Protein AF-A0A1F4CES2-F1 (afdb_monomer)

Secondary structure (DSSP, 8-state):
-----S----HHHHHHHHHHHHHTT-SSSS------HHHHHHHHHHTTS-TT-EEEE-TTSPEEEHHHHHHHHHHHT--GGGHHHHHHHHHHHTSTTS-GGGGTT-SS--EEEEEEESTHHHHTT---SSSTTSS--HHHHHHHHHHHHHHHHTT---SSS-S-SS--GGGT--EEE--GGG-SS--GGGGGT--TT--EEEEEEE---EEEE--S---HHHHHHHHHHHHTSGGGS-HHHHHHHHTT---EEEEEE-HHHHHHHHHTT--HHHHHHHHHHH-EEEHHHHHHTT----GGGTT--TT-EEESSSSGGGEEEEE---SSSEEEEEEEEEEEEEEPPPPP---SS-------S-----SHHHHHHHHHHHHHTTSSSSS--PPP-HHHHHHHHHHTTS-TT-EEEE-TTSSSEEEHHHHHHHHHHHT--GGGHHHHHHHHHHHTSGGGHHHHHHHTSTT--EEEEEEESHHHHHTT---STTTTSS--HHHHHHHHHHHHHHHHTS---BTTTB--SS--GGGG--EEE--TTT-TT--SGGGGT--TTS-EEEEEEEEEEEEEE-SS--SHHHHHHHHHHHHHSGGGG--S---S-TT-TT-TTHHHHHHHHHT-EEEEEE-HHHHHHHHHTT--HHHHHHHHHHH-EEEHHHHIIIIITT-TTS-TTS-TT-EEESSS-GGGEEEEE-S-SSSEEEEEEEEEEEEEE----

Nearest PDB structures (foldseek):
  8c8v-assembly1_A  TM=2.910E-01  e=9.509E+00  Priestia megaterium NBRC 15308 = ATCC 14581

Radius of gyration: 24.6 Å; Cα contacts (8 Å, |Δi|>4): 1690; chains: 1; bounding box: 72×61×72 Å

Mean predicted aligned error: 6.61 Å

Sequence (721 aa):
MNTRSSELMSPGEYVALIEGYHEQGMSDGMPVMPVSGARLAAMIAAGGQTGGTHLGAFPGRAPVRVEDVAECALLAGCVPACMPLVLTAFEILLDPAFPARLLYESAGSFFPFVLVNGPIRAELEINCRPNVFGPGVRANATIGRALRLGLIRLAGAPNAGDRSTLGSAYKFTCVVGEDEENSPWPPLHTGFGFAETDSTVMVLAAWQPRQVTHQLSAKPEHLLSTYAEELSTATQFNPLDVKLAEASIAPKALLVIAADHRGFMRDAGWNRKRIQAYLHQMTGRRAGEVRAAGYRSDKRLQGAADDKWIPVYRGTEDFLVVSAGSGGGRSMIGGAVYADIRKIPAAPRVAVRAPALAIGEEADPQTLDDYVALVDGFMAQGASEGWPILLPDADSVGAKIAASGRSGGDVVGHSPWRSGPITVADVAINAHMAGCSQLHMPLVVAICELLFSPETANGLTAGASTAGYHPWIVVHGPIARALGINCGASLFGPGARANSTIGRSVRLVLINIGGYKPNVVDRACLGSAYKYGCVIAEDESASPWGPLHPEFGFKPQNSAISLFWAAHARLTLNDEAGEVEPLLRGIAEDLTTMQNFDSPGARGPEDDKTAAGAETWGQFITNADALVVLGGRHREILRRAGWSRRQIQEFLFAHNFRSAGELRSKGYATSPYLSPEQDDAVRIPVFHGPEKFHVMTAGGQGGATMVVRALCKAHRRLNGD

Solvent-accessible surface area (backbone atoms only — not comparable to full-atom values): 36485 Å² total; per-residue (Å²): 131,86,84,79,66,87,53,71,44,56,76,68,52,53,51,52,51,46,50,51,36,47,77,70,48,71,32,55,36,45,52,49,38,84,86,50,73,69,58,45,51,49,25,24,56,34,43,76,52,59,44,83,44,74,66,38,39,40,93,96,43,65,77,40,29,44,41,64,52,32,50,22,28,38,27,29,54,42,54,39,55,50,30,32,56,52,51,52,51,48,42,49,54,28,32,88,87,40,74,47,61,46,56,47,67,29,46,55,41,32,21,64,34,36,42,34,42,38,61,55,30,69,67,54,57,35,43,20,53,52,24,28,46,29,60,54,42,43,44,27,38,7,55,26,25,14,54,35,42,37,37,30,65,56,61,62,19,50,45,53,61,27,55,9,6,42,33,32,36,41,43,41,28,35,33,35,18,53,29,50,96,80,36,88,49,77,55,66,58,44,81,76,76,46,57,80,83,44,27,33,44,31,46,23,51,19,44,79,50,32,72,40,46,58,65,66,54,67,51,51,67,33,55,47,53,48,53,15,49,64,62,27,39,65,52,66,67,40,72,65,56,54,58,34,45,77,69,73,44,62,55,29,42,36,37,36,38,5,43,43,53,43,47,28,24,45,80,71,70,54,47,68,69,57,53,22,50,51,38,53,74,58,20,35,39,36,36,42,58,40,44,56,37,31,46,72,84,52,71,82,50,65,93,46,55,48,80,41,79,42,60,70,61,92,48,46,86,27,47,46,73,40,37,26,24,27,56,60,29,38,32,39,42,31,43,22,54,43,74,52,73,45,74,40,68,90,62,69,94,51,72,71,65,77,79,75,62,78,93,67,76,94,74,76,42,60,28,66,66,46,44,49,48,50,47,51,29,41,35,75,72,57,67,31,58,18,52,46,51,42,83,76,48,72,66,66,32,49,51,23,22,58,49,40,77,51,57,43,83,42,74,44,32,53,38,97,66,42,89,67,75,41,30,39,42,59,49,23,41,26,25,40,26,26,56,40,60,47,85,47,28,46,58,54,51,54,49,48,32,50,60,36,27,82,78,26,46,68,36,57,59,42,28,48,28,37,69,24,30,35,68,38,36,40,34,35,42,61,58,21,64,76,59,58,33,43,22,37,31,14,37,47,27,53,19,41,36,44,24,46,6,54,16,22,15,56,37,36,34,33,35,71,69,31,43,51,29,66,79,71,42,30,44,11,11,38,40,30,35,48,57,55,35,36,35,35,20,59,26,46,88,78,27,88,74,51,63,58,61,44,82,77,75,46,59,81,82,45,27,32,40,40,39,28,28,29,44,60,57,44,73,36,45,50,83,54,39,77,50,55,66,21,42,48,47,40,50,19,47,73,65,43,45,71,40,64,77,61,77,64,68,69,84,55,65,96,85,54,75,74,56,88,51,36,70,55,44,50,56,44,53,50,66,30,35,32,46,35,35,31,6,38,38,50,45,46,38,33,49,76,70,66,58,48,69,65,55,52,20,45,52,37,45,77,52,21,49,46,34,44,40,62,43,37,73,45,40,41,58,81,36,94,92,44,62,90,85,58,59,44,84,44,73,46,63,58,50,86,47,34,89,33,48,47,69,43,33,29,23,18,69,34,33,31,32,43,38,33,53,17,60,40,63,45,74,46,75,55,87,77,136

Structure (mmCIF, N/CA/C/O backbone):
data_AF-A0A1F4CES2-F1
#
_entry.id   AF-A0A1F4CES2-F1
#
loop_
_atom_site.group_PDB
_atom_site.id
_atom_site.type_symbol
_atom_site.label_atom_id
_atom_site.label_alt_id
_atom_site.label_comp_id
_atom_site.label_asym_id
_atom_site.label_entity_id
_atom_site.label_seq_id
_atom_site.pdbx_PDB_ins_code
_atom_site.Cartn_x
_atom_site.Cartn_y
_atom_site.Cartn_z
_atom_site.occupancy
_atom_site.B_iso_or_equiv
_atom_site.auth_seq_id
_atom_site.auth_comp_id
_atom_site.auth_asym_id
_atom_site.auth_atom_id
_atom_site.pdbx_PDB_model_num
ATOM 1 N N . MET A 1 1 ? -31.701 8.597 8.396 1.00 39.91 1 MET A N 1
ATOM 2 C CA . MET A 1 1 ? -31.169 7.985 9.632 1.00 39.91 1 MET A CA 1
ATOM 3 C C . MET A 1 1 ? -31.814 8.673 10.817 1.00 39.91 1 MET A C 1
ATOM 5 O O . MET A 1 1 ? -31.991 9.882 10.765 1.00 39.91 1 MET A O 1
ATOM 9 N N . ASN A 1 2 ? -32.253 7.909 11.816 1.00 33.25 2 ASN A N 1
ATOM 10 C CA . ASN A 1 2 ? -32.961 8.448 12.974 1.00 33.25 2 ASN A CA 1
ATOM 11 C C . ASN A 1 2 ? -32.004 9.312 13.813 1.00 33.25 2 ASN A C 1
ATOM 13 O O . ASN A 1 2 ? -30.896 8.886 14.132 1.00 33.25 2 ASN A O 1
ATOM 17 N N . THR A 1 3 ? -32.441 10.520 14.144 1.00 35.94 3 THR A N 1
ATOM 18 C CA . THR A 1 3 ? -31.785 11.503 15.010 1.00 35.94 3 THR A CA 1
ATOM 19 C C . THR A 1 3 ? -31.666 10.987 16.450 1.00 35.94 3 THR A C 1
ATOM 21 O O . THR A 1 3 ? -32.507 11.313 17.279 1.00 35.94 3 THR A O 1
ATOM 24 N N . ARG A 1 4 ? -30.644 10.187 16.768 1.00 46.66 4 ARG A N 1
ATOM 25 C CA . ARG A 1 4 ? -30.164 10.037 18.158 1.00 46.66 4 ARG A CA 1
ATOM 26 C C . ARG A 1 4 ? -28.985 10.997 18.342 1.00 46.66 4 ARG A C 1
ATOM 28 O O . ARG A 1 4 ? -27.850 10.634 18.066 1.00 46.66 4 ARG A O 1
ATOM 35 N N . SER A 1 5 ? -29.213 12.312 18.326 1.00 44.06 5 SER A N 1
ATOM 36 C CA . SER A 1 5 ? -29.462 13.169 19.501 1.00 44.06 5 SER A CA 1
ATOM 37 C C . SER A 1 5 ? -28.573 12.804 20.688 1.00 44.06 5 SER A C 1
ATOM 39 O O . SER A 1 5 ? -28.880 11.838 21.364 1.00 44.06 5 SER A O 1
ATOM 41 N N . SER A 1 6 ? -27.478 13.554 20.873 1.00 49.34 6 SER A N 1
ATOM 42 C CA . SER A 1 6 ? -26.972 14.148 22.133 1.00 49.34 6 SER A CA 1
ATOM 43 C C . SER A 1 6 ? -27.050 13.391 23.475 1.00 49.34 6 SER A C 1
ATOM 45 O O . SER A 1 6 ? -26.832 14.015 24.509 1.00 49.34 6 SER A O 1
ATOM 47 N N . GLU A 1 7 ? -27.386 12.109 23.505 1.00 57.09 7 GLU A N 1
ATOM 48 C CA . GLU A 1 7 ? -27.536 11.325 24.724 1.00 57.09 7 GLU A CA 1
ATOM 49 C C . GLU A 1 7 ? -26.175 10.814 25.193 1.00 57.09 7 GLU A C 1
ATOM 51 O O . GLU A 1 7 ? -25.297 10.488 24.389 1.00 57.09 7 GLU A O 1
ATOM 56 N N . LEU A 1 8 ? -26.022 10.777 26.516 1.00 58.28 8 LEU A N 1
ATOM 57 C CA . LEU A 1 8 ? -24.903 10.150 27.200 1.00 58.28 8 LEU A CA 1
ATOM 58 C C . LEU A 1 8 ? -24.810 8.690 26.776 1.00 58.28 8 LEU A C 1
ATOM 60 O O . LEU A 1 8 ? -25.767 7.938 26.941 1.00 58.28 8 LEU A O 1
ATOM 64 N N . MET A 1 9 ? -23.657 8.305 26.243 1.00 69.69 9 MET A N 1
ATOM 65 C CA . MET A 1 9 ? -23.337 6.921 25.929 1.00 69.69 9 MET A CA 1
ATOM 66 C C . MET A 1 9 ? -22.116 6.529 26.752 1.00 69.69 9 MET A C 1
ATOM 68 O O . MET A 1 9 ? -21.120 7.248 26.788 1.00 69.69 9 MET A O 1
ATOM 72 N N . SER A 1 10 ? -22.189 5.386 27.416 1.00 73.56 10 SER A N 1
ATOM 73 C CA . SER A 1 10 ? -21.028 4.741 28.022 1.00 73.56 10 SER A CA 1
ATOM 74 C C . SER A 1 10 ? -19.987 4.365 26.949 1.00 73.56 10 SER A C 1
ATOM 76 O O . SER A 1 10 ? -20.343 4.164 25.781 1.00 73.56 10 SER A O 1
ATOM 78 N N . PRO A 1 11 ? -18.698 4.193 27.308 1.00 72.25 11 PRO A N 1
ATOM 79 C CA . PRO A 1 11 ? -17.673 3.676 26.393 1.00 72.25 11 PRO A CA 1
ATOM 80 C C . PRO A 1 11 ? -18.104 2.406 25.637 1.00 72.25 11 PRO A C 1
ATOM 82 O O . PRO A 1 11 ? -17.924 2.312 24.421 1.00 72.25 11 PRO A O 1
ATOM 85 N N . GLY A 1 12 ? -18.765 1.469 26.327 1.00 77.25 12 GLY A N 1
ATOM 86 C CA . GLY A 1 12 ? -19.297 0.244 25.724 1.00 77.25 12 GLY A CA 1
ATOM 87 C C . GLY A 1 12 ? -20.396 0.489 24.682 1.00 77.25 12 GLY A C 1
ATOM 88 O O . GLY A 1 12 ? -20.444 -0.199 23.662 1.00 77.25 12 GLY A O 1
ATOM 89 N N . GLU A 1 13 ? -21.244 1.500 24.875 1.00 82.94 13 GLU A N 1
ATOM 90 C CA . GLU A 1 13 ? -22.267 1.884 23.894 1.00 82.94 13 GLU A CA 1
ATOM 91 C C . GLU A 1 13 ? -21.657 2.523 22.640 1.00 82.94 13 GLU A C 1
ATOM 93 O O . GLU A 1 13 ? -22.163 2.295 21.538 1.00 82.94 13 GLU A O 1
ATOM 98 N N . TYR A 1 14 ? -20.545 3.261 22.754 1.00 84.25 14 TYR A N 1
ATOM 99 C CA . TYR A 1 14 ? -19.813 3.747 21.575 1.00 84.25 14 TYR A CA 1
ATOM 100 C C . TYR A 1 14 ? -19.188 2.608 20.778 1.00 84.25 14 TYR A C 1
ATOM 102 O O . TYR A 1 14 ? -19.259 2.613 19.547 1.00 84.25 14 TYR A O 1
ATOM 110 N N . VAL A 1 15 ? -18.609 1.617 21.463 1.00 84.88 15 VAL A N 1
ATOM 111 C CA . VAL A 1 15 ? -18.120 0.402 20.804 1.00 84.88 15 VAL A CA 1
ATOM 112 C C . VAL A 1 15 ? -19.274 -0.264 20.058 1.00 84.88 15 VAL A C 1
ATOM 114 O O . VAL A 1 15 ? -19.157 -0.477 18.855 1.00 84.88 15 VAL A O 1
ATOM 117 N N . ALA A 1 16 ? -20.418 -0.487 20.712 1.00 87.50 16 ALA A N 1
ATOM 118 C CA . ALA A 1 16 ? -21.598 -1.080 20.078 1.00 87.50 16 ALA A CA 1
ATOM 119 C C . ALA A 1 16 ? -22.114 -0.268 18.871 1.00 87.50 16 ALA A C 1
ATOM 121 O O . ALA A 1 16 ? -22.510 -0.846 17.859 1.00 87.50 16 ALA A O 1
ATOM 122 N N . LEU A 1 17 ? -22.071 1.067 18.930 1.00 89.69 17 LEU A N 1
ATOM 123 C CA . LEU A 1 17 ? -22.415 1.929 17.796 1.00 89.69 17 LEU A CA 1
ATOM 124 C C . LEU A 1 17 ? -21.459 1.731 16.611 1.00 89.69 17 LEU A C 1
ATOM 126 O O . LEU A 1 17 ? -21.903 1.622 15.467 1.00 89.69 17 LEU A O 1
ATOM 130 N N . ILE A 1 18 ? -20.152 1.677 16.874 1.00 90.06 18 ILE A N 1
ATOM 131 C CA . ILE A 1 18 ? -19.131 1.464 15.840 1.00 90.06 18 ILE A CA 1
ATOM 132 C C . ILE A 1 18 ? -19.239 0.051 15.247 1.00 90.06 18 ILE A C 1
ATOM 134 O O . ILE A 1 18 ? -19.097 -0.109 14.033 1.00 90.06 18 ILE A O 1
ATOM 138 N N . GLU A 1 19 ? -19.566 -0.953 16.063 1.00 88.12 19 GLU A N 1
ATOM 139 C CA . GLU A 1 19 ? -19.915 -2.299 15.593 1.00 88.12 19 GLU A CA 1
ATOM 140 C C . GLU A 1 19 ? -21.146 -2.273 14.676 1.00 88.12 19 GLU A C 1
ATOM 142 O O . GLU A 1 19 ? -21.114 -2.841 13.585 1.00 88.12 19 GLU A O 1
ATOM 147 N N . GLY A 1 20 ? -22.188 -1.518 15.033 1.00 89.62 20 GLY A N 1
ATOM 148 C CA . GLY A 1 20 ? -23.365 -1.333 14.182 1.00 89.62 20 GLY A CA 1
ATOM 149 C C . GLY A 1 20 ? -23.032 -0.729 12.811 1.00 89.62 20 GLY A C 1
ATOM 150 O O . GLY A 1 20 ? -23.574 -1.165 11.794 1.00 89.62 20 GLY A O 1
ATOM 151 N N . TYR A 1 21 ? -22.095 0.226 12.735 1.00 90.38 21 TYR A N 1
ATOM 152 C CA . TYR A 1 21 ? -21.606 0.734 11.445 1.00 90.38 21 TYR A CA 1
ATOM 153 C C . TYR A 1 21 ? -20.866 -0.331 10.636 1.00 90.38 21 TYR A C 1
ATOM 155 O O . TYR A 1 21 ? -20.974 -0.357 9.408 1.00 90.38 21 TYR A O 1
ATOM 163 N N . HIS A 1 22 ? -20.119 -1.211 11.299 1.00 86.00 22 HIS A N 1
ATOM 164 C CA . HIS A 1 22 ? -19.463 -2.326 10.630 1.00 86.00 22 HIS A CA 1
ATOM 165 C C . HIS A 1 22 ? -20.484 -3.294 10.019 1.00 86.00 22 HIS A C 1
ATOM 167 O O . HIS A 1 22 ? -20.391 -3.599 8.828 1.00 86.00 22 HIS A O 1
ATOM 173 N N . GLU A 1 23 ? -21.498 -3.695 10.789 1.00 86.88 23 GLU A N 1
ATOM 174 C CA . GLU A 1 23 ? -22.585 -4.579 10.343 1.00 86.88 23 GLU A CA 1
ATOM 175 C C . GLU A 1 23 ? -23.394 -3.985 9.179 1.00 86.88 23 GLU A C 1
ATOM 177 O O . GLU A 1 23 ? -23.828 -4.706 8.281 1.00 86.88 23 GLU A O 1
ATOM 182 N N . GLN A 1 24 ? -23.542 -2.659 9.143 1.00 87.00 24 GLN A N 1
ATOM 183 C CA . GLN A 1 24 ? -24.223 -1.926 8.069 1.00 87.00 24 GLN A CA 1
ATOM 184 C C . GLN A 1 24 ? -23.337 -1.663 6.837 1.00 87.00 24 GLN A C 1
ATOM 186 O O . GLN A 1 24 ? -23.773 -1.001 5.894 1.00 87.00 24 GLN A O 1
ATOM 191 N N . GLY A 1 25 ? -22.087 -2.141 6.822 1.00 84.25 25 GLY A N 1
ATOM 192 C CA . GLY A 1 25 ? -21.164 -1.933 5.702 1.00 84.25 25 GLY A CA 1
ATOM 193 C C . GLY A 1 25 ? -20.658 -0.491 5.564 1.00 84.25 25 GLY A C 1
ATOM 194 O O . GLY A 1 25 ? -20.277 -0.072 4.474 1.00 84.25 25 GLY A O 1
ATOM 195 N N . MET A 1 26 ? -20.644 0.279 6.655 1.00 89.38 26 MET A N 1
ATOM 196 C CA . MET A 1 26 ? -20.173 1.674 6.698 1.00 89.38 26 MET A CA 1
ATOM 197 C C . MET A 1 26 ? -18.702 1.811 7.134 1.00 89.38 26 MET A C 1
ATOM 199 O O . MET A 1 26 ? -18.204 2.918 7.321 1.00 89.38 26 MET A O 1
ATOM 203 N N . SER A 1 27 ? -18.001 0.690 7.288 1.00 90.69 27 SER A N 1
ATOM 204 C CA . SER A 1 27 ? -16.586 0.587 7.658 1.00 90.69 27 SER A CA 1
ATOM 205 C C . SER A 1 27 ? -15.852 -0.259 6.618 1.00 90.69 27 SER A C 1
ATOM 207 O O . SER A 1 27 ? -16.470 -1.051 5.922 1.00 90.69 27 SER A O 1
ATOM 209 N N . ASP A 1 28 ? -14.535 -0.124 6.542 1.00 91.06 28 ASP A N 1
ATOM 210 C CA . ASP A 1 28 ? -13.606 -0.927 5.739 1.00 91.06 28 ASP A CA 1
ATOM 211 C C . ASP A 1 28 ? -12.937 -2.060 6.550 1.00 91.06 28 ASP A C 1
ATOM 213 O O . ASP A 1 28 ? -11.853 -2.536 6.207 1.00 91.06 28 ASP A O 1
ATOM 217 N N . GLY A 1 29 ? -13.560 -2.472 7.658 1.00 88.75 29 GLY A N 1
ATOM 218 C CA . GLY A 1 29 ? -13.026 -3.460 8.600 1.00 88.75 29 GLY A CA 1
ATOM 219 C C . GLY A 1 29 ? -12.228 -2.855 9.758 1.00 88.75 29 GLY A C 1
ATOM 220 O O . GLY A 1 29 ? -11.822 -3.593 10.653 1.00 88.75 29 GLY A O 1
ATOM 221 N N . MET A 1 30 ? -12.026 -1.534 9.774 1.00 91.81 30 MET A N 1
ATOM 222 C CA . MET A 1 30 ? -11.399 -0.797 10.877 1.00 91.81 30 MET A CA 1
ATOM 223 C C . MET A 1 30 ? -12.394 0.156 11.570 1.00 91.81 30 MET A C 1
ATOM 225 O O . MET A 1 30 ? -13.400 0.536 10.957 1.00 91.81 30 MET A O 1
ATOM 229 N N . PRO A 1 31 ? -12.113 0.594 12.816 1.00 94.94 31 PRO A N 1
ATOM 230 C CA . PRO A 1 31 ? -12.882 1.630 13.507 1.00 94.94 31 PRO A CA 1
ATOM 231 C C . PRO A 1 31 ? -13.116 2.884 12.653 1.00 94.94 31 PRO A C 1
ATOM 233 O O . PRO A 1 31 ? -12.215 3.346 11.945 1.00 94.94 31 PRO A O 1
ATOM 236 N N . VAL A 1 32 ? -14.327 3.432 12.722 1.00 95.38 32 VAL A N 1
ATOM 237 C CA . VAL A 1 32 ? -14.761 4.670 12.049 1.00 95.38 32 VAL A CA 1
ATOM 238 C C . VAL A 1 32 ? -15.220 5.684 13.092 1.00 95.38 32 VAL A C 1
ATOM 240 O O . VAL A 1 32 ? -15.559 5.305 14.212 1.00 95.38 32 VAL A O 1
ATOM 243 N N . MET A 1 33 ? -15.243 6.971 12.742 1.00 94.06 33 MET A N 1
ATOM 244 C CA . MET A 1 33 ? -15.845 7.976 13.622 1.00 94.06 33 MET A CA 1
ATOM 245 C C . MET A 1 33 ? -17.366 7.905 13.535 1.00 94.06 33 MET A C 1
ATOM 247 O O . MET A 1 33 ? -17.900 7.817 12.430 1.00 94.06 33 MET A O 1
ATOM 251 N N . PRO A 1 34 ? -18.089 8.051 14.650 1.00 91.62 34 PRO A N 1
ATOM 252 C CA . PRO A 1 34 ? -19.527 8.226 14.577 1.00 91.62 34 PRO A CA 1
ATOM 253 C C . PRO A 1 34 ? -19.906 9.581 13.965 1.00 91.62 34 PRO A C 1
ATOM 255 O O . PRO A 1 34 ? -19.100 10.513 13.951 1.00 91.62 34 PRO A O 1
ATOM 258 N N . VAL A 1 35 ? -21.137 9.698 13.460 1.00 90.56 35 VAL A N 1
ATOM 259 C CA . VAL A 1 35 ? -21.639 10.889 12.754 1.00 90.56 35 VAL A CA 1
ATOM 260 C C . VAL A 1 35 ? -22.787 11.528 13.548 1.00 90.56 35 VAL A C 1
ATOM 262 O O . VAL A 1 35 ? -23.797 10.875 13.793 1.00 90.56 35 VAL A O 1
ATOM 265 N N . SER A 1 36 ? -22.653 12.808 13.927 1.00 88.56 36 SER A N 1
ATOM 266 C CA . SER A 1 36 ? -23.757 13.635 14.450 1.00 88.56 36 SER A CA 1
ATOM 267 C C . SER A 1 36 ? -24.322 14.549 13.363 1.00 88.56 36 SER A C 1
ATOM 269 O O . SER A 1 36 ? -23.608 14.959 12.446 1.00 88.56 36 SER A O 1
ATOM 271 N N . GLY A 1 37 ? -25.594 14.940 13.500 1.00 90.00 37 GLY A N 1
ATOM 272 C CA . GLY A 1 37 ? -26.226 15.902 12.588 1.00 90.00 37 GLY A CA 1
ATOM 273 C C . GLY A 1 37 ? -25.518 17.263 12.565 1.00 90.00 37 GLY A C 1
ATOM 274 O O . GLY A 1 37 ? -25.353 17.850 11.500 1.00 90.00 37 GLY A O 1
ATOM 275 N N . ALA A 1 38 ? -25.021 17.731 13.716 1.00 90.75 38 ALA A N 1
ATOM 276 C CA . ALA A 1 38 ? -24.253 18.974 13.806 1.00 90.75 38 ALA A CA 1
ATOM 277 C C . ALA A 1 38 ? -22.931 18.894 13.023 1.00 90.75 38 ALA A C 1
ATOM 279 O O . ALA A 1 38 ? -22.612 19.797 12.247 1.00 90.75 38 ALA A O 1
ATOM 280 N N . ARG A 1 39 ? -22.184 17.789 13.160 1.00 91.50 39 ARG A N 1
ATOM 281 C CA . ARG A 1 39 ? -20.933 17.577 12.415 1.00 91.50 39 ARG A CA 1
ATOM 282 C C . ARG A 1 39 ? -21.171 17.382 10.922 1.00 91.50 39 ARG A C 1
ATOM 284 O O . ARG A 1 39 ? -20.388 17.890 10.124 1.00 91.50 39 ARG A O 1
ATOM 291 N N . LEU A 1 40 ? -22.255 16.707 10.540 1.00 95.19 40 LEU A N 1
ATOM 292 C CA . LEU A 1 40 ? -22.667 16.577 9.143 1.00 95.19 40 LEU A CA 1
ATOM 293 C C . LEU A 1 40 ? -22.969 17.943 8.521 1.00 95.19 40 LEU A C 1
ATOM 295 O O . LEU A 1 40 ? -22.421 18.269 7.470 1.00 95.19 40 LEU A O 1
ATOM 299 N N . ALA A 1 41 ? -23.749 18.781 9.207 1.00 94.44 41 ALA A N 1
ATOM 300 C CA . ALA A 1 41 ? -24.034 20.141 8.760 1.00 94.44 41 ALA A CA 1
ATOM 301 C C . ALA A 1 41 ? -22.755 20.989 8.629 1.00 94.44 41 ALA A C 1
ATOM 303 O O . ALA A 1 41 ? -22.583 21.684 7.628 1.00 94.44 41 ALA A O 1
ATOM 304 N N . ALA A 1 42 ? -21.830 20.892 9.592 1.00 92.88 42 ALA A N 1
ATOM 305 C CA . ALA A 1 42 ? -20.546 21.593 9.540 1.00 92.88 42 ALA A CA 1
ATOM 306 C C . ALA A 1 42 ? -19.662 21.125 8.370 1.00 92.88 42 ALA A C 1
ATOM 308 O O . ALA A 1 42 ? -19.041 21.949 7.699 1.00 92.88 42 ALA A O 1
ATOM 309 N N . MET A 1 43 ? -19.627 19.817 8.098 1.00 95.19 43 MET A N 1
ATOM 310 C CA . MET A 1 43 ? -18.894 19.241 6.968 1.00 95.19 43 MET A CA 1
ATOM 311 C C . MET A 1 43 ? -19.474 19.723 5.630 1.00 95.19 43 MET A C 1
ATOM 313 O O . MET A 1 43 ? -18.729 20.200 4.780 1.00 95.19 43 MET A O 1
ATOM 317 N N . ILE A 1 44 ? -20.802 19.684 5.463 1.00 95.69 44 ILE A N 1
ATOM 318 C CA . ILE A 1 44 ? -21.488 20.190 4.260 1.00 95.69 44 ILE A CA 1
ATOM 319 C C . ILE A 1 44 ? -21.198 21.683 4.058 1.00 95.69 44 ILE A C 1
ATOM 321 O O . ILE A 1 44 ? -20.813 22.090 2.962 1.00 95.69 44 ILE A O 1
ATOM 325 N N . ALA A 1 45 ? -21.319 22.491 5.117 1.00 93.50 45 ALA A N 1
ATOM 326 C CA . ALA A 1 45 ? -21.051 23.926 5.060 1.00 93.50 45 ALA A CA 1
ATOM 327 C C . ALA A 1 45 ? -19.604 24.234 4.635 1.00 93.50 45 ALA A C 1
ATOM 329 O O . ALA A 1 45 ? -19.380 25.136 3.828 1.00 93.50 45 ALA A O 1
ATOM 330 N N . ALA A 1 46 ? -18.627 23.460 5.119 1.00 93.38 46 ALA A N 1
ATOM 331 C CA . ALA A 1 46 ? -17.225 23.612 4.731 1.00 93.38 46 ALA A CA 1
ATOM 332 C C . ALA A 1 46 ? -16.965 23.286 3.249 1.00 93.38 46 ALA A C 1
ATOM 334 O O . ALA A 1 46 ? -16.044 23.842 2.655 1.00 93.38 46 ALA A O 1
ATOM 335 N N . GLY A 1 47 ? -17.793 22.434 2.636 1.00 91.88 47 GLY A N 1
ATOM 336 C CA . GLY A 1 47 ? -17.749 22.147 1.200 1.00 91.88 47 GLY A CA 1
ATOM 337 C C . GLY A 1 47 ? -18.252 23.289 0.308 1.00 91.88 47 GLY A C 1
ATOM 338 O O . GLY A 1 47 ? -18.049 23.237 -0.902 1.00 91.88 47 GLY A O 1
ATOM 339 N N . GLY A 1 48 ? -18.909 24.311 0.873 1.00 89.62 48 GLY A N 1
ATOM 340 C CA . GLY A 1 48 ? -19.423 25.463 0.122 1.00 89.62 48 GLY A CA 1
ATOM 341 C C . GLY A 1 48 ? -20.612 25.153 -0.798 1.00 89.62 48 GLY A C 1
ATOM 342 O O . GLY A 1 48 ? -20.967 25.979 -1.636 1.00 89.62 48 GLY A O 1
ATOM 343 N N . GLN A 1 49 ? -21.231 23.977 -0.654 1.00 87.50 49 GLN A N 1
ATOM 344 C CA . GLN A 1 49 ? -22.376 23.517 -1.446 1.00 87.50 49 GLN A CA 1
ATOM 345 C C . GLN A 1 49 ? -23.534 23.082 -0.534 1.00 87.50 49 GLN A C 1
ATOM 347 O O . GLN A 1 49 ? -23.355 22.864 0.664 1.00 87.50 49 GLN A O 1
ATOM 352 N N . THR A 1 50 ? -24.741 22.933 -1.090 1.00 92.75 50 THR A N 1
ATOM 353 C CA . THR A 1 50 ? -25.884 22.386 -0.339 1.00 92.75 50 THR A CA 1
ATOM 354 C C . THR A 1 50 ? -25.805 20.862 -0.253 1.00 92.75 50 THR A C 1
ATOM 356 O O . THR A 1 50 ? -25.389 20.215 -1.210 1.00 92.75 50 THR A O 1
ATOM 359 N N . GLY A 1 51 ? -26.251 20.268 0.859 1.00 93.06 51 GLY A N 1
ATOM 360 C CA . GLY A 1 51 ? -26.174 18.812 1.066 1.00 93.06 51 GLY A CA 1
ATOM 361 C C . GLY A 1 51 ? -26.887 17.985 -0.012 1.00 93.06 51 GLY A C 1
ATOM 362 O O . GLY A 1 51 ? -26.397 16.930 -0.406 1.00 93.06 51 GLY A O 1
ATOM 363 N N . GLY A 1 52 ? -27.998 18.501 -0.548 1.00 95.75 52 GLY A N 1
ATOM 364 C CA . GLY A 1 52 ? -28.774 17.855 -1.608 1.00 95.75 52 GLY A CA 1
ATOM 365 C C . GLY A 1 52 ? -28.195 17.996 -3.020 1.00 95.75 52 GLY A C 1
ATOM 366 O O . GLY A 1 52 ? -28.764 17.428 -3.949 1.00 95.75 52 GLY A O 1
ATOM 367 N N . THR A 1 53 ? -27.099 18.737 -3.214 1.00 96.94 53 THR A N 1
ATOM 368 C CA . THR A 1 53 ? -26.487 18.904 -4.539 1.00 96.94 53 THR A CA 1
ATOM 369 C C . THR A 1 53 ? -25.978 17.559 -5.064 1.00 96.94 53 THR A C 1
ATOM 371 O O . THR A 1 53 ? -25.231 16.866 -4.375 1.00 96.94 53 THR A O 1
ATOM 374 N N . HIS A 1 54 ? -26.370 17.195 -6.288 1.00 96.69 54 HIS A N 1
ATOM 375 C CA . HIS A 1 54 ? -25.915 15.982 -6.971 1.00 96.69 54 HIS A CA 1
ATOM 376 C C . HIS A 1 54 ? -24.557 16.216 -7.646 1.00 96.69 54 HIS A C 1
ATOM 378 O O . HIS A 1 54 ? -24.416 17.162 -8.417 1.00 96.69 54 HIS A O 1
ATOM 384 N N . LEU A 1 55 ? -23.592 15.329 -7.397 1.00 96.00 55 LEU A N 1
ATOM 385 C CA . LEU A 1 55 ? -22.244 15.384 -7.985 1.00 96.00 55 LEU A CA 1
ATOM 386 C C . LEU A 1 55 ? -22.109 14.510 -9.240 1.00 96.00 55 LEU A C 1
ATOM 388 O O . LEU A 1 55 ? -21.289 14.778 -10.109 1.00 96.00 55 LEU A O 1
ATOM 392 N N . GLY A 1 56 ? -22.905 13.444 -9.328 1.00 95.62 56 GLY A N 1
ATOM 393 C CA . GLY A 1 56 ? -22.831 12.440 -10.388 1.00 95.62 56 GLY A CA 1
ATOM 394 C C . GLY A 1 56 ? -23.334 11.090 -9.890 1.00 95.62 56 GLY A C 1
ATOM 395 O O . GLY A 1 56 ? -24.025 11.022 -8.874 1.00 95.62 56 GLY A O 1
ATOM 396 N N . ALA A 1 57 ? -23.002 10.005 -10.585 1.00 95.56 57 ALA A N 1
ATOM 397 C CA . ALA A 1 57 ? -23.358 8.654 -10.158 1.00 95.56 57 ALA A CA 1
ATOM 398 C C . ALA A 1 57 ? -22.300 7.646 -10.607 1.00 95.56 57 ALA A C 1
ATOM 400 O O . ALA A 1 57 ? -21.792 7.724 -11.725 1.00 95.56 57 ALA A O 1
ATOM 401 N N . PHE A 1 58 ? -22.026 6.643 -9.772 1.00 94.50 58 PHE A N 1
ATOM 402 C CA . PHE A 1 58 ? -21.284 5.478 -10.241 1.00 94.50 58 PHE A CA 1
ATOM 403 C C . PHE A 1 58 ? -22.142 4.683 -11.243 1.00 94.50 58 PHE A C 1
ATOM 405 O O . PHE A 1 58 ? -23.364 4.604 -11.079 1.00 94.50 58 PHE A O 1
ATOM 412 N N . PRO A 1 59 ? -21.541 4.055 -12.269 1.00 87.81 59 PRO A N 1
ATOM 413 C CA . PRO A 1 59 ? -22.291 3.308 -13.273 1.00 87.81 59 PRO A CA 1
ATOM 414 C C . PRO A 1 59 ? -23.238 2.252 -12.678 1.00 87.81 59 PRO A C 1
ATOM 416 O O . PRO A 1 59 ? -22.795 1.275 -12.079 1.00 87.81 59 PRO A O 1
ATOM 419 N N . GLY A 1 60 ? -24.547 2.416 -12.893 1.00 88.75 60 GLY A N 1
ATOM 420 C CA . GLY A 1 60 ? -25.575 1.503 -12.372 1.00 88.75 60 GLY A CA 1
ATOM 421 C C . GLY A 1 60 ? -25.915 1.692 -10.887 1.00 88.75 60 GLY A C 1
ATOM 422 O O . GLY A 1 60 ? -26.530 0.808 -10.292 1.00 88.75 60 GLY A O 1
ATOM 423 N N . ARG A 1 61 ? -25.514 2.814 -10.276 1.00 93.94 61 ARG A N 1
ATOM 424 C CA . ARG A 1 61 ? -25.796 3.167 -8.876 1.00 93.94 61 ARG A CA 1
ATOM 425 C C . ARG A 1 61 ? -26.666 4.419 -8.775 1.00 93.94 61 ARG A C 1
ATOM 427 O O . ARG A 1 61 ? -26.916 5.102 -9.767 1.00 93.94 61 ARG A O 1
ATOM 434 N N . ALA A 1 62 ? -27.149 4.691 -7.564 1.00 94.19 62 ALA A N 1
ATOM 435 C CA . ALA A 1 62 ? -27.910 5.899 -7.274 1.00 94.19 62 ALA A CA 1
ATOM 436 C C . ALA A 1 62 ? -27.035 7.164 -7.429 1.00 94.19 62 ALA A C 1
ATOM 438 O O . ALA A 1 62 ? -25.813 7.078 -7.262 1.00 94.19 62 ALA A O 1
ATOM 439 N N . PRO A 1 63 ? -27.642 8.330 -7.725 1.00 96.69 63 PRO A N 1
ATOM 440 C CA . PRO A 1 63 ? -26.941 9.608 -7.685 1.00 96.69 63 PRO A CA 1
ATOM 441 C C . PRO A 1 63 ? -26.285 9.856 -6.325 1.00 96.69 63 PRO A C 1
ATOM 443 O O . PRO A 1 63 ? -26.891 9.607 -5.285 1.00 96.69 63 PRO A O 1
ATOM 446 N N . VAL A 1 64 ? -25.057 10.365 -6.356 1.00 98.19 64 VAL A N 1
ATOM 447 C CA . VAL A 1 64 ? -24.269 10.739 -5.181 1.00 98.19 64 VAL A CA 1
ATOM 448 C C . VAL A 1 64 ? -24.456 12.221 -4.895 1.00 98.19 64 VAL A C 1
ATOM 450 O O . VAL A 1 64 ? -24.328 13.059 -5.794 1.00 98.19 64 VAL A O 1
ATOM 453 N N . ARG A 1 65 ? -24.729 12.542 -3.632 1.00 98.25 65 ARG A N 1
ATOM 454 C CA . ARG A 1 65 ? -24.936 13.904 -3.139 1.00 98.25 65 ARG A CA 1
ATOM 455 C C . ARG A 1 65 ? -23.773 14.368 -2.273 1.00 98.25 65 ARG A C 1
ATOM 457 O O . ARG A 1 65 ? -23.014 13.556 -1.741 1.00 98.25 65 ARG A O 1
ATOM 464 N N . VAL A 1 66 ? -23.674 15.680 -2.074 1.00 98.19 66 VAL A N 1
ATOM 465 C CA . VAL A 1 66 ? -22.695 16.294 -1.159 1.00 98.19 66 VAL A CA 1
ATOM 466 C C . VAL A 1 66 ? -22.813 15.723 0.258 1.00 98.19 66 VAL A C 1
ATOM 468 O O . VAL A 1 66 ? -21.793 15.441 0.882 1.00 98.19 66 VAL A O 1
ATOM 471 N N . GLU A 1 67 ? -24.032 15.501 0.754 1.00 98.12 67 GLU A N 1
ATOM 472 C CA . GLU A 1 67 ? -24.273 14.883 2.066 1.00 98.12 67 GLU A CA 1
ATOM 473 C C . GLU A 1 67 ? -23.708 13.455 2.159 1.00 98.12 67 GLU A C 1
ATOM 475 O O . GLU A 1 67 ? -23.051 13.119 3.143 1.00 98.12 67 GLU A O 1
ATOM 480 N N . ASP A 1 68 ? -23.856 12.642 1.107 1.00 98.12 68 ASP A N 1
ATOM 481 C CA . ASP A 1 68 ? -23.360 11.259 1.094 1.00 98.12 68 ASP A CA 1
ATOM 482 C C . ASP A 1 68 ? -21.815 11.218 1.151 1.00 98.12 68 ASP A C 1
ATOM 484 O O . ASP A 1 68 ? -21.215 10.365 1.818 1.00 98.12 68 ASP A O 1
ATOM 488 N N . VAL A 1 69 ? -21.157 12.179 0.488 1.00 98.56 69 VAL A N 1
ATOM 489 C CA . VAL A 1 69 ? -19.699 12.378 0.553 1.00 98.56 69 VAL A CA 1
ATOM 490 C C . VAL A 1 69 ? -19.268 12.902 1.926 1.00 98.56 69 VAL A C 1
ATOM 492 O O . VAL A 1 69 ? -18.276 12.419 2.477 1.00 98.56 69 VAL A O 1
ATOM 495 N N . ALA A 1 70 ? -20.021 13.840 2.506 1.00 98.31 70 ALA A N 1
ATOM 496 C CA . ALA A 1 70 ? -19.747 14.410 3.825 1.00 98.31 70 ALA A CA 1
ATOM 497 C C . ALA A 1 70 ? -19.778 13.335 4.921 1.00 98.31 70 ALA A C 1
ATOM 499 O O . ALA A 1 70 ? -18.900 13.299 5.784 1.00 98.31 70 ALA A O 1
ATOM 500 N N . GLU A 1 71 ? -20.740 12.413 4.855 1.00 97.88 71 GLU A N 1
ATOM 501 C CA . GLU A 1 71 ? -20.796 11.260 5.752 1.00 97.88 71 GLU A CA 1
ATOM 502 C C . GLU A 1 71 ? -19.565 10.354 5.605 1.00 97.88 71 GLU A C 1
ATOM 504 O O . GLU A 1 71 ? -18.979 9.954 6.610 1.00 97.88 71 GLU A O 1
ATOM 509 N N . CYS A 1 72 ? -19.127 10.053 4.374 1.00 98.06 72 CYS A N 1
ATOM 510 C CA . CYS A 1 72 ? -17.920 9.247 4.145 1.00 98.06 72 CYS A CA 1
ATOM 511 C C . CYS A 1 72 ? -16.661 9.932 4.698 1.00 98.06 72 CYS A C 1
ATOM 513 O O . CYS A 1 72 ? -15.819 9.270 5.309 1.00 98.06 72 CYS A O 1
ATOM 515 N N . ALA A 1 73 ? -16.548 11.253 4.529 1.00 98.25 73 ALA A N 1
ATOM 516 C CA . ALA A 1 73 ? -15.460 12.050 5.086 1.00 98.25 73 ALA A CA 1
ATOM 517 C C . ALA A 1 73 ? -15.458 12.011 6.624 1.00 98.25 73 ALA A C 1
ATOM 519 O O . ALA A 1 73 ? -14.414 11.788 7.240 1.00 98.25 73 ALA A O 1
ATOM 520 N N . LEU A 1 74 ? -16.626 12.160 7.256 1.00 97.06 74 LEU A N 1
ATOM 521 C CA . LEU A 1 74 ? -16.754 12.096 8.712 1.00 97.06 74 LEU A CA 1
ATOM 522 C C . LEU A 1 74 ? -16.404 10.713 9.259 1.00 97.06 74 LEU A C 1
ATOM 524 O O . LEU A 1 74 ? -15.575 10.645 10.163 1.00 97.06 74 LEU A O 1
ATOM 528 N N . LEU A 1 75 ? -16.958 9.635 8.689 1.00 97.25 75 LEU A N 1
ATOM 529 C CA . LEU A 1 75 ? -16.657 8.250 9.082 1.00 97.25 75 LEU A CA 1
ATOM 530 C C . LEU A 1 75 ? -15.153 7.953 9.008 1.00 97.25 75 LEU A C 1
ATOM 532 O O . LEU A 1 75 ? -14.596 7.314 9.902 1.00 97.25 75 LEU A O 1
ATOM 536 N N . ALA A 1 76 ? -14.483 8.453 7.966 1.00 97.38 76 ALA A N 1
ATOM 537 C CA . ALA A 1 76 ? -13.043 8.294 7.789 1.00 97.38 76 ALA A CA 1
ATOM 538 C C . ALA A 1 76 ? -12.209 9.073 8.820 1.00 97.38 76 ALA A C 1
ATOM 540 O O . ALA A 1 76 ? -11.050 8.723 9.040 1.00 97.38 76 ALA A O 1
ATOM 541 N N . GLY A 1 77 ? -12.783 10.102 9.453 1.00 96.12 77 GLY A N 1
ATOM 542 C CA . GLY A 1 77 ? -12.107 10.979 10.409 1.00 96.12 77 GLY A CA 1
ATOM 543 C C . GLY A 1 77 ? -11.559 12.275 9.809 1.00 96.12 77 GLY A C 1
ATOM 544 O O . GLY A 1 77 ? -10.698 12.902 10.431 1.00 96.12 77 GLY A O 1
ATOM 545 N N . CYS A 1 78 ? -12.026 12.694 8.628 1.00 95.81 78 CYS A N 1
ATOM 546 C CA . CYS A 1 78 ? -11.664 13.989 8.054 1.00 95.81 78 CYS A CA 1
ATOM 547 C C . CYS A 1 78 ? -12.148 15.148 8.934 1.00 95.81 78 CYS A C 1
ATOM 549 O O . CYS A 1 78 ? -13.232 15.104 9.521 1.00 95.81 78 CYS A O 1
ATOM 551 N N . VAL A 1 79 ? -11.357 16.220 8.965 1.00 92.38 79 VAL A N 1
ATOM 552 C CA . VAL A 1 79 ? -11.801 17.522 9.478 1.00 92.38 79 VAL A CA 1
ATOM 553 C C . VAL A 1 79 ? -12.568 18.278 8.385 1.00 92.38 79 VAL A C 1
ATOM 555 O O . VAL A 1 79 ? -12.307 18.041 7.202 1.00 92.38 79 VAL A O 1
ATOM 558 N N . PRO A 1 80 ? -13.473 19.216 8.731 1.00 94.00 80 PRO A N 1
ATOM 559 C CA . PRO A 1 80 ? -14.254 19.961 7.739 1.00 94.00 80 PRO A CA 1
ATOM 560 C C . PRO A 1 80 ? -13.410 20.678 6.677 1.00 94.00 80 PRO A C 1
ATOM 562 O O . PRO A 1 80 ? -13.809 20.736 5.518 1.00 94.00 80 PRO A O 1
ATOM 565 N N . ALA A 1 81 ? -12.211 21.149 7.037 1.00 93.19 81 ALA A N 1
ATOM 566 C CA . ALA A 1 81 ? -11.291 21.798 6.102 1.00 93.19 81 ALA A CA 1
ATOM 567 C C . ALA A 1 81 ? -10.910 20.908 4.897 1.00 93.19 81 ALA A C 1
ATOM 569 O O . ALA A 1 81 ? -10.631 21.424 3.819 1.00 93.19 81 ALA A O 1
ATOM 570 N N . CYS A 1 82 ? -10.949 19.575 5.032 1.00 95.50 82 CYS A N 1
ATOM 571 C CA . CYS A 1 82 ? -10.659 18.655 3.929 1.00 95.50 82 CYS A CA 1
ATOM 572 C C . CYS A 1 82 ? -11.789 18.567 2.887 1.00 95.50 82 CYS A C 1
ATOM 574 O O . CYS A 1 82 ? -11.558 18.046 1.794 1.00 95.50 82 CYS A O 1
ATOM 576 N N . MET A 1 83 ? -13.003 19.029 3.207 1.00 96.31 83 MET A N 1
ATOM 577 C CA . MET A 1 83 ? -14.199 18.751 2.408 1.00 96.31 83 MET A CA 1
ATOM 578 C C . MET A 1 83 ? -14.111 19.223 0.948 1.00 96.31 83 MET A C 1
ATOM 580 O O . MET A 1 83 ? -14.467 18.438 0.070 1.00 96.31 83 MET A O 1
ATOM 584 N N . PRO A 1 84 ? -13.603 20.428 0.627 1.00 96.81 84 PRO A N 1
ATOM 585 C CA . PRO A 1 84 ? -13.506 20.882 -0.764 1.00 96.81 84 PRO A CA 1
ATOM 586 C C . PRO A 1 84 ? -12.621 19.983 -1.629 1.00 96.81 84 PRO A C 1
ATOM 588 O O . PRO A 1 84 ? -12.966 19.678 -2.771 1.00 96.81 84 PRO A O 1
ATOM 591 N N . LEU A 1 85 ? -11.510 19.493 -1.072 1.00 97.88 85 LEU A N 1
ATOM 592 C CA . LEU A 1 85 ? -10.632 18.541 -1.751 1.00 97.88 85 LEU A CA 1
ATOM 593 C C . LEU A 1 85 ? -11.342 17.199 -1.955 1.00 97.88 85 LEU A C 1
ATOM 595 O O . LEU A 1 85 ? -11.322 16.663 -3.061 1.00 97.88 85 LEU A O 1
ATOM 599 N N . VAL A 1 86 ? -12.001 16.676 -0.914 1.00 98.44 86 VAL A N 1
ATOM 600 C CA . VAL A 1 86 ? -12.738 15.403 -0.985 1.00 98.44 86 VAL A CA 1
ATOM 601 C C . VAL A 1 86 ? -13.849 15.476 -2.036 1.00 98.44 86 VAL A C 1
ATOM 603 O O . VAL A 1 86 ? -13.935 14.581 -2.873 1.00 98.44 86 VAL A O 1
ATOM 606 N N . LEU A 1 87 ? -14.646 16.549 -2.057 1.00 98.38 87 LEU A N 1
ATOM 607 C CA . LEU A 1 87 ? -15.676 16.773 -3.077 1.00 98.38 87 LEU A CA 1
ATOM 608 C C . LEU A 1 87 ? -15.082 16.784 -4.484 1.00 98.38 87 LEU A C 1
ATOM 610 O O . LEU A 1 87 ? -15.533 16.019 -5.332 1.00 98.38 87 LEU A O 1
ATOM 614 N N . THR A 1 88 ? -14.023 17.565 -4.703 1.00 98.50 88 THR A N 1
ATOM 615 C CA . THR A 1 88 ? -13.362 17.659 -6.015 1.00 98.50 88 THR A CA 1
ATOM 616 C C . THR A 1 88 ? -12.823 16.292 -6.471 1.00 98.50 88 THR A C 1
ATOM 618 O O . THR A 1 88 ? -12.920 15.933 -7.643 1.00 98.50 88 THR A O 1
ATOM 621 N N . ALA A 1 89 ? -12.301 15.476 -5.548 1.00 98.69 89 ALA A N 1
ATOM 622 C CA . ALA A 1 89 ? -11.865 14.114 -5.852 1.00 98.69 89 ALA A CA 1
ATOM 623 C C . ALA A 1 89 ? -13.040 13.177 -6.201 1.00 98.69 89 ALA A C 1
ATOM 625 O O . ALA A 1 89 ? -12.918 12.369 -7.122 1.00 98.69 89 ALA A O 1
ATOM 626 N N . PHE A 1 90 ? -14.186 13.287 -5.519 1.00 98.56 90 PHE A N 1
ATOM 627 C CA . PHE A 1 90 ? -15.395 12.534 -5.879 1.00 98.56 90 PHE A CA 1
AT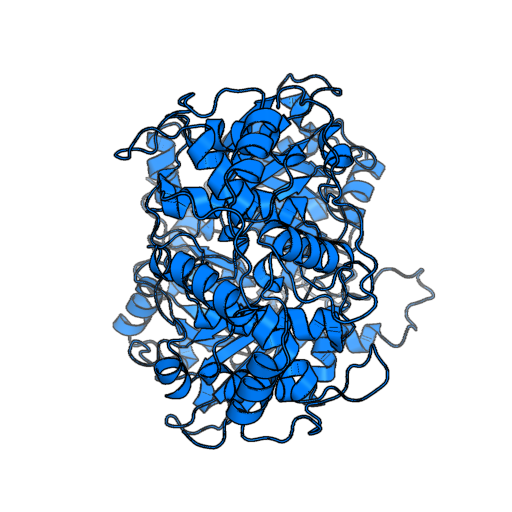OM 628 C C . PHE A 1 90 ? -15.975 12.968 -7.223 1.00 98.56 90 PHE A C 1
ATOM 630 O O . PHE A 1 90 ? -16.405 12.111 -7.985 1.00 98.56 90 PHE A O 1
ATOM 637 N N . GLU A 1 91 ? -15.950 14.259 -7.549 1.00 98.12 91 GLU A N 1
ATOM 638 C CA . GLU A 1 91 ? -16.364 14.756 -8.864 1.00 98.12 91 GLU A CA 1
ATOM 639 C C . GLU A 1 91 ? -15.535 14.130 -9.995 1.00 98.12 91 GLU A C 1
ATOM 641 O O . GLU A 1 91 ? -16.091 13.818 -11.045 1.00 98.12 91 GLU A O 1
ATOM 646 N N . ILE A 1 92 ? -14.235 13.888 -9.774 1.00 98.25 92 ILE A N 1
ATOM 647 C CA . ILE A 1 92 ? -13.395 13.127 -10.713 1.00 98.25 92 ILE A CA 1
ATOM 648 C C . ILE A 1 92 ? -13.830 11.657 -10.770 1.00 98.25 92 ILE A C 1
ATOM 650 O O . ILE A 1 92 ? -14.016 11.113 -11.853 1.00 98.25 92 ILE A O 1
ATOM 654 N N . LEU A 1 93 ? -14.012 10.995 -9.620 1.00 97.62 93 LEU A N 1
ATOM 655 C CA . LEU A 1 93 ? -14.408 9.578 -9.575 1.00 97.62 93 LEU A CA 1
ATOM 656 C C . LEU A 1 93 ? -15.789 9.304 -10.191 1.00 97.62 93 LEU A C 1
ATOM 658 O O . LEU A 1 93 ? -16.042 8.187 -10.642 1.00 97.62 93 LEU A O 1
ATOM 662 N N . LEU A 1 94 ? -16.686 10.288 -10.152 1.00 97.50 94 LEU A N 1
ATOM 663 C CA . LEU A 1 94 ? -18.045 10.213 -10.686 1.00 97.50 94 LEU A CA 1
ATOM 664 C C . LEU A 1 94 ? -18.135 10.678 -12.143 1.00 97.50 94 LEU A C 1
ATOM 666 O O . LEU A 1 94 ? -19.198 10.538 -12.752 1.00 97.50 94 LEU A O 1
ATOM 670 N N . ASP A 1 95 ? -17.049 11.216 -12.701 1.00 95.38 95 ASP A N 1
ATOM 671 C CA . ASP A 1 95 ? -17.004 11.604 -14.101 1.00 95.38 95 ASP A CA 1
ATOM 672 C C . ASP A 1 95 ? -17.145 10.363 -14.999 1.00 95.38 95 ASP A C 1
ATOM 674 O O . ASP A 1 95 ? -16.395 9.396 -14.825 1.00 95.38 95 ASP A O 1
ATOM 678 N N . PRO A 1 96 ? -18.062 10.357 -15.983 1.00 91.69 96 PRO A N 1
ATOM 679 C CA . PRO A 1 96 ? -18.221 9.233 -16.903 1.00 91.69 96 PRO A CA 1
ATOM 680 C C . PRO A 1 96 ? -16.952 8.854 -17.682 1.00 91.69 96 PRO A C 1
ATOM 682 O O . PRO A 1 96 ? -16.840 7.708 -18.121 1.00 91.69 96 PRO A O 1
ATOM 685 N N . ALA A 1 97 ? -16.011 9.786 -17.872 1.00 90.12 97 ALA A N 1
ATOM 686 C CA . ALA A 1 97 ? -14.723 9.522 -18.509 1.00 90.12 97 ALA A CA 1
ATOM 687 C C . ALA A 1 97 ? -13.738 8.794 -17.578 1.00 90.12 97 ALA A C 1
ATOM 689 O O . ALA A 1 97 ? -12.829 8.111 -18.056 1.00 90.12 97 ALA A O 1
ATOM 690 N N . PHE A 1 98 ? -13.911 8.900 -16.257 1.00 91.62 98 PHE A N 1
ATOM 691 C CA . PHE A 1 98 ? -13.064 8.208 -15.299 1.00 91.62 98 PHE A CA 1
ATOM 692 C C . PHE A 1 98 ? -13.485 6.728 -15.189 1.00 91.62 98 PHE A C 1
ATOM 694 O O . PHE A 1 98 ? -14.640 6.425 -14.878 1.00 91.62 98 PHE A O 1
ATOM 701 N N . PRO A 1 99 ? -12.574 5.753 -15.381 1.00 90.31 99 PRO A N 1
ATOM 702 C CA . PRO A 1 99 ? -12.908 4.327 -15.380 1.00 90.31 99 PRO A CA 1
ATOM 703 C C . PRO A 1 99 ? -13.091 3.764 -13.955 1.00 90.31 99 PRO A C 1
ATOM 705 O O . PRO A 1 99 ? -12.443 2.794 -13.557 1.00 90.31 99 PRO A O 1
ATOM 708 N N . ALA A 1 100 ? -14.006 4.344 -13.172 1.00 91.25 100 ALA A N 1
ATOM 709 C CA . ALA A 1 100 ? -14.191 4.058 -11.748 1.00 91.25 100 ALA A CA 1
ATOM 710 C C . ALA A 1 100 ? -14.495 2.583 -11.446 1.00 91.25 100 ALA A C 1
ATOM 712 O O . ALA A 1 100 ? -14.114 2.093 -10.386 1.00 91.25 100 ALA A O 1
ATOM 713 N N . ARG A 1 101 ? -15.126 1.848 -12.378 1.00 90.06 101 ARG A N 1
ATOM 714 C CA . ARG A 1 101 ? -15.390 0.398 -12.246 1.00 90.06 101 ARG A CA 1
ATOM 715 C C . ARG A 1 101 ? -14.133 -0.415 -11.949 1.00 90.06 101 ARG A C 1
ATOM 717 O O . ARG A 1 101 ? -14.213 -1.413 -11.235 1.00 90.06 101 ARG A O 1
ATOM 724 N N . LEU A 1 102 ? -12.964 0.023 -12.425 1.00 88.44 102 LEU A N 1
ATOM 725 C CA . LEU A 1 102 ? -11.700 -0.647 -12.115 1.00 88.44 102 LEU A CA 1
ATOM 726 C C . LEU A 1 102 ? -11.404 -0.668 -10.610 1.00 88.44 102 LEU A C 1
ATOM 728 O O . LEU A 1 102 ? -10.797 -1.619 -10.130 1.00 88.44 102 LEU A O 1
ATOM 732 N N . LEU A 1 103 ? -11.871 0.336 -9.863 1.00 90.56 103 LEU A N 1
ATOM 733 C CA . LEU A 1 103 ? -11.601 0.489 -8.434 1.00 90.56 103 LEU A CA 1
ATOM 734 C C . LEU A 1 103 ? -12.435 -0.446 -7.542 1.00 90.56 103 LEU A C 1
ATOM 736 O O . LEU A 1 103 ? -12.055 -0.657 -6.390 1.00 90.56 103 LEU A O 1
ATOM 740 N N . TYR A 1 104 ? -13.555 -0.993 -8.038 1.00 87.69 104 TYR A N 1
ATOM 741 C CA . TYR A 1 104 ? -14.489 -1.785 -7.220 1.00 87.69 104 TYR A CA 1
ATOM 742 C C . TYR A 1 104 ? -15.019 -3.084 -7.854 1.00 87.69 104 TYR A C 1
ATOM 744 O O . TYR A 1 104 ? -15.565 -3.919 -7.135 1.00 87.69 104 TYR A O 1
ATOM 752 N N . GLU A 1 105 ? -14.848 -3.305 -9.163 1.00 85.69 105 GLU A N 1
ATOM 753 C CA . GLU A 1 105 ? -15.284 -4.541 -9.842 1.00 85.69 105 GLU A CA 1
ATOM 754 C C . GLU A 1 105 ? -14.133 -5.390 -10.391 1.00 85.69 105 GLU A C 1
ATOM 756 O O . GLU A 1 105 ? -14.353 -6.548 -10.756 1.00 85.69 105 GLU A O 1
ATOM 761 N N . SER A 1 106 ? -12.925 -4.829 -10.482 1.00 84.50 106 SER A N 1
ATOM 762 C CA . SER A 1 106 ? -11.787 -5.484 -11.126 1.00 84.50 106 SER A CA 1
ATOM 763 C C . SER A 1 106 ? -11.159 -6.571 -10.258 1.00 84.50 106 SER A C 1
ATOM 765 O O . SER A 1 106 ? -11.067 -6.447 -9.040 1.00 84.50 106 SER A O 1
ATOM 767 N N . ALA A 1 107 ? -10.638 -7.610 -10.916 1.00 81.31 107 ALA A N 1
ATOM 768 C CA . ALA A 1 107 ? -9.722 -8.564 -10.294 1.00 81.31 107 ALA A CA 1
ATOM 769 C C . ALA A 1 107 ? -8.292 -8.004 -10.132 1.00 81.31 107 ALA A C 1
ATOM 771 O O . ALA A 1 107 ? -7.474 -8.593 -9.414 1.00 81.31 107 ALA A O 1
ATOM 772 N N . GLY A 1 108 ? -8.002 -6.870 -10.781 1.00 77.38 108 GLY A N 1
ATOM 773 C CA . GLY A 1 108 ? -6.782 -6.095 -10.608 1.00 77.38 108 GLY A CA 1
ATOM 774 C C . GLY A 1 108 ? -6.861 -5.221 -9.360 1.00 77.38 108 GLY A C 1
ATOM 775 O O . GLY A 1 108 ? -7.891 -4.616 -9.070 1.00 77.38 108 GLY A O 1
ATOM 776 N N . SER A 1 109 ? -5.765 -5.153 -8.610 1.00 86.06 109 SER A N 1
ATOM 777 C CA . SER A 1 109 ? -5.658 -4.440 -7.332 1.00 86.06 109 SER A CA 1
ATOM 778 C C . SER A 1 109 ? -5.631 -2.907 -7.477 1.00 86.06 109 SER A C 1
ATOM 780 O O . SER A 1 109 ? -4.759 -2.257 -6.903 1.00 86.06 109 SER A O 1
ATOM 782 N N . PHE A 1 110 ? -6.555 -2.322 -8.245 1.00 91.62 110 PHE A N 1
ATOM 783 C CA . PHE A 1 110 ? -6.609 -0.880 -8.486 1.00 91.62 110 PHE A CA 1
ATOM 784 C C . PHE A 1 110 ? -7.112 -0.104 -7.264 1.00 91.62 110 PHE A C 1
ATOM 786 O O . PHE A 1 110 ? -7.929 -0.606 -6.483 1.00 91.62 110 PHE A O 1
ATOM 793 N N . PHE A 1 111 ? -6.634 1.129 -7.118 1.00 94.12 111 PHE A N 1
ATOM 794 C CA . PHE A 1 111 ? -7.022 2.069 -6.067 1.00 94.12 111 PHE A CA 1
ATOM 795 C C . PHE A 1 111 ? -6.912 3.522 -6.568 1.00 94.12 111 PHE A C 1
ATOM 797 O O . PHE A 1 111 ? -6.167 3.788 -7.516 1.00 94.12 111 PHE A O 1
ATOM 804 N N . PRO A 1 112 ? -7.642 4.472 -5.957 1.00 96.81 112 PRO A N 1
ATOM 805 C CA . PRO A 1 112 ? -7.460 5.887 -6.249 1.00 96.81 112 PRO A CA 1
ATOM 806 C C . PRO A 1 112 ? -6.120 6.376 -5.678 1.00 96.81 112 PRO A C 1
ATOM 808 O O . PRO A 1 112 ? -5.922 6.378 -4.464 1.00 96.81 112 PRO A O 1
ATOM 811 N N . PHE A 1 113 ? -5.202 6.797 -6.547 1.00 98.06 113 PHE A N 1
ATOM 812 C CA . PHE A 1 113 ? -4.049 7.609 -6.150 1.00 98.06 113 PHE A CA 1
ATOM 813 C C . PHE A 1 113 ? -4.458 9.076 -6.216 1.00 98.06 113 PHE A C 1
ATOM 815 O O . PHE A 1 113 ? -4.938 9.521 -7.254 1.00 98.06 113 PHE A O 1
ATOM 822 N N . VAL A 1 114 ? -4.240 9.829 -5.143 1.00 98.62 114 VAL A N 1
ATOM 823 C CA . VAL A 1 114 ? -4.573 11.252 -5.055 1.00 98.62 114 VAL A CA 1
ATOM 824 C C . VAL A 1 114 ? -3.287 12.059 -4.933 1.00 98.62 114 VAL A C 1
ATOM 826 O O . VAL A 1 114 ? -2.575 11.948 -3.935 1.00 98.62 114 VAL A O 1
ATOM 829 N N . LEU A 1 115 ? -2.993 12.877 -5.939 1.00 98.56 115 LEU A N 1
ATOM 830 C CA . LEU A 1 115 ? -1.910 13.854 -5.902 1.00 98.56 115 LEU A CA 1
ATOM 831 C C . LEU A 1 115 ? -2.491 15.244 -5.655 1.00 98.56 115 LEU A C 1
ATOM 833 O O . LEU A 1 115 ? -3.433 15.653 -6.333 1.00 98.56 115 LEU A O 1
ATOM 837 N N . VAL A 1 116 ? -1.924 15.965 -4.695 1.00 98.75 116 VAL A N 1
ATOM 838 C CA . VAL A 1 116 ? -2.372 17.305 -4.312 1.00 98.75 116 VAL A CA 1
ATOM 839 C C . VAL A 1 116 ? -1.258 18.301 -4.589 1.00 98.75 116 VAL A C 1
ATOM 841 O O . VAL A 1 116 ? -0.110 18.054 -4.217 1.00 98.75 116 VAL A O 1
ATOM 844 N N . ASN A 1 117 ? -1.605 19.422 -5.217 1.00 98.56 117 ASN A N 1
ATOM 845 C CA . ASN A 1 117 ? -0.695 20.520 -5.538 1.00 98.56 117 ASN A CA 1
ATOM 846 C C . ASN A 1 117 ? -1.235 21.853 -5.007 1.00 98.56 117 ASN A C 1
ATOM 848 O O . ASN A 1 117 ? -2.428 21.990 -4.722 1.00 98.56 117 ASN A O 1
ATOM 852 N N . GLY A 1 118 ? -0.347 22.838 -4.911 1.00 97.31 118 GLY A N 1
ATOM 853 C CA . GLY A 1 118 ? -0.639 24.204 -4.504 1.00 97.31 118 GLY A CA 1
ATOM 854 C C . GLY A 1 118 ? -0.744 24.413 -2.988 1.00 97.31 118 GLY A C 1
ATOM 855 O O . GLY A 1 118 ? -0.479 23.492 -2.203 1.00 97.31 118 GLY A O 1
ATOM 856 N N . PRO A 1 119 ? -1.129 25.632 -2.561 1.00 95.88 119 PRO A N 1
ATOM 857 C CA . PRO A 1 119 ? -1.122 26.056 -1.156 1.00 95.88 119 PRO A CA 1
ATOM 858 C C . PRO A 1 119 ? -1.933 25.173 -0.199 1.00 95.88 119 PRO A C 1
ATOM 860 O O . PRO A 1 119 ? -1.556 25.037 0.967 1.00 95.88 119 PRO A O 1
ATOM 863 N N . ILE A 1 120 ? -2.993 24.510 -0.684 1.00 95.81 120 ILE A N 1
ATOM 864 C CA . ILE A 1 120 ? -3.849 23.648 0.144 1.00 95.81 120 ILE A CA 1
ATOM 865 C C . ILE A 1 120 ? -3.074 22.513 0.830 1.00 95.81 120 ILE A C 1
ATOM 867 O O . ILE A 1 120 ? -3.497 22.021 1.875 1.00 95.81 120 ILE A O 1
ATOM 871 N N . ARG A 1 121 ? -1.920 22.103 0.275 1.00 96.56 121 ARG A N 1
ATOM 872 C CA . ARG A 1 121 ? -1.035 21.113 0.902 1.00 96.56 121 ARG A CA 1
ATOM 873 C C . ARG A 1 121 ? -0.605 21.567 2.296 1.00 96.56 121 ARG A C 1
ATOM 875 O O . ARG A 1 121 ? -0.719 20.804 3.249 1.00 96.56 121 ARG A O 1
ATOM 882 N N . ALA A 1 122 ? -0.146 22.813 2.412 1.00 94.38 122 ALA A N 1
ATOM 883 C CA . ALA A 1 122 ? 0.274 23.394 3.682 1.00 94.38 122 ALA A CA 1
ATOM 884 C C . ALA A 1 122 ? -0.930 23.694 4.582 1.00 94.38 122 ALA A C 1
ATOM 886 O O . ALA A 1 122 ? -0.871 23.436 5.780 1.00 94.38 122 ALA A O 1
ATOM 887 N N . GLU A 1 123 ? -2.029 24.187 4.002 1.00 92.50 123 GLU A N 1
ATOM 888 C CA . GLU A 1 123 ? -3.252 24.498 4.751 1.00 92.50 123 GLU A CA 1
ATOM 889 C C . GLU A 1 123 ? -3.833 23.259 5.434 1.00 92.50 123 GLU A C 1
ATOM 891 O O . GLU A 1 123 ? -4.198 23.329 6.598 1.00 92.50 123 GLU A O 1
ATOM 896 N N . LEU A 1 124 ? -3.881 22.116 4.748 1.00 93.31 124 LEU A N 1
ATOM 897 C CA . LEU A 1 124 ? -4.422 20.866 5.290 1.00 93.31 124 LEU A CA 1
ATOM 898 C C . LEU A 1 124 ? -3.373 19.978 5.962 1.00 93.31 124 LEU A C 1
ATOM 900 O O . LEU A 1 124 ? -3.700 18.862 6.360 1.00 93.31 124 LEU A O 1
ATOM 904 N N . GLU A 1 125 ? -2.126 20.441 6.066 1.00 94.06 125 GLU A N 1
ATOM 905 C CA . GLU A 1 125 ? -0.999 19.647 6.568 1.00 94.06 125 GLU A CA 1
ATOM 906 C C . GLU A 1 125 ? -0.844 18.306 5.819 1.00 94.06 125 GLU A C 1
ATOM 908 O O . GLU A 1 125 ? -0.515 17.275 6.407 1.00 94.06 125 GLU A O 1
ATOM 913 N N . ILE A 1 126 ? -1.101 18.301 4.506 1.00 96.88 126 ILE A N 1
ATOM 914 C CA . ILE A 1 126 ? -0.900 17.127 3.655 1.00 96.88 126 ILE A CA 1
ATOM 915 C C . ILE A 1 126 ? 0.595 16.854 3.557 1.00 96.88 126 ILE A C 1
ATOM 917 O O . ILE A 1 126 ? 1.395 17.713 3.190 1.00 96.88 126 ILE A O 1
ATOM 921 N N . ASN A 1 127 ? 0.967 15.618 3.863 1.00 95.50 127 ASN A N 1
ATOM 922 C CA . ASN A 1 127 ? 2.342 15.180 3.830 1.00 95.50 127 ASN A CA 1
ATOM 923 C C . ASN A 1 127 ? 2.886 15.157 2.399 1.00 95.50 127 ASN A C 1
ATOM 925 O O . ASN A 1 127 ? 2.307 14.509 1.520 1.00 95.50 127 ASN A O 1
ATOM 929 N N . CYS A 1 128 ? 4.057 15.765 2.222 1.00 96.06 128 CYS A N 1
ATOM 930 C CA . CYS A 1 128 ? 4.861 15.669 1.007 1.00 96.06 128 CYS A CA 1
ATOM 931 C C . CYS A 1 128 ? 6.213 14.967 1.261 1.00 96.06 128 CYS A C 1
ATOM 933 O O . CYS A 1 128 ? 6.909 14.616 0.308 1.00 96.06 128 CYS A O 1
ATOM 935 N N . ARG A 1 129 ? 6.627 14.780 2.532 1.00 90.44 129 ARG A N 1
ATOM 936 C CA . ARG A 1 129 ? 7.971 14.330 2.967 1.00 90.44 129 ARG A CA 1
ATOM 937 C C . ARG A 1 129 ? 8.007 13.935 4.459 1.00 90.44 129 ARG A C 1
ATOM 939 O O . ARG A 1 129 ? 7.374 14.612 5.256 1.00 90.44 129 ARG A O 1
ATOM 946 N N . PRO A 1 130 ? 9.013 13.159 4.911 1.00 92.19 130 PRO A N 1
ATOM 947 C CA . PRO A 1 130 ? 9.284 11.739 4.640 1.00 92.19 130 PRO A CA 1
ATOM 948 C C . PRO A 1 130 ? 8.044 10.840 4.761 1.00 92.19 130 PRO A C 1
ATOM 950 O O . PRO A 1 130 ? 6.962 11.298 5.118 1.00 92.19 130 PRO A O 1
ATOM 953 N N . ASN A 1 131 ? 8.210 9.542 4.493 1.00 92.00 131 ASN A N 1
ATOM 954 C CA . ASN A 1 131 ? 7.181 8.513 4.684 1.00 92.00 131 ASN A CA 1
ATOM 955 C C . ASN A 1 131 ? 5.848 8.867 3.990 1.00 92.00 131 ASN A C 1
ATOM 957 O O . ASN A 1 131 ? 4.776 8.587 4.515 1.00 92.00 131 ASN A O 1
ATOM 961 N N . VAL A 1 132 ? 5.925 9.514 2.822 1.00 93.75 132 VAL A N 1
ATOM 962 C CA . VAL A 1 132 ? 4.790 10.120 2.105 1.00 93.75 132 VAL A CA 1
ATOM 963 C C . VAL A 1 132 ? 3.680 9.131 1.716 1.00 93.75 132 VAL A C 1
ATOM 965 O 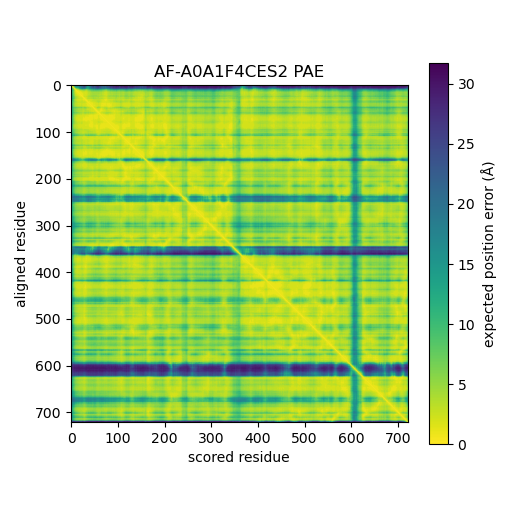O . VAL A 1 132 ? 2.518 9.509 1.648 1.00 93.75 132 VAL A O 1
ATOM 968 N N . PHE A 1 133 ? 4.024 7.858 1.523 1.00 94.31 133 PHE A N 1
ATOM 969 C CA . PHE A 1 133 ? 3.103 6.743 1.272 1.00 94.31 133 PHE A CA 1
ATOM 970 C C . PHE A 1 133 ? 2.746 5.948 2.527 1.00 94.31 133 PHE A C 1
ATOM 972 O O . PHE A 1 133 ? 1.966 4.999 2.462 1.00 94.31 133 PHE A O 1
ATOM 979 N N . GLY A 1 134 ? 3.391 6.259 3.646 1.00 91.75 134 GLY A N 1
ATOM 980 C CA . GLY A 1 134 ? 3.174 5.604 4.917 1.00 91.75 134 GLY A CA 1
ATOM 981 C C . GLY A 1 134 ? 2.213 6.377 5.821 1.00 91.75 134 GLY A C 1
ATOM 982 O O . GLY A 1 134 ? 1.715 7.448 5.477 1.00 91.75 134 GLY A O 1
ATOM 983 N N . PRO A 1 135 ? 1.954 5.825 7.009 1.00 92.19 135 PRO A N 1
ATOM 984 C CA . PRO A 1 135 ? 1.038 6.417 7.966 1.00 92.19 135 PRO A CA 1
ATOM 985 C C . PRO A 1 135 ? 1.644 7.583 8.761 1.00 92.19 135 PRO A C 1
ATOM 987 O O . PRO A 1 135 ? 2.859 7.794 8.761 1.00 92.19 135 PRO A O 1
ATOM 990 N N . GLY A 1 136 ? 0.798 8.250 9.554 1.00 88.75 136 GLY A N 1
ATOM 991 C CA . GLY A 1 136 ? 1.205 9.225 10.575 1.00 88.75 136 GLY A CA 1
ATOM 992 C C . GLY A 1 136 ? 0.701 10.648 10.343 1.00 88.75 136 GLY A C 1
ATOM 993 O O . GLY A 1 136 ? 0.854 11.483 11.226 1.00 88.75 136 GLY A O 1
ATOM 994 N N . VAL A 1 137 ? 0.079 10.925 9.193 1.00 92.75 137 VAL A N 1
ATOM 995 C CA . VAL A 1 137 ? -0.514 12.234 8.883 1.00 92.75 137 VAL A CA 1
ATOM 996 C C . VAL A 1 137 ? -2.003 12.069 8.601 1.00 92.75 137 VAL A C 1
ATOM 998 O O . VAL A 1 137 ? -2.396 11.380 7.658 1.00 92.75 137 VAL A O 1
ATOM 1001 N N . ARG A 1 138 ? -2.836 12.704 9.437 1.00 93.81 138 ARG A N 1
ATOM 1002 C CA . ARG A 1 138 ? -4.302 12.568 9.425 1.00 93.81 138 ARG A CA 1
ATOM 1003 C C . ARG A 1 138 ? -4.911 12.932 8.074 1.00 93.81 138 ARG A C 1
ATOM 1005 O O . ARG A 1 138 ? -5.767 12.197 7.594 1.00 93.81 138 ARG A O 1
ATOM 1012 N N . ALA A 1 139 ? -4.484 14.026 7.444 1.00 95.38 139 ALA A N 1
ATOM 1013 C CA . ALA A 1 139 ? -5.045 14.451 6.162 1.00 95.38 139 ALA A CA 1
ATOM 1014 C C . ALA A 1 139 ? -4.864 13.371 5.082 1.00 95.38 139 ALA A C 1
ATOM 1016 O O . ALA A 1 139 ? -5.851 12.901 4.518 1.00 95.38 139 ALA A O 1
ATOM 1017 N N . ASN A 1 140 ? -3.633 12.888 4.871 1.00 96.75 140 ASN A N 1
ATOM 1018 C CA . ASN A 1 140 ? -3.353 11.818 3.907 1.00 96.75 140 ASN A CA 1
ATOM 1019 C C . ASN A 1 140 ? -4.138 10.543 4.241 1.00 96.75 140 ASN A C 1
ATOM 1021 O O . ASN A 1 140 ? -4.734 9.919 3.364 1.00 96.75 140 ASN A O 1
ATOM 1025 N N . ALA A 1 141 ? -4.163 10.167 5.520 1.00 96.38 141 ALA A N 1
ATOM 1026 C CA . ALA A 1 141 ? -4.817 8.953 5.985 1.00 96.38 141 ALA A CA 1
ATOM 1027 C C . ALA A 1 141 ? -6.341 8.994 5.772 1.00 96.38 141 ALA A C 1
ATOM 1029 O O . ALA A 1 141 ? -6.923 8.035 5.265 1.00 96.38 141 ALA A O 1
ATOM 1030 N N . THR A 1 142 ? -6.989 10.099 6.144 1.00 97.69 142 THR A N 1
ATOM 1031 C CA . THR A 1 142 ? -8.454 10.211 6.194 1.00 97.69 142 THR A CA 1
ATOM 1032 C C . THR A 1 142 ? -9.067 10.593 4.849 1.00 97.69 142 THR A C 1
ATOM 1034 O O . THR A 1 142 ? -10.107 10.042 4.509 1.00 97.69 142 THR A O 1
ATOM 1037 N N . ILE A 1 143 ? -8.412 11.432 4.032 1.00 98.56 143 ILE A N 1
ATOM 1038 C CA . ILE A 1 143 ? -8.900 11.781 2.683 1.00 98.56 143 ILE A CA 1
ATOM 1039 C C . ILE A 1 143 ? -8.979 10.528 1.801 1.00 98.56 143 ILE A C 1
ATOM 1041 O O . ILE A 1 143 ? -10.017 10.255 1.201 1.00 98.56 143 ILE A O 1
ATOM 1045 N N . GLY A 1 144 ? -7.911 9.725 1.749 1.00 97.88 144 GLY A N 1
ATOM 1046 C CA . GLY A 1 144 ? -7.914 8.498 0.947 1.00 97.88 144 GLY A CA 1
ATOM 1047 C C . GLY A 1 144 ? -8.912 7.468 1.477 1.00 97.88 144 GLY A C 1
ATOM 1048 O O . GLY A 1 144 ? -9.636 6.848 0.695 1.00 97.88 144 GLY A O 1
ATOM 1049 N N . ARG A 1 145 ? -9.035 7.361 2.806 1.00 97.38 145 ARG A N 1
ATOM 1050 C CA . ARG A 1 145 ? -10.026 6.485 3.437 1.00 97.38 145 ARG A CA 1
ATOM 1051 C C . ARG A 1 145 ? -11.463 6.942 3.174 1.00 97.38 145 ARG A C 1
ATOM 1053 O O . ARG A 1 145 ? -12.324 6.094 2.971 1.00 97.38 145 ARG A O 1
ATOM 1060 N N . ALA A 1 146 ? -11.729 8.246 3.079 1.00 98.44 146 ALA A N 1
ATOM 1061 C CA . ALA A 1 146 ? -13.039 8.773 2.691 1.00 98.44 146 ALA A CA 1
ATOM 1062 C C . ALA A 1 146 ? -13.432 8.323 1.276 1.00 98.44 146 ALA A C 1
ATOM 1064 O O . ALA A 1 146 ? -14.562 7.876 1.069 1.00 98.44 146 ALA A O 1
ATOM 1065 N N . LEU A 1 147 ? -12.489 8.348 0.321 1.00 98.19 147 LEU A N 1
ATOM 1066 C CA . LEU A 1 147 ? -12.714 7.793 -1.019 1.00 98.19 147 LEU A CA 1
ATOM 1067 C C . LEU A 1 147 ? -13.004 6.290 -0.954 1.00 98.19 147 LEU A C 1
ATOM 1069 O O . LEU A 1 147 ? -13.933 5.817 -1.608 1.00 98.19 147 LEU A O 1
ATOM 1073 N N . ARG A 1 148 ? -12.265 5.530 -0.132 1.00 95.56 148 ARG A N 1
ATOM 1074 C CA . ARG A 1 148 ? -12.519 4.092 0.043 1.00 95.56 148 ARG A CA 1
ATOM 1075 C C . ARG A 1 148 ? -13.909 3.815 0.614 1.00 95.56 148 ARG A C 1
ATOM 1077 O O . ARG A 1 148 ? -14.615 2.967 0.071 1.00 95.56 148 ARG A O 1
ATOM 1084 N N . LEU A 1 149 ? -14.318 4.522 1.666 1.00 96.38 149 LEU A N 1
ATOM 1085 C CA . LEU A 1 149 ? -15.657 4.377 2.241 1.00 96.38 149 LEU A CA 1
ATOM 1086 C C . LEU A 1 149 ? -16.744 4.763 1.231 1.00 96.38 149 LEU A C 1
ATOM 1088 O O . LEU A 1 149 ? -17.765 4.084 1.159 1.00 96.38 149 LEU A O 1
ATOM 1092 N N . GLY A 1 150 ? -16.503 5.769 0.385 1.00 96.19 150 GLY A N 1
ATOM 1093 C CA . GLY A 1 150 ? -17.387 6.090 -0.736 1.00 96.19 150 GLY A CA 1
ATOM 1094 C C . GLY A 1 150 ? -17.483 4.971 -1.772 1.00 96.19 150 GLY A C 1
ATOM 1095 O O . GLY A 1 150 ? -18.579 4.644 -2.215 1.00 96.19 150 GLY A O 1
ATOM 1096 N N . LEU A 1 151 ? -16.372 4.318 -2.125 1.00 94.75 151 LEU A N 1
ATOM 1097 C CA . LEU A 1 151 ? -16.407 3.154 -3.019 1.00 94.75 151 LEU A CA 1
ATOM 1098 C C . LEU A 1 151 ? -17.221 1.998 -2.413 1.00 94.75 151 LEU A C 1
ATOM 1100 O O . LEU A 1 151 ? -17.982 1.354 -3.130 1.00 94.75 151 LEU A O 1
ATOM 1104 N N . ILE A 1 152 ? -17.119 1.756 -1.104 1.00 92.50 152 ILE A N 1
ATOM 1105 C CA . ILE A 1 152 ? -17.930 0.736 -0.419 1.00 92.50 152 ILE A CA 1
ATOM 1106 C C . ILE A 1 152 ? -19.412 1.134 -0.432 1.00 92.50 152 ILE A C 1
ATOM 1108 O O . ILE A 1 152 ? -20.247 0.405 -0.965 1.00 92.50 152 ILE A O 1
ATOM 1112 N N . ARG A 1 153 ? -19.740 2.311 0.109 1.00 92.88 153 ARG A N 1
ATOM 1113 C CA . ARG A 1 153 ? -21.125 2.730 0.373 1.00 92.88 153 ARG A CA 1
ATOM 1114 C C . ARG A 1 153 ? -21.888 3.156 -0.879 1.00 92.88 153 ARG A C 1
ATOM 1116 O O . ARG A 1 153 ? -23.075 2.874 -0.994 1.00 92.88 153 ARG A O 1
ATOM 1123 N N . LEU A 1 154 ? -21.222 3.853 -1.797 1.00 94.56 154 LEU A N 1
ATOM 1124 C CA . LEU A 1 154 ? -21.857 4.550 -2.921 1.00 94.56 154 LEU A CA 1
ATOM 1125 C C . LEU A 1 154 ? -21.642 3.814 -4.249 1.00 94.56 154 LEU A C 1
ATOM 1127 O O . LEU A 1 154 ? -22.558 3.741 -5.068 1.00 94.56 154 LEU A O 1
ATOM 1131 N N . ALA A 1 155 ? -20.458 3.226 -4.462 1.00 91.81 155 ALA A N 1
ATOM 1132 C CA . ALA A 1 155 ? -20.185 2.411 -5.654 1.00 91.81 155 ALA A CA 1
ATOM 1133 C C . ALA A 1 155 ? -20.577 0.930 -5.475 1.00 91.81 155 ALA A C 1
ATOM 1135 O O . ALA A 1 155 ? -20.689 0.188 -6.456 1.00 91.81 155 ALA A O 1
ATOM 1136 N N . GLY A 1 156 ? -20.822 0.498 -4.232 1.00 86.62 156 GLY A N 1
ATOM 1137 C CA . GLY A 1 156 ? -21.162 -0.878 -3.877 1.00 86.62 156 GLY A CA 1
ATOM 1138 C C . GLY A 1 156 ? -19.986 -1.844 -4.012 1.00 86.62 156 GLY A C 1
ATOM 1139 O O . GLY A 1 156 ? -20.189 -2.999 -4.397 1.00 86.62 156 GLY A O 1
ATOM 1140 N N . ALA A 1 157 ? -18.764 -1.373 -3.743 1.00 83.56 157 ALA A N 1
ATOM 1141 C CA . ALA A 1 157 ? -17.613 -2.248 -3.566 1.00 83.56 157 ALA A CA 1
ATOM 1142 C C . ALA A 1 157 ? -17.879 -3.185 -2.375 1.00 83.56 157 ALA A C 1
ATOM 1144 O O . ALA A 1 157 ? -18.273 -2.700 -1.311 1.00 83.56 157 ALA A O 1
ATOM 1145 N N . PRO A 1 158 ? -17.648 -4.503 -2.501 1.00 75.50 158 PRO A N 1
ATOM 1146 C CA . PRO A 1 158 ? -17.729 -5.395 -1.354 1.00 75.50 158 PRO A CA 1
ATOM 1147 C C . PRO A 1 158 ? -16.804 -4.901 -0.240 1.00 75.50 158 PRO A C 1
ATOM 1149 O O . PRO A 1 158 ? -15.666 -4.504 -0.513 1.00 75.50 158 PRO A O 1
ATOM 1152 N N . ASN A 1 159 ? -17.303 -4.916 1.001 1.00 67.38 159 ASN A N 1
ATOM 1153 C CA . ASN A 1 159 ? -16.502 -4.551 2.162 1.00 67.38 159 ASN A CA 1
ATOM 1154 C C . ASN A 1 159 ? -15.342 -5.547 2.299 1.00 67.38 159 ASN A C 1
ATOM 1156 O O . ASN A 1 159 ? -14.218 -5.200 1.956 1.00 67.38 159 ASN A O 1
ATOM 1160 N N . ALA A 1 160 ? -15.641 -6.804 2.653 1.00 61.25 160 ALA A N 1
ATOM 1161 C CA . ALA A 1 160 ? -14.730 -7.946 2.551 1.00 61.25 160 ALA A CA 1
ATOM 1162 C C . ALA A 1 160 ? -14.933 -8.698 1.223 1.00 61.25 160 ALA A C 1
ATOM 1164 O O . ALA A 1 160 ? -16.056 -8.794 0.727 1.00 61.25 160 ALA A O 1
ATOM 1165 N N . GLY A 1 161 ? -13.859 -9.260 0.659 1.00 55.84 161 GLY A N 1
ATOM 1166 C CA . GLY A 1 161 ? -13.951 -10.060 -0.568 1.00 55.84 161 GLY A CA 1
ATOM 1167 C C . GLY A 1 161 ? -14.198 -9.240 -1.840 1.00 55.84 161 GLY A C 1
ATOM 1168 O O . GLY A 1 161 ? -14.880 -9.715 -2.749 1.00 55.84 161 GLY A O 1
ATOM 1169 N N . ASP A 1 162 ? -13.646 -8.019 -1.915 1.00 71.25 162 ASP A N 1
ATOM 1170 C CA . ASP A 1 162 ? -13.443 -7.302 -3.187 1.00 71.25 162 ASP A CA 1
ATOM 1171 C C . ASP A 1 162 ? -12.886 -8.282 -4.238 1.00 71.25 162 ASP A C 1
ATOM 1173 O O . ASP A 1 162 ? -12.071 -9.153 -3.927 1.00 71.25 162 ASP A O 1
ATOM 1177 N N . ARG A 1 163 ? -13.355 -8.154 -5.485 1.00 80.38 163 ARG A N 1
ATOM 1178 C CA . ARG A 1 163 ? -13.048 -9.063 -6.603 1.00 80.38 163 ARG A CA 1
ATOM 1179 C C . ARG A 1 163 ? -11.560 -9.166 -6.941 1.00 80.38 163 ARG A C 1
ATOM 1181 O O . ARG A 1 163 ? -11.176 -10.082 -7.669 1.00 80.38 163 ARG A O 1
ATOM 1188 N N . SER A 1 164 ? -10.735 -8.264 -6.418 1.00 87.62 164 SER A N 1
ATOM 1189 C CA . SER A 1 164 ? -9.284 -8.276 -6.549 1.00 87.62 164 SER A CA 1
ATOM 1190 C C . SER A 1 164 ? -8.709 -9.637 -6.170 1.00 87.62 164 SER A C 1
ATOM 1192 O O . SER A 1 164 ? -9.066 -10.211 -5.148 1.00 87.62 164 SER A O 1
ATOM 1194 N N . THR A 1 165 ? -7.763 -10.150 -6.951 1.00 90.62 165 THR A N 1
ATOM 1195 C CA . THR A 1 165 ? -7.126 -11.440 -6.638 1.00 90.62 165 THR A CA 1
ATOM 1196 C C . THR A 1 165 ? -6.371 -11.347 -5.317 1.00 90.62 165 THR A C 1
ATOM 1198 O O . THR A 1 165 ? -6.683 -12.053 -4.365 1.00 90.62 165 THR A O 1
ATOM 1201 N N . LEU A 1 166 ? -5.411 -10.427 -5.244 1.00 92.56 166 LEU A N 1
ATOM 1202 C CA . LEU A 1 166 ? -4.588 -10.223 -4.055 1.00 92.56 166 LEU A CA 1
ATOM 1203 C C . LEU A 1 166 ? -4.911 -8.910 -3.345 1.00 92.56 166 LEU A C 1
ATOM 1205 O O . LEU A 1 166 ? -4.653 -8.800 -2.161 1.00 92.56 166 LEU A O 1
ATOM 1209 N N . GLY A 1 167 ? -5.500 -7.919 -4.015 1.00 91.31 167 GLY A N 1
ATOM 1210 C CA . GLY A 1 167 ? -5.701 -6.596 -3.417 1.00 91.31 167 GLY A CA 1
ATOM 1211 C C . GLY A 1 167 ? -4.382 -5.839 -3.210 1.00 91.31 167 GLY A C 1
ATOM 1212 O O . GLY A 1 167 ? -3.338 -6.217 -3.747 1.00 91.31 167 GLY A O 1
ATOM 1213 N N . SER A 1 168 ? -4.453 -4.717 -2.497 1.00 92.88 168 SER A N 1
ATOM 1214 C CA . SER A 1 168 ? -3.308 -3.882 -2.118 1.00 92.88 168 SER A CA 1
ATOM 1215 C C . SER A 1 168 ? -3.691 -3.018 -0.920 1.00 92.88 168 SER A C 1
ATOM 1217 O O . SER A 1 168 ? -4.811 -2.500 -0.883 1.00 92.88 168 SER A O 1
ATOM 1219 N N . ALA A 1 169 ? -2.758 -2.793 0.008 1.00 93.75 169 ALA A N 1
ATOM 1220 C CA . ALA A 1 169 ? -2.988 -1.916 1.156 1.00 93.75 169 ALA A CA 1
ATOM 1221 C C . ALA A 1 169 ? -3.234 -0.452 0.740 1.00 93.75 169 ALA A C 1
ATOM 1223 O O . ALA A 1 169 ? -3.906 0.291 1.450 1.00 93.75 169 ALA A O 1
ATOM 1224 N N . TYR A 1 170 ? -2.781 -0.038 -0.449 1.00 95.25 170 TYR A N 1
ATOM 1225 C CA . TYR A 1 170 ? -3.058 1.300 -0.991 1.00 95.25 170 TYR A CA 1
ATOM 1226 C C . TYR A 1 170 ? -4.548 1.548 -1.291 1.00 95.25 170 TYR A C 1
ATOM 1228 O O . TYR A 1 170 ? -4.949 2.690 -1.500 1.00 95.25 170 TYR A O 1
ATOM 1236 N N . LYS A 1 171 ? -5.396 0.508 -1.250 1.00 94.06 171 LYS A N 1
ATOM 1237 C CA . LYS A 1 171 ? -6.859 0.655 -1.292 1.00 94.06 171 LYS A CA 1
ATOM 1238 C C . LYS A 1 171 ? -7.441 1.310 -0.037 1.00 94.06 171 LYS A C 1
ATOM 1240 O O . LYS A 1 171 ? -8.555 1.817 -0.118 1.00 94.06 171 LYS A O 1
ATOM 1245 N N . PHE A 1 172 ? -6.737 1.292 1.099 1.00 93.56 172 PHE A N 1
ATOM 1246 C CA . PHE A 1 172 ? -7.155 2.055 2.278 1.00 93.56 172 PHE A CA 1
ATOM 1247 C C . PHE A 1 172 ? -6.937 3.554 2.066 1.00 93.56 172 PHE A C 1
ATOM 1249 O O . PHE A 1 172 ? -7.820 4.357 2.347 1.00 93.56 172 PHE A O 1
ATOM 1256 N N . THR A 1 173 ? -5.751 3.929 1.585 1.00 96.50 173 THR A N 1
ATOM 1257 C CA . THR A 1 173 ? -5.387 5.313 1.277 1.00 96.50 173 THR A CA 1
ATOM 1258 C C . THR A 1 173 ? -4.135 5.370 0.397 1.00 96.50 173 THR A C 1
ATOM 1260 O O . THR A 1 173 ? -3.212 4.565 0.551 1.00 96.50 173 THR A O 1
ATOM 1263 N N . CYS A 1 174 ? -4.095 6.347 -0.511 1.00 97.19 174 CYS A N 1
ATOM 1264 C CA . CYS A 1 174 ? -2.912 6.721 -1.279 1.00 97.19 174 CYS A CA 1
ATOM 1265 C C . CYS A 1 174 ? -3.004 8.207 -1.662 1.00 97.19 174 CYS A C 1
ATOM 1267 O O . CYS A 1 174 ? -3.369 8.552 -2.783 1.00 97.19 174 CYS A O 1
ATOM 1269 N N . VAL A 1 175 ? -2.741 9.088 -0.694 1.00 98.19 175 VAL A N 1
ATOM 1270 C CA . VAL A 1 175 ? -2.779 10.549 -0.868 1.00 98.19 175 VAL A CA 1
ATOM 1271 C C . VAL A 1 175 ? -1.380 11.113 -0.667 1.00 98.19 175 VAL A C 1
ATOM 1273 O O . VAL A 1 175 ? -0.758 10.857 0.363 1.00 98.19 175 VAL A O 1
ATOM 1276 N N . VAL A 1 176 ? -0.899 11.894 -1.629 1.00 97.75 176 VAL A N 1
ATOM 1277 C CA . VAL A 1 176 ? 0.447 12.476 -1.652 1.00 97.75 176 VAL A CA 1
ATOM 1278 C C . VAL A 1 176 ? 0.346 13.956 -2.000 1.00 97.75 176 VAL A C 1
ATOM 1280 O O . VAL A 1 176 ? -0.311 14.317 -2.972 1.00 97.75 176 VAL A O 1
ATOM 1283 N N . GLY A 1 177 ? 1.014 14.817 -1.235 1.00 98.12 177 GLY A N 1
ATOM 1284 C CA . GLY A 1 177 ? 1.288 16.182 -1.676 1.00 98.12 177 GLY A CA 1
ATOM 1285 C C . GLY A 1 177 ? 2.579 16.234 -2.496 1.00 98.12 177 GLY A C 1
ATOM 1286 O O . GLY A 1 177 ? 3.553 15.557 -2.157 1.00 98.12 177 GLY A O 1
ATOM 1287 N N . GLU A 1 178 ? 2.615 17.038 -3.560 1.00 98.25 178 GLU A N 1
ATOM 1288 C CA . GLU A 1 178 ? 3.893 17.386 -4.197 1.00 98.25 178 GLU A CA 1
ATOM 1289 C C . GLU A 1 178 ? 4.734 18.241 -3.234 1.00 98.25 178 GLU A C 1
ATOM 1291 O O . GLU A 1 178 ? 4.199 18.998 -2.441 1.00 98.25 178 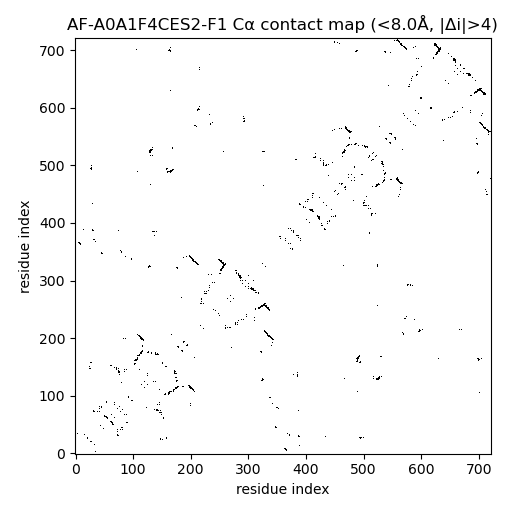GLU A O 1
ATOM 1296 N N . ASP A 1 179 ? 6.053 18.114 -3.249 1.00 97.69 179 ASP A N 1
ATOM 1297 C CA . ASP A 1 179 ? 7.022 18.898 -2.482 1.00 97.69 179 ASP A CA 1
ATOM 1298 C C . ASP A 1 179 ? 7.533 20.071 -3.331 1.00 97.69 179 ASP A C 1
ATOM 1300 O O . ASP A 1 179 ? 8.687 20.090 -3.762 1.00 97.69 179 ASP A O 1
ATOM 1304 N N . GLU A 1 180 ? 6.644 21.017 -3.637 1.00 97.19 180 GLU A N 1
ATOM 1305 C CA . GLU A 1 180 ? 6.904 22.119 -4.576 1.00 97.19 180 GLU A CA 1
ATOM 1306 C C . GLU A 1 180 ? 8.042 23.030 -4.105 1.00 97.19 180 GLU A C 1
ATOM 1308 O O . GLU A 1 180 ? 8.890 23.426 -4.899 1.00 97.19 180 GLU A O 1
ATOM 1313 N N . GLU A 1 181 ? 8.125 23.286 -2.800 1.00 95.12 181 GLU A N 1
ATOM 1314 C CA . GLU A 1 181 ? 9.090 24.208 -2.196 1.00 95.12 181 GLU A CA 1
ATOM 1315 C C . GLU A 1 181 ? 10.532 23.679 -2.256 1.00 95.12 181 GLU A C 1
ATOM 1317 O O . GLU A 1 181 ? 11.482 24.453 -2.150 1.00 95.12 181 GLU A O 1
ATOM 1322 N N . ASN A 1 182 ? 10.714 22.365 -2.430 1.00 94.38 182 ASN A N 1
ATOM 1323 C CA . ASN A 1 182 ? 12.029 21.725 -2.570 1.00 94.38 182 ASN A CA 1
ATOM 1324 C C . ASN A 1 182 ? 12.156 20.963 -3.901 1.00 94.38 182 ASN A C 1
ATOM 1326 O O . ASN A 1 182 ? 13.020 20.088 -4.053 1.00 94.38 182 ASN A O 1
ATOM 1330 N N . SER A 1 183 ? 11.284 21.276 -4.860 1.00 95.38 183 SER A N 1
ATOM 1331 C CA . SER A 1 183 ? 11.299 20.710 -6.202 1.00 95.38 183 SER A CA 1
ATOM 1332 C C . SER A 1 183 ? 12.255 21.507 -7.098 1.00 95.38 183 SER A C 1
ATOM 1334 O O . SER A 1 183 ? 12.214 22.735 -7.101 1.00 95.38 183 SER A O 1
ATOM 1336 N N . PRO A 1 184 ? 13.092 20.850 -7.922 1.00 94.88 184 PRO A N 1
ATOM 1337 C CA . PRO A 1 184 ? 13.880 21.541 -8.945 1.00 94.88 184 PRO A CA 1
ATOM 1338 C C . PRO A 1 184 ? 13.056 21.912 -10.190 1.00 94.88 184 PRO A C 1
ATOM 1340 O O . PRO A 1 184 ? 13.592 22.444 -11.161 1.00 94.88 184 PRO A O 1
ATOM 1343 N N . TRP A 1 185 ? 11.764 21.590 -10.192 1.00 95.88 185 TRP A N 1
ATOM 1344 C CA . TRP A 1 185 ? 10.837 21.845 -11.285 1.00 95.88 185 TRP A CA 1
ATOM 1345 C C . TRP A 1 185 ? 9.627 22.641 -10.769 1.00 95.88 185 TRP A C 1
ATOM 1347 O O . TRP A 1 185 ? 9.255 22.432 -9.611 1.00 95.88 185 TRP A O 1
ATOM 1357 N N . PRO A 1 186 ? 8.972 23.473 -11.610 1.00 96.25 186 PRO A N 1
ATOM 1358 C CA . PRO A 1 186 ? 7.725 24.175 -11.252 1.00 96.25 186 PRO A CA 1
ATOM 1359 C C . PRO A 1 186 ? 6.667 23.215 -10.693 1.00 96.25 186 PRO A C 1
ATOM 1361 O O . PRO A 1 186 ? 6.777 22.039 -10.977 1.00 96.25 186 PRO A O 1
ATOM 1364 N N . PRO A 1 187 ? 5.615 23.600 -9.974 1.00 97.38 187 PRO A N 1
ATOM 1365 C CA . PRO A 1 187 ? 4.575 22.642 -9.568 1.00 97.38 187 PRO A CA 1
ATOM 1366 C C . PRO A 1 187 ? 3.978 21.846 -10.747 1.00 97.38 187 PRO A C 1
ATOM 1368 O O . PRO A 1 187 ? 3.821 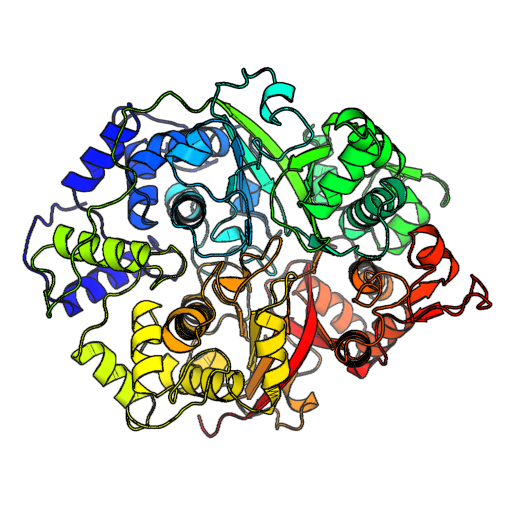22.391 -11.843 1.00 97.38 187 PRO A O 1
ATOM 1371 N N . LEU A 1 188 ? 3.670 20.555 -10.577 1.00 97.38 188 LEU A N 1
ATOM 1372 C CA . LEU A 1 188 ? 3.211 19.682 -11.668 1.00 97.38 188 LEU A CA 1
ATOM 1373 C C . LEU A 1 188 ? 1.954 20.235 -12.349 1.00 97.38 188 LEU A C 1
ATOM 1375 O O . LEU A 1 188 ? 1.866 20.193 -13.577 1.00 97.38 188 LEU A O 1
ATOM 1379 N N . HIS A 1 189 ? 1.007 20.776 -11.577 1.00 98.00 189 HIS A N 1
ATOM 1380 C CA . HIS A 1 189 ? -0.264 21.294 -12.094 1.00 98.00 189 HIS A CA 1
ATOM 1381 C C . HIS A 1 189 ? -0.084 22.461 -13.070 1.00 98.00 189 HIS A C 1
ATOM 1383 O O . HIS A 1 189 ? -0.894 22.619 -13.980 1.00 98.00 189 HIS A O 1
ATOM 1389 N N . THR A 1 190 ? 1.013 23.217 -12.980 1.00 97.62 190 THR A N 1
ATOM 1390 C CA . THR A 1 190 ? 1.322 24.266 -13.970 1.00 97.62 190 THR A CA 1
ATOM 1391 C C . THR A 1 190 ? 1.519 23.700 -15.379 1.00 97.62 190 THR A C 1
ATOM 1393 O O . THR A 1 190 ? 1.151 24.336 -16.365 1.00 97.62 190 THR A O 1
ATOM 1396 N N . GLY A 1 191 ? 2.008 22.457 -15.496 1.00 95.81 191 GLY A N 1
ATOM 1397 C CA . GLY A 1 191 ? 2.109 21.736 -16.768 1.00 95.81 191 GLY A CA 1
ATOM 1398 C C . GLY A 1 191 ? 0.754 21.370 -17.385 1.00 95.81 191 GLY A C 1
ATOM 1399 O O . GLY A 1 191 ? 0.697 21.066 -18.573 1.00 95.81 191 GLY A O 1
ATOM 1400 N N . PHE A 1 192 ? -0.322 21.441 -16.599 1.00 96.50 192 PHE A N 1
ATOM 1401 C CA . PHE A 1 192 ? -1.709 21.226 -17.018 1.00 96.50 192 PHE A CA 1
ATOM 1402 C C . PHE A 1 192 ? -2.477 22.543 -17.228 1.00 96.50 192 PHE A C 1
ATOM 1404 O O . PHE A 1 192 ? -3.685 22.520 -17.442 1.00 96.50 192 PHE A O 1
ATOM 1411 N N . GLY A 1 193 ? -1.790 23.692 -17.198 1.00 97.31 193 GLY A N 1
ATOM 1412 C CA . GLY A 1 193 ? -2.380 25.004 -17.491 1.00 97.31 193 GLY A CA 1
ATOM 1413 C C . GLY A 1 193 ? -2.983 25.738 -16.290 1.00 97.31 193 GLY A C 1
ATOM 1414 O O . GLY A 1 193 ? -3.617 26.773 -16.478 1.00 97.31 193 GLY A O 1
ATOM 1415 N N . PHE A 1 194 ? -2.783 25.239 -15.069 1.00 98.38 194 PHE A N 1
ATOM 1416 C CA . PHE A 1 194 ? -3.195 25.923 -13.840 1.00 98.38 194 PHE A CA 1
ATOM 1417 C C . PHE A 1 194 ? -2.144 26.945 -13.375 1.00 98.38 194 PHE A C 1
ATOM 1419 O O . PHE A 1 194 ? -0.962 26.833 -13.708 1.00 98.38 194 PHE A O 1
ATOM 1426 N N . ALA A 1 195 ? -2.557 27.939 -12.586 1.00 97.75 195 ALA A N 1
ATOM 1427 C CA . ALA A 1 195 ? -1.628 28.909 -12.004 1.00 97.75 195 ALA A CA 1
ATOM 1428 C C . ALA A 1 195 ? -0.857 28.306 -10.815 1.00 97.75 195 ALA A C 1
ATOM 1430 O O . ALA A 1 195 ? -1.380 27.453 -10.105 1.00 97.75 195 ALA A O 1
ATOM 1431 N N . GLU A 1 196 ? 0.350 28.799 -10.520 1.00 95.19 196 GLU A N 1
ATOM 1432 C CA . GLU A 1 196 ? 1.126 28.362 -9.340 1.00 95.19 196 GLU A CA 1
ATOM 1433 C C . GLU A 1 196 ? 0.366 28.561 -8.019 1.00 95.19 196 GLU A C 1
ATOM 1435 O O . GLU A 1 196 ? 0.516 27.778 -7.087 1.00 95.19 196 GLU A O 1
ATOM 1440 N N . THR A 1 197 ? -0.497 29.578 -7.951 1.00 95.62 197 THR A N 1
ATOM 1441 C CA . THR A 1 197 ? -1.341 29.855 -6.780 1.00 95.62 197 THR A CA 1
ATOM 1442 C C . THR A 1 197 ? -2.593 28.984 -6.708 1.00 95.62 197 THR A C 1
ATOM 1444 O O . THR A 1 197 ? -3.301 29.022 -5.702 1.00 95.62 197 THR A O 1
ATOM 1447 N N . ASP A 1 198 ? -2.909 28.232 -7.765 1.00 97.56 198 ASP A N 1
ATOM 1448 C CA . ASP A 1 198 ? -4.043 27.318 -7.755 1.00 97.56 198 ASP A CA 1
ATOM 1449 C C . ASP A 1 198 ? -3.721 26.089 -6.911 1.00 97.56 198 ASP A C 1
ATOM 1451 O O . ASP A 1 198 ? -2.637 25.519 -6.995 1.00 97.56 198 ASP A O 1
ATOM 1455 N N . SER A 1 199 ? -4.702 25.657 -6.124 1.00 98.19 199 SER A N 1
ATOM 1456 C CA . SER A 1 199 ? -4.685 24.336 -5.508 1.00 98.19 199 SER A CA 1
ATOM 1457 C C . SER A 1 199 ? -5.423 23.355 -6.404 1.00 98.19 199 SER A C 1
ATOM 1459 O O . SER A 1 199 ? -6.520 23.655 -6.882 1.00 98.19 199 SER A O 1
ATOM 1461 N N . THR A 1 200 ? -4.842 22.183 -6.638 1.00 98.75 200 THR A N 1
ATOM 1462 C CA . THR A 1 200 ? -5.430 21.165 -7.517 1.00 98.75 200 THR A CA 1
ATOM 1463 C C . THR A 1 200 ? -5.373 19.789 -6.879 1.00 98.75 200 THR A C 1
ATOM 1465 O O . THR A 1 200 ? -4.475 19.491 -6.091 1.00 98.75 200 THR A O 1
ATOM 1468 N N . VAL A 1 201 ? -6.307 18.929 -7.276 1.00 98.75 201 VAL A N 1
ATOM 1469 C CA . VAL A 1 201 ? -6.264 17.497 -6.994 1.00 98.75 201 VAL A CA 1
ATOM 1470 C C . VAL A 1 201 ? -6.263 16.732 -8.309 1.00 98.75 201 VAL A C 1
ATOM 1472 O O . VAL A 1 201 ? -7.087 16.985 -9.186 1.00 98.75 201 VAL A O 1
ATOM 1475 N N . MET A 1 202 ? -5.327 15.800 -8.441 1.00 98.62 202 MET A N 1
ATOM 1476 C CA . MET A 1 202 ? -5.309 14.805 -9.503 1.00 98.62 202 MET A CA 1
ATOM 1477 C C . MET A 1 202 ? -5.652 13.444 -8.909 1.00 98.62 202 MET A C 1
ATOM 1479 O O . MET A 1 202 ? -5.035 13.022 -7.930 1.00 98.62 202 MET A O 1
ATOM 1483 N N . VAL A 1 203 ? -6.615 12.747 -9.508 1.00 98.56 203 VAL A N 1
ATOM 1484 C CA . VAL A 1 203 ? -6.981 11.381 -9.123 1.00 98.56 203 VAL A CA 1
ATOM 1485 C C . VAL A 1 203 ? -6.614 10.437 -10.257 1.00 98.56 203 VAL A C 1
ATOM 1487 O O . VAL A 1 203 ? -6.972 10.670 -11.411 1.00 98.56 203 VAL A O 1
ATOM 1490 N N . LEU A 1 204 ? -5.901 9.362 -9.924 1.00 96.62 204 LEU A N 1
ATOM 1491 C CA . LEU A 1 204 ? -5.513 8.318 -10.863 1.00 96.62 204 LEU A CA 1
ATOM 1492 C C . LEU A 1 204 ? -6.126 6.973 -10.476 1.00 96.62 204 LEU A C 1
ATOM 1494 O O . LEU A 1 204 ? -6.148 6.606 -9.301 1.00 96.62 204 LEU A O 1
ATOM 1498 N N . ALA A 1 205 ? -6.547 6.195 -11.474 1.00 93.75 205 ALA A N 1
ATOM 1499 C CA . ALA A 1 205 ? -6.855 4.776 -11.301 1.00 93.75 205 ALA A CA 1
ATOM 1500 C C . ALA A 1 205 ? -5.543 3.976 -11.339 1.00 93.75 205 ALA A C 1
ATOM 1502 O O . ALA A 1 205 ? -5.137 3.469 -12.387 1.00 93.75 205 ALA A O 1
ATOM 1503 N N . ALA A 1 206 ? -4.847 3.941 -10.204 1.00 92.69 206 ALA A N 1
ATOM 1504 C CA . ALA A 1 206 ? -3.502 3.394 -10.079 1.00 92.69 206 ALA A CA 1
ATOM 1505 C C . ALA A 1 206 ? -3.507 1.914 -9.686 1.00 92.69 206 ALA A C 1
ATOM 1507 O O . ALA A 1 206 ? -4.471 1.409 -9.110 1.00 92.69 206 ALA A O 1
ATOM 1508 N N . TRP A 1 207 ? -2.402 1.227 -9.966 1.00 88.62 207 TRP A N 1
ATOM 1509 C CA . TRP A 1 207 ? -2.095 -0.095 -9.417 1.00 88.62 207 TRP A CA 1
ATOM 1510 C C . TRP A 1 207 ? -0.895 -0.037 -8.467 1.00 88.62 207 TRP A C 1
ATOM 1512 O O . TRP A 1 207 ? -0.301 1.020 -8.257 1.00 88.62 207 TRP A O 1
ATOM 1522 N N . GLN A 1 208 ? -0.522 -1.187 -7.895 1.00 89.69 208 GLN A N 1
ATOM 1523 C CA . GLN A 1 208 ? 0.565 -1.324 -6.921 1.00 89.69 208 GLN A CA 1
ATOM 1524 C C . GLN A 1 208 ? 1.846 -0.593 -7.384 1.00 89.69 208 GLN A C 1
ATOM 1526 O O . GLN A 1 208 ? 2.452 -1.004 -8.378 1.00 89.69 208 GLN A O 1
ATOM 1531 N N . PRO A 1 209 ? 2.292 0.457 -6.669 1.00 89.88 209 PRO A N 1
ATOM 1532 C CA . PRO A 1 209 ? 3.518 1.149 -6.992 1.00 89.88 209 PRO A CA 1
ATOM 1533 C C . PRO A 1 209 ? 4.707 0.360 -6.443 1.00 89.88 209 PRO A C 1
ATOM 1535 O O . PRO A 1 209 ? 4.598 -0.421 -5.488 1.00 89.88 209 PRO A O 1
ATOM 1538 N N . ARG A 1 210 ? 5.859 0.593 -7.052 1.00 87.56 210 ARG A N 1
ATOM 1539 C CA . ARG A 1 210 ? 7.122 -0.076 -6.780 1.00 87.56 210 ARG A CA 1
ATOM 1540 C C . ARG A 1 210 ? 8.115 0.984 -6.344 1.00 87.56 210 ARG A C 1
ATOM 1542 O O . ARG A 1 210 ? 8.365 1.943 -7.069 1.00 87.56 210 ARG A O 1
ATOM 1549 N N . GLN A 1 211 ? 8.690 0.842 -5.155 1.00 87.56 211 GLN A N 1
ATOM 1550 C CA . GLN A 1 211 ? 9.870 1.644 -4.840 1.00 87.56 211 GLN A CA 1
ATOM 1551 C C . GLN A 1 211 ? 10.996 1.242 -5.798 1.00 87.56 211 GLN A C 1
ATOM 1553 O O . GLN A 1 211 ? 10.971 0.130 -6.305 1.00 87.56 211 GLN A O 1
ATOM 1558 N N . VAL A 1 212 ? 11.942 2.137 -6.050 1.00 86.31 212 VAL A N 1
ATOM 1559 C CA . VAL A 1 212 ? 13.249 1.904 -6.664 1.00 86.31 212 VAL A CA 1
ATOM 1560 C C . VAL A 1 212 ? 14.290 2.422 -5.691 1.00 86.31 212 VAL A C 1
ATOM 1562 O O . VAL A 1 212 ? 14.182 3.555 -5.225 1.00 86.31 212 VAL A O 1
ATOM 1565 N N . THR A 1 213 ? 15.296 1.607 -5.391 1.00 81.75 213 THR A N 1
ATOM 1566 C CA . THR A 1 213 ? 16.461 2.011 -4.596 1.00 81.75 213 THR A CA 1
ATOM 1567 C C . THR A 1 213 ? 17.659 2.114 -5.528 1.00 81.75 213 THR A C 1
ATOM 1569 O O . THR A 1 213 ? 17.934 1.168 -6.263 1.00 81.75 213 THR A O 1
ATOM 1572 N N . HIS A 1 214 ? 18.317 3.272 -5.531 1.00 80.50 214 HIS A N 1
ATOM 1573 C CA . HIS A 1 214 ? 19.551 3.472 -6.281 1.00 80.50 214 HIS A CA 1
ATOM 1574 C C . HIS A 1 214 ? 20.427 4.521 -5.591 1.00 80.50 214 HIS A C 1
ATOM 1576 O O . HIS A 1 214 ? 20.175 5.723 -5.687 1.00 80.50 214 HIS A O 1
ATOM 1582 N N . GLN A 1 215 ? 21.492 4.082 -4.927 1.00 76.75 215 GLN A N 1
ATOM 1583 C CA . GLN A 1 215 ? 22.344 4.943 -4.095 1.00 76.75 215 GLN A CA 1
ATOM 1584 C C . GLN A 1 215 ? 23.767 5.116 -4.648 1.00 76.75 215 GLN A C 1
ATOM 1586 O O . GLN A 1 215 ? 24.450 6.093 -4.333 1.00 76.75 215 GLN A O 1
ATOM 1591 N N . LEU A 1 216 ? 24.192 4.221 -5.544 1.00 75.62 216 LEU A N 1
ATOM 1592 C CA . LEU A 1 216 ? 25.577 4.150 -6.026 1.00 75.62 216 LEU A CA 1
ATOM 1593 C C . LEU A 1 216 ? 25.926 5.143 -7.142 1.00 75.62 216 LEU A C 1
ATOM 1595 O O . LEU A 1 216 ? 27.093 5.294 -7.491 1.00 75.62 216 LEU A O 1
ATOM 1599 N N . SER A 1 217 ? 24.945 5.866 -7.694 1.00 79.62 217 SER A N 1
ATOM 1600 C CA . SER A 1 217 ? 25.198 6.844 -8.752 1.00 79.62 217 SER A CA 1
ATOM 1601 C C . SER A 1 217 ? 24.462 8.159 -8.543 1.00 79.62 217 SER A C 1
ATOM 1603 O O . SER A 1 217 ? 23.360 8.197 -8.005 1.00 79.62 217 SER A O 1
ATOM 1605 N N . ALA A 1 218 ? 25.110 9.242 -8.969 1.00 86.81 218 ALA A N 1
ATOM 1606 C CA . ALA A 1 218 ? 24.532 10.577 -9.082 1.00 86.81 218 ALA A CA 1
ATOM 1607 C C . ALA A 1 218 ? 24.270 10.968 -10.548 1.00 86.81 218 ALA A C 1
ATOM 1609 O O . ALA A 1 218 ? 23.879 12.098 -10.811 1.00 86.81 218 ALA A O 1
ATOM 1610 N N . LYS A 1 219 ? 24.504 10.067 -11.516 1.00 91.88 219 LYS A N 1
ATOM 1611 C CA . LYS A 1 219 ? 24.219 10.344 -12.929 1.00 91.88 219 LYS A CA 1
ATOM 1612 C C . LYS A 1 219 ? 22.731 10.107 -13.212 1.00 91.88 219 LYS A C 1
ATOM 1614 O O . LYS A 1 219 ? 22.272 8.977 -13.020 1.00 91.88 219 LYS A O 1
ATOM 1619 N N . PRO A 1 220 ? 21.982 11.115 -13.689 1.00 94.50 220 PRO A N 1
ATOM 1620 C CA . PRO A 1 220 ? 20.582 10.971 -14.082 1.00 94.50 220 PRO A CA 1
ATOM 1621 C C . PRO A 1 220 ? 20.290 9.771 -14.973 1.00 94.50 220 PRO A C 1
ATOM 1623 O O . PRO A 1 220 ? 19.321 9.061 -14.739 1.00 94.50 220 PRO A O 1
ATOM 1626 N N . GLU A 1 221 ? 21.142 9.498 -15.956 1.00 94.38 221 GLU A N 1
ATOM 1627 C CA . GLU A 1 221 ? 20.957 8.423 -16.929 1.00 94.38 221 GLU A CA 1
ATOM 1628 C C . GLU A 1 221 ? 20.954 7.038 -16.261 1.00 94.38 221 GLU A C 1
ATOM 1630 O O . GLU A 1 221 ? 20.164 6.170 -16.626 1.00 94.38 221 GLU A O 1
ATOM 1635 N N . HIS A 1 222 ? 21.776 6.825 -15.231 1.00 91.44 222 HIS A N 1
ATOM 1636 C CA . HIS A 1 222 ? 21.784 5.571 -14.469 1.00 91.44 222 HIS A CA 1
ATOM 1637 C C . HIS A 1 222 ? 20.489 5.389 -13.654 1.00 91.44 222 HIS A C 1
ATOM 1639 O O . HIS A 1 222 ? 19.898 4.308 -13.621 1.00 91.44 222 HIS A O 1
ATOM 1645 N N . LEU A 1 223 ? 19.990 6.473 -13.051 1.00 91.50 223 LEU A N 1
ATOM 1646 C CA . LEU A 1 223 ? 18.741 6.462 -12.285 1.00 91.50 223 LEU A CA 1
ATOM 1647 C C . LEU A 1 223 ? 17.534 6.248 -13.206 1.00 91.50 223 LEU A C 1
ATOM 1649 O O . LEU A 1 223 ? 16.720 5.355 -12.981 1.00 91.50 223 LEU A O 1
ATOM 1653 N N . LEU A 1 224 ? 17.443 7.030 -14.282 1.00 94.56 224 LEU A N 1
ATOM 1654 C CA . LEU A 1 224 ? 16.332 6.982 -15.226 1.00 94.56 224 LEU A CA 1
ATOM 1655 C C . LEU A 1 224 ? 16.310 5.684 -16.026 1.00 94.56 224 LEU A C 1
ATOM 1657 O O . LEU A 1 224 ? 15.227 5.184 -16.300 1.00 94.56 224 LEU A O 1
ATOM 1661 N N . SER A 1 225 ? 17.461 5.098 -16.368 1.00 92.12 225 SER A N 1
ATOM 1662 C CA . SER A 1 225 ? 17.494 3.767 -16.992 1.00 92.12 225 SER A CA 1
ATOM 1663 C C . SER A 1 225 ? 17.027 2.669 -16.035 1.00 92.12 225 SER A C 1
ATOM 1665 O O . SER A 1 225 ? 16.476 1.662 -16.479 1.00 92.12 225 SER A O 1
ATOM 1667 N N . THR A 1 226 ? 17.208 2.843 -14.723 1.00 90.44 226 THR A N 1
ATOM 1668 C CA . THR A 1 226 ? 16.626 1.954 -13.708 1.00 90.44 226 THR A CA 1
ATOM 1669 C C . THR A 1 226 ? 15.110 2.132 -13.643 1.00 90.44 226 THR A C 1
ATOM 1671 O O . THR A 1 226 ? 14.389 1.143 -13.671 1.00 90.44 226 THR A O 1
ATOM 1674 N N . TYR A 1 227 ? 14.601 3.369 -13.667 1.00 93.31 227 TYR A N 1
ATOM 1675 C CA . TYR A 1 227 ? 13.150 3.616 -13.718 1.00 93.31 227 TYR A CA 1
ATOM 1676 C C . TYR A 1 227 ? 12.526 3.084 -15.008 1.00 93.31 227 TYR A C 1
ATOM 1678 O O . TYR A 1 227 ? 11.450 2.496 -14.976 1.00 93.31 227 TYR A O 1
ATOM 1686 N N . ALA A 1 228 ? 13.214 3.262 -16.137 1.00 92.81 228 ALA A N 1
ATOM 1687 C CA . ALA A 1 228 ? 12.771 2.761 -17.425 1.00 92.81 228 ALA A CA 1
ATOM 1688 C C . ALA A 1 228 ? 12.673 1.232 -17.427 1.00 92.81 228 ALA A C 1
ATOM 1690 O O . ALA A 1 228 ? 11.713 0.697 -17.968 1.00 92.81 228 ALA A O 1
ATOM 1691 N N . GLU A 1 229 ? 13.606 0.522 -16.785 1.00 90.12 229 GLU A N 1
ATOM 1692 C CA . GLU A 1 229 ? 13.526 -0.935 -16.642 1.00 90.12 229 GLU A CA 1
ATOM 1693 C C . GLU A 1 229 ? 12.301 -1.372 -15.834 1.00 90.12 229 GLU A C 1
ATOM 1695 O O . GLU A 1 229 ? 11.601 -2.285 -16.263 1.00 90.12 229 GLU A O 1
ATOM 1700 N N . GLU A 1 230 ? 11.992 -0.702 -14.719 1.00 89.31 230 GLU A N 1
ATOM 1701 C CA . GLU A 1 230 ? 10.776 -0.990 -13.940 1.00 89.31 230 GLU A CA 1
ATOM 1702 C C . GLU A 1 230 ? 9.508 -0.832 -14.776 1.00 89.31 230 GLU A C 1
ATOM 1704 O O . GLU A 1 230 ? 8.644 -1.712 -14.797 1.00 89.31 230 GLU A O 1
ATOM 1709 N N . LEU A 1 231 ? 9.429 0.292 -15.488 1.00 91.25 231 LEU A N 1
ATOM 1710 C CA . LEU A 1 231 ? 8.342 0.646 -16.394 1.00 91.25 231 LEU A CA 1
ATOM 1711 C C . LEU A 1 231 ? 8.304 -0.236 -17.652 1.00 91.25 231 LEU A C 1
ATOM 1713 O O . LEU A 1 231 ? 7.330 -0.183 -18.394 1.00 91.25 231 LEU A O 1
ATOM 1717 N N . SER A 1 232 ? 9.342 -1.040 -17.891 1.00 90.75 232 SER A N 1
ATOM 1718 C CA . SER A 1 232 ? 9.439 -1.967 -19.023 1.00 90.75 232 SER A CA 1
ATOM 1719 C C . SER A 1 232 ? 9.227 -3.423 -18.630 1.00 90.75 232 SER A C 1
ATOM 1721 O O . SER A 1 232 ? 9.239 -4.279 -19.507 1.00 90.75 232 SER A O 1
ATOM 1723 N N . THR A 1 233 ? 9.049 -3.737 -17.343 1.00 88.50 233 THR A N 1
ATOM 1724 C CA . THR A 1 233 ? 8.779 -5.119 -16.908 1.00 88.50 233 THR A CA 1
ATOM 1725 C C . THR A 1 233 ? 7.648 -5.742 -17.728 1.00 88.50 233 THR A C 1
ATOM 1727 O O . THR A 1 233 ? 6.660 -5.066 -18.020 1.00 88.50 233 THR A O 1
ATOM 1730 N N . ALA A 1 234 ? 7.750 -7.021 -18.111 1.00 82.31 234 ALA A N 1
ATOM 1731 C CA . ALA A 1 234 ? 6.724 -7.641 -18.958 1.00 82.31 234 ALA A CA 1
ATOM 1732 C C . ALA A 1 234 ? 5.320 -7.578 -18.326 1.00 82.31 234 ALA A C 1
ATOM 1734 O O . ALA A 1 234 ? 4.316 -7.544 -19.029 1.00 82.31 234 ALA A O 1
ATOM 1735 N N . THR A 1 235 ? 5.241 -7.478 -16.997 1.00 79.75 235 THR A N 1
ATOM 1736 C CA . THR A 1 235 ? 4.001 -7.282 -16.230 1.00 79.75 235 THR A CA 1
ATOM 1737 C C . THR A 1 235 ? 3.290 -5.948 -16.490 1.00 79.75 235 THR A C 1
ATOM 1739 O O . THR A 1 235 ? 2.163 -5.772 -16.036 1.00 79.75 235 THR A O 1
ATOM 1742 N N . GLN A 1 236 ? 3.908 -5.025 -17.237 1.00 77.94 236 GLN A N 1
ATOM 1743 C CA . GLN A 1 236 ? 3.292 -3.791 -17.743 1.00 77.94 236 GLN A CA 1
ATOM 1744 C C . GLN A 1 236 ? 2.537 -3.981 -19.070 1.00 77.94 236 GLN A C 1
ATOM 1746 O O . GLN A 1 236 ? 1.873 -3.056 -19.516 1.00 77.94 236 GLN A O 1
ATOM 1751 N N . PHE A 1 237 ? 2.627 -5.144 -19.725 1.00 70.38 237 PHE A N 1
ATOM 1752 C CA . PHE A 1 237 ? 1.943 -5.424 -20.996 1.00 70.38 237 PHE A CA 1
ATOM 1753 C C . PHE A 1 237 ? 0.598 -6.132 -20.755 1.00 70.38 237 PHE A C 1
ATOM 1755 O O . PHE A 1 237 ? 0.340 -7.207 -21.288 1.00 70.38 237 PHE A O 1
ATOM 1762 N N . ASN A 1 238 ? -0.256 -5.558 -19.903 1.00 69.06 238 ASN A N 1
ATOM 1763 C CA . ASN A 1 238 ? -1.473 -6.212 -19.417 1.00 69.06 238 ASN A CA 1
ATOM 1764 C C . ASN A 1 238 ? -2.570 -6.283 -20.513 1.00 69.06 238 ASN A C 1
ATOM 1766 O O . ASN A 1 238 ? -2.796 -5.295 -21.213 1.00 69.06 238 ASN A O 1
ATOM 1770 N N . PRO A 1 239 ? -3.341 -7.386 -20.645 1.00 57.56 239 PRO A N 1
ATOM 1771 C CA . PRO A 1 239 ? -4.499 -7.452 -21.552 1.00 57.56 239 PRO A CA 1
ATOM 1772 C C . PRO A 1 239 ? -5.562 -6.369 -21.307 1.00 57.56 239 PRO A C 1
ATOM 1774 O O . PRO A 1 239 ? -6.293 -5.993 -22.227 1.00 57.56 239 PRO A O 1
ATOM 1777 N N . LEU A 1 240 ? -5.685 -5.866 -20.074 1.00 60.31 240 LEU A N 1
ATOM 1778 C CA . LEU A 1 240 ? -6.534 -4.714 -19.779 1.00 60.31 240 LEU A CA 1
ATOM 1779 C C . LEU A 1 240 ? -6.059 -3.479 -20.544 1.00 60.31 240 LEU A C 1
ATOM 1781 O O . LEU A 1 240 ? -6.906 -2.773 -21.078 1.00 60.31 240 LEU A O 1
ATOM 1785 N N . ASP A 1 241 ? -4.751 -3.260 -20.687 1.00 62.81 241 ASP A N 1
ATOM 1786 C CA . ASP A 1 241 ? -4.208 -2.122 -21.436 1.00 62.81 241 ASP A CA 1
ATOM 1787 C C . ASP A 1 241 ? -4.581 -2.200 -22.918 1.00 62.81 241 ASP A C 1
ATOM 1789 O O . ASP A 1 241 ? -4.878 -1.174 -23.524 1.00 62.81 241 ASP A O 1
ATOM 1793 N N . VAL A 1 242 ? -4.662 -3.405 -23.497 1.00 60.47 242 VAL A N 1
ATOM 1794 C CA . VAL A 1 242 ? -5.144 -3.603 -24.877 1.00 60.47 242 VAL A CA 1
ATOM 1795 C C . VAL A 1 242 ? -6.613 -3.188 -25.004 1.00 60.47 242 VAL A C 1
ATOM 1797 O O . VAL A 1 242 ? -6.955 -2.412 -25.894 1.00 60.47 242 VAL A O 1
ATOM 1800 N N . LYS A 1 243 ? -7.482 -3.640 -24.090 1.00 65.50 243 LYS A N 1
ATOM 1801 C CA . LYS A 1 243 ? -8.912 -3.270 -24.090 1.00 65.50 243 LYS A CA 1
ATOM 1802 C C . LYS A 1 243 ? -9.129 -1.779 -23.830 1.00 65.50 243 LYS A C 1
ATOM 1804 O O . LYS A 1 243 ? -10.006 -1.158 -24.421 1.00 65.50 243 LYS A O 1
ATOM 1809 N N . LEU A 1 244 ? -8.333 -1.197 -22.940 1.00 66.50 244 LEU A N 1
ATOM 1810 C CA . LEU A 1 244 ? -8.371 0.227 -22.616 1.00 66.50 244 LEU A CA 1
ATOM 1811 C C . LEU A 1 244 ? -7.843 1.070 -23.780 1.00 66.50 244 LEU A C 1
ATOM 1813 O O . LEU A 1 244 ? -8.407 2.119 -24.080 1.00 66.50 244 LEU A O 1
ATOM 1817 N N . ALA A 1 245 ? -6.826 0.584 -24.494 1.00 60.97 245 ALA A N 1
ATOM 1818 C CA . ALA A 1 245 ? -6.336 1.214 -25.710 1.00 60.97 245 ALA A CA 1
ATOM 1819 C C . ALA A 1 245 ? -7.396 1.253 -26.815 1.00 60.97 245 ALA A C 1
ATOM 1821 O O . ALA A 1 245 ? -7.516 2.271 -27.493 1.00 60.97 245 ALA A O 1
ATOM 1822 N N . GLU A 1 246 ? -8.200 0.197 -26.961 1.00 62.31 246 GLU A N 1
ATOM 1823 C CA . GLU A 1 246 ? -9.365 0.192 -27.859 1.00 62.31 246 GLU A CA 1
ATOM 1824 C C . GLU A 1 246 ? -10.433 1.219 -27.444 1.00 62.31 246 GLU A C 1
ATOM 1826 O O . GLU A 1 246 ? -11.133 1.755 -28.300 1.00 62.31 246 GLU A O 1
ATOM 1831 N N . ALA A 1 247 ? -10.513 1.551 -26.153 1.00 60.78 247 ALA A N 1
ATOM 1832 C CA . ALA A 1 247 ? -11.369 2.605 -25.608 1.00 60.78 247 ALA A CA 1
ATOM 1833 C C . ALA A 1 247 ? -10.709 4.003 -25.597 1.00 60.78 247 ALA A C 1
ATOM 1835 O O . ALA A 1 247 ? -11.206 4.910 -24.933 1.00 60.78 247 ALA A O 1
ATOM 1836 N N . SER A 1 248 ? -9.588 4.193 -26.307 1.00 62.88 248 SER A N 1
ATOM 1837 C CA . SER A 1 248 ? -8.805 5.443 -26.346 1.00 62.88 248 SER A CA 1
ATOM 1838 C C . SER A 1 248 ? -8.262 5.918 -24.990 1.00 62.88 248 SER A C 1
ATOM 1840 O O . SER A 1 248 ? -7.839 7.064 -24.858 1.00 62.88 248 SER A O 1
ATOM 1842 N N . ILE A 1 249 ? -8.190 5.035 -23.993 1.00 69.94 249 ILE A N 1
ATOM 1843 C CA . ILE A 1 249 ? -7.555 5.308 -22.701 1.00 69.94 249 ILE A CA 1
ATOM 1844 C C . ILE A 1 249 ? -6.045 5.049 -22.838 1.00 69.94 249 ILE A C 1
ATOM 1846 O O . ILE A 1 249 ? -5.622 4.078 -23.480 1.00 69.94 249 ILE A O 1
ATOM 1850 N N . ALA A 1 250 ? -5.221 5.954 -22.302 1.00 71.50 250 ALA A N 1
ATOM 1851 C CA . ALA A 1 250 ? -3.760 5.883 -22.366 1.00 71.50 250 ALA A CA 1
ATOM 1852 C C . ALA A 1 250 ? -3.171 5.696 -20.957 1.00 71.50 250 ALA A C 1
ATOM 1854 O O . ALA A 1 250 ? -3.437 6.536 -20.089 1.00 71.50 250 ALA A O 1
ATOM 1855 N N . PRO A 1 251 ? -2.376 4.634 -20.724 1.00 84.00 251 PRO A N 1
ATOM 1856 C CA . PRO A 1 251 ? -1.765 4.396 -19.425 1.00 84.00 251 PRO A CA 1
ATOM 1857 C C . PRO A 1 251 ? -0.776 5.512 -19.081 1.00 84.00 251 PRO A C 1
ATOM 1859 O O . PRO A 1 251 ? -0.099 6.060 -19.949 1.00 84.00 251 PRO A O 1
ATOM 1862 N N . LYS A 1 252 ? -0.673 5.826 -17.792 1.00 90.81 252 LYS A N 1
ATOM 1863 C CA . LYS A 1 252 ? 0.232 6.830 -17.235 1.00 90.81 252 LYS A CA 1
ATOM 1864 C C . LYS A 1 252 ? 1.317 6.159 -16.406 1.00 90.81 252 LYS A C 1
ATOM 1866 O O . LYS A 1 252 ? 1.020 5.328 -15.550 1.00 90.81 252 LYS A O 1
ATOM 1871 N N . ALA A 1 253 ? 2.567 6.538 -16.640 1.00 94.06 253 ALA A N 1
ATOM 1872 C CA . ALA A 1 253 ? 3.684 6.261 -15.751 1.00 94.06 253 ALA A CA 1
ATOM 1873 C C . ALA A 1 253 ? 3.717 7.335 -14.663 1.00 94.06 253 ALA A C 1
ATOM 1875 O O . ALA A 1 253 ? 3.804 8.526 -14.959 1.00 94.06 253 ALA A O 1
ATOM 1876 N N . LEU A 1 254 ? 3.685 6.926 -13.401 1.00 95.06 254 LEU A N 1
ATOM 1877 C CA . LEU A 1 254 ? 3.828 7.825 -12.264 1.00 95.06 254 LEU A CA 1
ATOM 1878 C C . LEU A 1 254 ? 5.239 7.699 -11.689 1.00 95.06 254 LEU A C 1
ATOM 1880 O O . LEU A 1 254 ? 5.640 6.617 -11.267 1.00 95.06 254 LEU A O 1
ATOM 1884 N N . LEU A 1 255 ? 5.972 8.808 -11.632 1.00 96.62 255 LEU A N 1
ATOM 1885 C CA . LEU A 1 255 ? 7.315 8.880 -11.066 1.00 96.62 255 LEU A CA 1
ATOM 1886 C C . LEU A 1 255 ? 7.329 9.858 -9.899 1.00 96.62 255 LEU A C 1
ATOM 1888 O O . LEU A 1 255 ? 7.412 11.067 -10.100 1.00 96.62 255 LEU A O 1
ATOM 1892 N N . VAL A 1 256 ? 7.287 9.336 -8.677 1.00 97.06 256 VAL A N 1
ATOM 1893 C CA . VAL A 1 256 ? 7.476 10.125 -7.458 1.00 97.06 256 VAL A CA 1
ATOM 1894 C C . VAL A 1 256 ? 8.953 10.100 -7.074 1.00 97.06 256 VAL A C 1
ATOM 1896 O O . VAL A 1 256 ? 9.457 9.101 -6.557 1.00 97.06 256 VAL A O 1
ATOM 1899 N N . ILE A 1 257 ? 9.658 11.194 -7.362 1.00 97.25 257 ILE A N 1
ATOM 1900 C CA . ILE A 1 257 ? 11.113 11.304 -7.238 1.00 97.25 257 ILE A CA 1
ATOM 1901 C C . ILE A 1 257 ? 11.494 11.947 -5.896 1.00 97.25 257 ILE A C 1
ATOM 1903 O O . ILE A 1 257 ? 11.209 13.126 -5.641 1.00 97.25 257 ILE A O 1
ATOM 1907 N N . ALA A 1 258 ? 12.181 11.178 -5.043 1.00 95.25 258 ALA A N 1
ATOM 1908 C CA . ALA A 1 258 ? 12.585 11.643 -3.715 1.00 95.25 258 ALA A CA 1
ATOM 1909 C C . ALA A 1 258 ? 13.885 12.465 -3.718 1.00 95.25 258 ALA A C 1
ATOM 1911 O O . ALA A 1 258 ? 14.503 12.673 -4.764 1.00 95.25 258 ALA A O 1
ATOM 1912 N N . ALA A 1 259 ? 14.266 12.988 -2.544 1.00 95.06 259 ALA A N 1
ATOM 1913 C CA . ALA A 1 259 ? 15.127 14.171 -2.417 1.00 95.06 259 ALA A CA 1
ATOM 1914 C C . ALA A 1 259 ? 16.496 14.019 -3.071 1.00 95.06 259 ALA A C 1
ATOM 1916 O O . ALA A 1 259 ? 16.915 14.888 -3.835 1.00 95.06 259 ALA A O 1
ATOM 1917 N N . ASP A 1 260 ? 17.156 12.893 -2.827 1.00 92.38 260 ASP A N 1
ATOM 1918 C CA . ASP A 1 260 ? 18.498 12.666 -3.357 1.00 92.38 260 ASP A CA 1
ATOM 1919 C C . ASP A 1 260 ? 18.455 12.527 -4.880 1.00 92.38 260 ASP A C 1
ATOM 1921 O O . ASP A 1 260 ? 19.230 13.159 -5.593 1.00 92.38 260 ASP A O 1
ATOM 1925 N N . HIS A 1 261 ? 17.490 11.757 -5.396 1.00 93.69 261 HIS A N 1
ATOM 1926 C CA . HIS A 1 261 ? 17.331 11.540 -6.832 1.00 93.69 261 HIS A CA 1
ATOM 1927 C C . HIS A 1 261 ? 16.992 12.835 -7.568 1.00 93.69 261 HIS A C 1
ATOM 1929 O O . HIS A 1 261 ? 17.615 13.114 -8.589 1.00 93.69 261 HIS A O 1
ATOM 1935 N N . ARG A 1 262 ? 16.083 13.669 -7.043 1.00 94.62 262 ARG A N 1
ATOM 1936 C CA . ARG A 1 262 ? 15.792 14.986 -7.642 1.00 94.62 262 ARG A CA 1
ATOM 1937 C C . ARG A 1 262 ? 16.970 15.955 -7.521 1.00 94.62 262 ARG A C 1
ATOM 1939 O O . ARG A 1 262 ? 17.190 16.733 -8.444 1.00 94.62 262 ARG A O 1
ATOM 1946 N N . GLY A 1 263 ? 17.758 15.872 -6.447 1.00 94.56 263 GLY A N 1
ATOM 1947 C CA . GLY A 1 263 ? 19.007 16.623 -6.294 1.00 94.56 263 GLY A CA 1
ATOM 1948 C C . GLY A 1 263 ? 20.003 16.311 -7.410 1.00 94.56 263 GLY A C 1
ATOM 1949 O O . GLY A 1 263 ? 20.496 17.224 -8.063 1.00 94.56 263 GLY A O 1
ATOM 1950 N N . PHE A 1 264 ? 20.202 15.030 -7.726 1.00 94.44 264 PHE A N 1
ATOM 1951 C CA . PHE A 1 264 ? 21.067 14.618 -8.838 1.00 94.44 264 PHE A CA 1
ATOM 1952 C C . PHE A 1 264 ? 20.558 15.112 -10.200 1.00 94.44 264 PHE A C 1
ATOM 1954 O O . PHE A 1 264 ? 21.346 15.555 -11.033 1.00 94.44 264 PHE A O 1
ATOM 1961 N N . MET A 1 265 ? 19.237 15.096 -10.418 1.00 95.62 265 MET A N 1
ATOM 1962 C CA . MET A 1 265 ? 18.632 15.668 -11.629 1.00 95.62 265 MET A CA 1
ATOM 1963 C C . MET A 1 265 ? 18.882 17.176 -11.723 1.00 95.62 265 MET A C 1
ATOM 1965 O O . MET A 1 265 ? 19.280 17.665 -12.779 1.00 95.62 265 MET A O 1
ATOM 1969 N N . ARG A 1 266 ? 18.677 17.907 -10.621 1.00 95.50 266 ARG A N 1
ATOM 1970 C CA . ARG A 1 266 ? 18.912 19.353 -10.528 1.00 95.50 266 ARG A CA 1
ATOM 1971 C C . ARG A 1 266 ? 20.354 19.703 -10.872 1.00 95.50 266 ARG A C 1
ATOM 1973 O O . ARG A 1 266 ? 20.578 20.546 -11.734 1.00 95.50 266 ARG A O 1
ATOM 1980 N N . ASP A 1 267 ? 21.307 19.045 -10.220 1.00 96.31 267 ASP A N 1
ATOM 1981 C CA . ASP A 1 267 ? 22.734 19.352 -10.350 1.00 96.31 267 ASP A CA 1
ATOM 1982 C C . ASP A 1 267 ? 23.241 19.083 -11.779 1.00 96.31 267 ASP A C 1
ATOM 1984 O O . ASP A 1 267 ? 24.140 19.759 -12.269 1.00 96.31 267 ASP A O 1
ATOM 1988 N N . ALA A 1 268 ? 22.604 18.147 -12.487 1.00 96.56 268 ALA A N 1
ATOM 1989 C CA . ALA A 1 268 ? 22.870 17.839 -13.889 1.00 96.56 268 ALA A CA 1
ATOM 1990 C C . ALA A 1 268 ? 21.987 18.619 -14.894 1.00 96.56 268 ALA A C 1
ATOM 1992 O O . ALA A 1 268 ? 22.020 18.332 -16.095 1.00 96.56 268 ALA A O 1
ATOM 1993 N N . GLY A 1 269 ? 21.164 19.569 -14.435 1.00 96.38 269 GLY A N 1
ATOM 1994 C CA . GLY A 1 269 ? 20.316 20.408 -15.291 1.00 96.38 269 GLY A CA 1
ATOM 1995 C C . GLY A 1 269 ? 19.158 19.669 -15.980 1.00 96.38 269 GLY A C 1
ATOM 1996 O O . GLY A 1 269 ? 18.720 20.064 -17.062 1.00 96.38 269 GLY A O 1
ATOM 1997 N N . TRP A 1 270 ? 18.662 18.574 -15.401 1.00 97.50 270 TRP A N 1
ATOM 1998 C CA . TRP A 1 270 ? 17.525 17.823 -15.936 1.00 97.50 270 TRP A CA 1
ATOM 1999 C C . TRP A 1 270 ? 16.195 18.450 -15.521 1.00 97.50 270 TRP A C 1
ATOM 2001 O O . TRP A 1 270 ? 15.828 18.468 -14.346 1.00 97.50 270 TRP A O 1
ATOM 2011 N N . ASN A 1 271 ? 15.431 18.916 -16.509 1.00 96.06 271 ASN A N 1
ATOM 2012 C CA . ASN A 1 271 ? 14.045 19.346 -16.328 1.00 96.06 271 ASN A CA 1
ATOM 2013 C C . ASN A 1 271 ? 13.053 18.200 -16.613 1.00 96.06 271 ASN A C 1
ATOM 2015 O O . ASN A 1 271 ? 13.428 17.175 -17.191 1.00 96.06 271 ASN A O 1
ATOM 2019 N N . ARG A 1 272 ? 11.769 18.387 -16.260 1.00 96.12 272 ARG A N 1
ATOM 2020 C CA . ARG A 1 272 ? 10.722 17.374 -16.502 1.00 96.12 272 ARG A CA 1
ATOM 2021 C C . ARG A 1 272 ? 10.650 16.919 -17.960 1.00 96.12 272 ARG A C 1
ATOM 2023 O O . ARG A 1 272 ? 10.617 15.720 -18.197 1.00 96.12 272 ARG A O 1
ATOM 2030 N N . LYS A 1 273 ? 10.702 17.837 -18.932 1.00 96.56 273 LYS A N 1
ATOM 2031 C CA . LYS A 1 273 ? 10.617 17.489 -20.364 1.00 96.56 273 LYS A CA 1
ATOM 2032 C C . LYS A 1 273 ? 11.742 16.550 -20.798 1.00 96.56 273 LYS A C 1
ATOM 2034 O O . LYS A 1 273 ? 11.495 15.588 -21.516 1.00 96.56 273 LYS A O 1
ATOM 2039 N N . ARG A 1 274 ? 12.971 16.795 -20.334 1.00 97.44 274 ARG A N 1
ATOM 2040 C CA . ARG A 1 274 ? 14.125 15.933 -20.623 1.00 97.44 274 ARG A CA 1
ATOM 2041 C C . ARG A 1 274 ? 13.965 14.550 -19.989 1.00 97.44 274 ARG A C 1
ATOM 2043 O O . ARG A 1 274 ? 14.260 13.557 -20.643 1.00 97.44 274 ARG A O 1
ATOM 2050 N N . ILE A 1 275 ? 13.464 14.486 -18.752 1.00 97.69 275 ILE A N 1
ATOM 2051 C CA . ILE A 1 275 ? 13.151 13.218 -18.072 1.00 97.69 275 ILE A CA 1
ATOM 2052 C C . ILE A 1 275 ? 12.107 12.430 -18.870 1.00 97.69 275 ILE A C 1
ATOM 2054 O O . ILE A 1 275 ? 12.331 11.265 -19.184 1.00 97.69 275 ILE A O 1
ATOM 2058 N N . GLN A 1 276 ? 11.001 13.075 -19.243 1.00 97.75 276 GLN A N 1
ATOM 2059 C CA . GLN A 1 276 ? 9.915 12.462 -20.010 1.00 97.75 276 GLN A CA 1
ATOM 2060 C C . GLN A 1 276 ? 10.398 11.949 -21.374 1.00 97.75 276 GLN A C 1
ATOM 2062 O O . GLN A 1 276 ? 10.096 10.817 -21.737 1.00 97.75 276 GLN A O 1
ATOM 2067 N N . ALA A 1 277 ? 11.194 12.740 -22.102 1.00 97.50 277 ALA A N 1
ATOM 2068 C CA . ALA A 1 277 ? 11.769 12.339 -23.388 1.00 97.50 277 ALA A CA 1
ATOM 2069 C C . ALA A 1 277 ? 12.699 11.123 -23.257 1.00 97.50 277 ALA A C 1
ATOM 2071 O O . ALA A 1 277 ? 12.595 10.179 -24.037 1.00 97.50 277 ALA A O 1
ATOM 2072 N N . TYR A 1 278 ? 13.569 11.118 -22.243 1.00 97.56 278 TYR A N 1
ATOM 2073 C CA . TYR A 1 278 ? 14.454 9.984 -21.984 1.00 97.56 278 TYR A CA 1
ATOM 2074 C C . TYR A 1 278 ? 13.660 8.714 -21.655 1.00 97.56 278 TYR A C 1
ATOM 2076 O O . TYR A 1 278 ? 13.917 7.656 -22.221 1.00 97.56 278 TYR A O 1
ATOM 2084 N N . LEU A 1 279 ? 12.671 8.803 -20.762 1.00 96.75 279 LEU A N 1
ATOM 2085 C CA . LEU A 1 279 ? 11.865 7.645 -20.377 1.00 96.75 279 LEU A CA 1
ATOM 2086 C C . LEU A 1 279 ? 11.024 7.122 -21.542 1.00 96.75 279 LEU A C 1
ATOM 2088 O O . LEU A 1 279 ? 10.961 5.913 -21.737 1.00 96.75 279 LEU A O 1
ATOM 2092 N N . HIS A 1 280 ? 10.436 7.999 -22.355 1.00 94.56 280 HIS A N 1
ATOM 2093 C CA . HIS A 1 280 ? 9.697 7.594 -23.554 1.00 94.56 280 HIS A CA 1
ATOM 2094 C C . HIS A 1 280 ? 10.578 6.815 -24.536 1.00 94.56 280 HIS A C 1
ATOM 2096 O O . HIS A 1 280 ? 10.157 5.783 -25.049 1.00 94.56 280 HIS A O 1
ATOM 2102 N N . GLN A 1 281 ? 11.828 7.243 -24.727 1.00 94.56 281 GLN A N 1
ATOM 2103 C CA . GLN A 1 281 ? 12.785 6.531 -25.573 1.00 94.56 281 GLN A CA 1
ATOM 2104 C C . GLN A 1 281 ? 13.186 5.164 -24.994 1.00 94.56 281 GLN A C 1
ATOM 2106 O O . GLN A 1 281 ? 13.364 4.205 -25.743 1.00 94.56 281 GLN A O 1
ATOM 2111 N N . MET A 1 282 ? 13.355 5.080 -23.673 1.00 94.00 282 MET A N 1
ATOM 2112 C CA . MET A 1 282 ? 13.963 3.921 -23.012 1.00 94.00 282 MET A CA 1
ATOM 2113 C C . MET A 1 282 ? 12.956 2.895 -22.479 1.00 94.00 282 MET A C 1
ATOM 2115 O O . MET A 1 282 ? 13.374 1.828 -22.034 1.00 94.00 282 MET A O 1
ATOM 2119 N N . THR A 1 283 ? 11.651 3.190 -22.499 1.00 93.56 283 THR A N 1
ATOM 2120 C CA . THR A 1 283 ? 10.613 2.292 -21.965 1.00 93.56 283 THR A CA 1
ATOM 2121 C C . THR A 1 283 ? 9.971 1.433 -23.046 1.00 93.56 283 THR A C 1
ATOM 2123 O O . THR A 1 283 ? 9.301 1.912 -23.963 1.00 93.56 283 THR A O 1
ATOM 2126 N N . GLY A 1 284 ? 10.157 0.125 -22.929 1.00 91.19 284 GLY A N 1
ATOM 2127 C CA . GLY A 1 284 ? 9.689 -0.844 -23.907 1.00 91.19 284 GLY A CA 1
ATOM 2128 C C . GLY A 1 284 ? 10.387 -2.188 -23.770 1.00 91.19 284 GLY A C 1
ATOM 2129 O O . GLY A 1 284 ? 11.291 -2.378 -22.956 1.00 91.19 284 GLY A O 1
ATOM 2130 N N . ARG A 1 285 ? 9.944 -3.140 -24.583 1.00 92.50 285 ARG A N 1
ATOM 2131 C CA . ARG A 1 285 ? 10.507 -4.490 -24.648 1.00 92.50 285 ARG A CA 1
ATOM 2132 C C . ARG A 1 285 ? 10.607 -4.950 -26.084 1.00 92.50 285 ARG A C 1
ATOM 2134 O O . ARG A 1 285 ? 9.858 -4.497 -26.950 1.00 92.50 285 ARG A O 1
ATOM 2141 N N . ARG A 1 286 ? 11.515 -5.885 -26.341 1.00 93.94 286 ARG A N 1
ATOM 2142 C CA . ARG A 1 286 ? 11.542 -6.572 -27.633 1.00 93.94 286 ARG A CA 1
ATOM 2143 C C . ARG A 1 286 ? 10.323 -7.482 -27.753 1.00 93.94 286 ARG A C 1
ATOM 2145 O O . ARG A 1 286 ? 9.923 -8.120 -26.780 1.00 93.94 286 ARG A O 1
ATOM 2152 N N . ALA A 1 287 ? 9.731 -7.574 -28.940 1.00 93.00 287 ALA A N 1
ATOM 2153 C CA . ALA A 1 287 ? 8.516 -8.359 -29.156 1.00 93.00 287 ALA A CA 1
ATOM 2154 C C . ALA A 1 287 ? 8.680 -9.837 -28.748 1.00 93.00 287 ALA A C 1
ATOM 2156 O O . ALA A 1 287 ? 7.744 -10.438 -28.219 1.00 93.00 287 ALA A O 1
ATOM 2157 N N . GLY A 1 288 ? 9.874 -10.409 -28.943 1.00 92.88 288 GLY A N 1
ATOM 2158 C CA . GLY A 1 288 ? 10.204 -11.764 -28.501 1.00 92.88 288 GLY A CA 1
ATOM 2159 C C . GLY A 1 288 ? 10.177 -11.931 -26.976 1.00 92.88 288 GLY A C 1
ATOM 2160 O O . GLY A 1 288 ? 9.675 -12.938 -26.486 1.00 92.88 288 GLY A O 1
ATOM 2161 N N . GLU A 1 289 ? 10.633 -10.928 -26.218 1.00 91.81 289 GLU A N 1
ATOM 2162 C CA . GLU A 1 289 ? 10.622 -10.937 -24.744 1.00 91.81 289 GLU A CA 1
ATOM 2163 C C . GLU A 1 289 ? 9.189 -10.886 -24.204 1.00 91.81 289 GLU A C 1
ATOM 2165 O O . GLU A 1 289 ? 8.823 -11.665 -23.325 1.00 91.81 289 GLU A O 1
ATOM 2170 N N . VAL A 1 290 ? 8.348 -10.032 -24.796 1.00 90.62 290 VAL A N 1
ATOM 2171 C CA . VAL A 1 290 ? 6.923 -9.928 -24.443 1.00 90.62 290 VAL A CA 1
ATOM 2172 C C . VAL A 1 290 ? 6.201 -11.260 -24.699 1.00 90.62 290 VAL A C 1
ATOM 2174 O O . VAL A 1 290 ? 5.477 -11.755 -23.833 1.00 90.62 290 VAL A O 1
ATOM 2177 N N . ARG A 1 291 ? 6.467 -11.905 -25.847 1.00 89.88 291 ARG A N 1
ATOM 2178 C CA . ARG A 1 291 ? 5.938 -13.244 -26.164 1.00 89.88 291 ARG A CA 1
ATOM 2179 C C . ARG A 1 291 ? 6.452 -14.328 -25.220 1.00 89.88 291 ARG A C 1
ATOM 2181 O O . ARG A 1 291 ? 5.682 -15.214 -24.846 1.00 89.88 291 ARG A O 1
ATOM 2188 N N . ALA A 1 292 ? 7.726 -14.274 -24.836 1.00 90.12 292 ALA A N 1
ATOM 2189 C CA . ALA A 1 292 ? 8.336 -15.230 -23.912 1.00 90.12 292 ALA A CA 1
ATOM 2190 C C . ALA A 1 292 ? 7.737 -15.141 -22.497 1.00 90.12 292 ALA A C 1
ATOM 2192 O O . ALA A 1 292 ? 7.663 -16.156 -21.807 1.00 90.12 292 ALA A O 1
ATOM 2193 N N . ALA A 1 293 ? 7.252 -13.963 -22.094 1.00 88.12 293 ALA A N 1
ATOM 2194 C CA . ALA A 1 293 ? 6.479 -13.759 -20.867 1.00 88.12 293 ALA A CA 1
ATOM 2195 C C . ALA A 1 293 ? 5.000 -14.190 -20.982 1.00 88.12 293 ALA A C 1
ATOM 2197 O O . ALA A 1 293 ? 4.250 -14.127 -20.007 1.00 88.12 293 ALA A O 1
ATOM 2198 N N . GLY A 1 294 ? 4.573 -14.672 -22.155 1.00 88.44 294 GLY A N 1
ATOM 2199 C CA . GLY A 1 294 ? 3.250 -15.259 -22.379 1.00 88.44 294 GLY A CA 1
ATOM 2200 C C . GLY A 1 294 ? 2.211 -14.306 -22.967 1.00 88.44 294 GLY A C 1
ATOM 2201 O O . GLY A 1 294 ? 1.117 -14.763 -23.288 1.00 88.44 294 GLY A O 1
ATOM 2202 N N . TYR A 1 295 ? 2.546 -13.030 -23.174 1.00 86.44 295 TYR A N 1
ATOM 2203 C CA . TYR A 1 295 ? 1.635 -12.047 -23.764 1.00 86.44 295 TYR A CA 1
ATOM 2204 C C . TYR A 1 295 ? 1.571 -12.202 -25.281 1.00 86.44 295 TYR A C 1
ATOM 2206 O O . TYR A 1 295 ? 2.585 -12.142 -25.983 1.00 86.44 295 TYR A O 1
ATOM 2214 N N . ARG A 1 296 ? 0.366 -12.430 -25.803 1.00 82.19 296 ARG A N 1
ATOM 2215 C CA . ARG A 1 296 ? 0.126 -12.723 -27.224 1.00 82.19 296 ARG A CA 1
ATOM 2216 C C . ARG A 1 296 ? -1.033 -11.930 -27.818 1.00 82.19 296 ARG A C 1
ATOM 2218 O O . ARG A 1 296 ? -1.122 -11.856 -29.042 1.00 82.19 296 ARG A O 1
ATOM 2225 N N . SER A 1 297 ? -1.909 -11.353 -26.996 1.00 80.44 297 SER A N 1
ATOM 2226 C CA . SER A 1 297 ? -3.091 -10.631 -27.480 1.00 80.44 297 SER A CA 1
ATOM 2227 C C . SER A 1 297 ? -2.780 -9.233 -28.027 1.00 80.44 297 SER A C 1
ATOM 2229 O O . SER A 1 297 ? -3.556 -8.694 -28.819 1.00 80.44 297 SER A O 1
ATOM 2231 N N . ASP A 1 298 ? -1.633 -8.656 -27.656 1.00 79.75 298 ASP A N 1
ATOM 2232 C CA . ASP A 1 298 ? -1.216 -7.336 -28.117 1.00 79.75 298 ASP A CA 1
ATOM 2233 C C . ASP A 1 298 ? -0.999 -7.328 -29.640 1.00 79.75 298 ASP A C 1
ATOM 2235 O O . ASP A 1 298 ? -0.088 -7.963 -30.181 1.00 79.75 298 ASP A O 1
ATOM 2239 N N . LYS A 1 299 ? -1.835 -6.558 -30.347 1.00 83.62 299 LYS A N 1
ATOM 2240 C CA . LYS A 1 299 ? -1.807 -6.434 -31.813 1.00 83.62 299 LYS A CA 1
ATOM 2241 C C . LYS A 1 299 ? -0.446 -5.962 -32.335 1.00 83.62 299 LYS A C 1
ATOM 2243 O O . LYS A 1 299 ? -0.083 -6.297 -33.458 1.00 83.62 299 LYS A O 1
ATOM 2248 N N . ARG A 1 300 ? 0.343 -5.241 -31.529 1.00 84.88 300 ARG A N 1
ATOM 2249 C CA . ARG A 1 300 ? 1.691 -4.772 -31.898 1.00 84.88 300 ARG A CA 1
ATOM 2250 C C . ARG A 1 300 ? 2.687 -5.920 -32.078 1.00 84.88 300 ARG A C 1
ATOM 2252 O O . ARG A 1 300 ? 3.692 -5.728 -32.769 1.00 84.88 300 ARG A O 1
ATOM 2259 N N . LEU A 1 301 ? 2.403 -7.087 -31.488 1.00 87.25 301 LEU A N 1
ATOM 2260 C CA . LEU A 1 301 ? 3.207 -8.309 -31.582 1.00 87.25 301 LEU A CA 1
ATOM 2261 C C . LEU A 1 301 ? 2.895 -9.137 -32.835 1.00 87.25 301 LEU A C 1
ATOM 2263 O O . LEU A 1 301 ? 3.714 -9.970 -33.227 1.00 87.25 301 LEU A O 1
ATOM 2267 N N . GLN A 1 302 ? 1.735 -8.939 -33.467 1.00 88.88 302 GLN A N 1
ATOM 2268 C CA . GLN A 1 302 ? 1.311 -9.730 -34.624 1.00 88.88 302 GLN A CA 1
ATOM 2269 C C . GLN A 1 302 ? 2.212 -9.436 -35.831 1.00 88.88 302 GLN A C 1
ATOM 2271 O O . GLN A 1 302 ? 2.349 -8.290 -36.253 1.00 88.88 302 GLN A O 1
ATOM 2276 N N . GLY A 1 303 ? 2.874 -10.471 -36.360 1.00 89.19 303 GLY A N 1
ATOM 2277 C CA . GLY A 1 303 ? 3.829 -10.345 -37.471 1.00 89.19 303 GLY A CA 1
ATOM 2278 C C . GLY A 1 303 ? 5.109 -9.562 -37.140 1.00 89.19 303 GLY A C 1
ATOM 2279 O O . GLY A 1 303 ? 5.926 -9.328 -38.027 1.00 89.19 303 GLY A O 1
ATOM 2280 N N . ALA A 1 304 ? 5.304 -9.148 -35.884 1.00 92.62 304 ALA A N 1
ATOM 2281 C CA . ALA A 1 304 ? 6.501 -8.441 -35.449 1.00 92.62 304 ALA A CA 1
ATOM 2282 C C . ALA A 1 304 ? 7.685 -9.400 -35.287 1.00 92.62 304 ALA A C 1
ATOM 2284 O O . ALA A 1 304 ? 7.580 -10.372 -34.532 1.00 92.62 304 ALA A O 1
ATOM 2285 N N . ALA A 1 305 ? 8.821 -9.073 -35.911 1.00 96.31 305 ALA A N 1
ATOM 2286 C CA . ALA A 1 305 ? 10.101 -9.729 -35.648 1.00 96.31 305 ALA A CA 1
ATOM 2287 C C . ALA A 1 305 ? 10.457 -9.670 -34.151 1.00 96.31 305 ALA A C 1
ATOM 2289 O O . ALA A 1 305 ? 10.060 -8.732 -33.458 1.00 96.31 305 ALA A O 1
ATOM 2290 N N . ASP A 1 306 ? 11.164 -10.684 -33.642 1.00 95.50 306 ASP A N 1
ATOM 2291 C CA . ASP A 1 306 ? 11.480 -10.806 -32.210 1.00 95.50 306 ASP A CA 1
ATOM 2292 C C . ASP A 1 306 ? 12.272 -9.614 -31.662 1.00 95.50 306 ASP A C 1
ATOM 2294 O O . ASP A 1 306 ? 12.090 -9.257 -30.502 1.00 95.50 306 ASP A O 1
ATOM 2298 N N . ASP A 1 307 ? 13.098 -8.974 -32.486 1.00 96.56 307 ASP A N 1
ATOM 2299 C CA . ASP A 1 307 ? 13.930 -7.819 -32.144 1.00 96.56 307 ASP A CA 1
ATOM 2300 C C . ASP A 1 307 ? 13.195 -6.472 -32.229 1.00 96.56 307 ASP A C 1
ATOM 2302 O O . ASP A 1 307 ? 13.724 -5.457 -31.766 1.00 96.56 307 ASP A O 1
ATOM 2306 N N . LYS A 1 308 ? 11.968 -6.445 -32.767 1.00 95.44 308 LYS A N 1
ATOM 2307 C CA . LYS A 1 308 ? 11.164 -5.223 -32.860 1.00 95.44 308 LYS A CA 1
ATOM 2308 C C . LYS A 1 308 ? 10.918 -4.650 -31.467 1.00 95.44 308 LYS A C 1
ATOM 2310 O O . LYS A 1 308 ? 10.379 -5.330 -30.594 1.00 95.44 308 LYS A O 1
ATOM 2315 N N . TRP A 1 309 ? 11.241 -3.372 -31.290 1.00 92.94 309 TRP A N 1
ATOM 2316 C CA . TRP A 1 309 ? 10.947 -2.630 -30.069 1.00 92.94 309 TRP A CA 1
ATOM 2317 C C . TRP A 1 309 ? 9.452 -2.322 -29.945 1.00 92.94 309 TRP A C 1
ATOM 2319 O O . TRP A 1 309 ? 8.847 -1.747 -30.855 1.00 92.94 309 TRP A O 1
ATOM 2329 N N . ILE A 1 310 ? 8.862 -2.695 -28.812 1.00 90.69 310 ILE A N 1
ATOM 2330 C CA . ILE A 1 310 ? 7.469 -2.433 -28.458 1.00 90.69 310 ILE A CA 1
ATOM 2331 C C . ILE A 1 310 ? 7.457 -1.452 -27.278 1.00 90.69 310 ILE A C 1
ATOM 2333 O O . ILE A 1 310 ? 7.813 -1.846 -26.164 1.00 90.69 310 ILE A O 1
ATOM 2337 N N . PRO A 1 311 ? 7.064 -0.183 -27.491 1.00 88.44 311 PRO A N 1
ATOM 2338 C CA . PRO A 1 311 ? 6.999 0.797 -26.410 1.00 88.44 311 PRO A CA 1
ATOM 2339 C C . PRO A 1 311 ? 5.846 0.477 -25.451 1.00 88.44 311 PRO A C 1
ATOM 2341 O O . PRO A 1 311 ? 4.797 0.002 -25.885 1.00 88.44 311 PRO A O 1
ATOM 2344 N N . VAL A 1 312 ? 6.002 0.761 -24.158 1.00 86.06 312 VAL A N 1
ATOM 2345 C CA . VAL A 1 312 ? 4.892 0.627 -23.187 1.00 86.06 312 VAL A CA 1
ATOM 2346 C C . VAL A 1 312 ? 3.957 1.837 -23.271 1.00 86.06 312 VAL A C 1
ATOM 2348 O O . VAL A 1 312 ? 2.743 1.678 -23.386 1.00 86.06 312 VAL A O 1
ATOM 2351 N N . TYR A 1 313 ? 4.530 3.041 -23.296 1.00 87.69 313 TYR A N 1
ATOM 2352 C CA . TYR A 1 313 ? 3.811 4.319 -23.295 1.00 87.69 313 TYR A CA 1
ATOM 2353 C C . TYR A 1 313 ? 3.784 4.960 -24.687 1.00 87.69 313 TYR A C 1
ATOM 2355 O O . TYR A 1 313 ? 4.646 4.684 -25.524 1.00 87.69 313 TYR A O 1
ATOM 2363 N N . ARG A 1 314 ? 2.778 5.798 -24.967 1.00 86.12 314 ARG A N 1
ATOM 2364 C CA . ARG A 1 314 ? 2.542 6.355 -26.311 1.00 86.12 314 ARG A CA 1
ATOM 2365 C C . ARG A 1 314 ? 3.338 7.629 -26.542 1.00 86.12 314 ARG A C 1
ATOM 2367 O O . ARG A 1 314 ? 3.900 7.795 -27.625 1.00 86.12 314 ARG A O 1
ATOM 2374 N N . GLY A 1 315 ? 3.428 8.480 -25.528 1.00 90.62 315 GLY A N 1
ATOM 2375 C CA . GLY A 1 315 ? 4.087 9.776 -25.631 1.00 90.62 315 GLY A CA 1
ATOM 2376 C C . GLY A 1 315 ? 4.721 10.242 -24.327 1.00 90.62 315 GLY A C 1
ATOM 2377 O O . GLY A 1 315 ? 4.592 9.625 -23.270 1.00 90.62 315 GLY A O 1
ATOM 2378 N N . THR A 1 316 ? 5.441 11.359 -24.400 1.00 94.81 316 THR A N 1
ATOM 2379 C CA . THR A 1 316 ? 6.117 11.971 -23.245 1.00 94.81 316 THR A CA 1
ATOM 2380 C C . THR A 1 316 ? 5.144 12.455 -22.162 1.00 94.81 316 THR A C 1
ATOM 2382 O O . THR A 1 316 ? 5.492 12.501 -20.985 1.00 94.81 316 THR A O 1
ATOM 2385 N N . GLU A 1 317 ? 3.913 12.780 -22.548 1.00 91.44 317 GLU A N 1
ATOM 2386 C CA . GLU A 1 317 ? 2.802 13.197 -21.689 1.00 91.44 317 GLU A CA 1
ATOM 2387 C C . GLU A 1 317 ? 2.211 12.062 -20.842 1.00 91.44 317 GLU A C 1
ATOM 2389 O O . GLU A 1 317 ? 1.403 12.309 -19.944 1.00 91.44 317 GLU A O 1
ATOM 2394 N N . ASP A 1 318 ? 2.600 10.814 -21.104 1.00 92.50 318 ASP A N 1
ATOM 2395 C CA . ASP A 1 318 ? 2.214 9.681 -20.267 1.00 92.50 318 ASP A CA 1
ATOM 2396 C C . ASP A 1 318 ? 3.039 9.607 -18.975 1.00 92.50 318 ASP A C 1
ATOM 2398 O O . ASP A 1 318 ? 2.636 8.928 -18.035 1.00 92.50 318 ASP A O 1
ATOM 2402 N N . PHE A 1 319 ? 4.158 10.331 -18.885 1.00 95.88 319 PHE A N 1
ATOM 2403 C CA . PHE A 1 319 ? 5.063 10.306 -17.737 1.00 95.88 319 PHE A CA 1
ATOM 2404 C C . PHE A 1 319 ? 4.801 11.489 -16.797 1.00 95.88 319 PHE A C 1
ATOM 2406 O O . PHE A 1 319 ? 5.182 12.631 -17.070 1.00 95.88 319 PHE A O 1
ATOM 2413 N N . LEU A 1 320 ? 4.189 11.204 -15.651 1.00 97.06 320 LEU A N 1
ATOM 2414 C CA . LEU A 1 320 ? 3.911 12.161 -14.584 1.00 97.06 320 LEU A CA 1
ATOM 2415 C C . LEU A 1 320 ? 5.093 12.201 -13.610 1.00 97.06 320 LEU A C 1
ATOM 2417 O O . LEU A 1 320 ? 5.290 11.280 -12.819 1.00 97.06 320 LEU A O 1
ATOM 2421 N N . VAL A 1 321 ? 5.893 13.268 -13.678 1.00 97.50 321 VAL A N 1
ATOM 2422 C CA . VAL A 1 321 ? 7.098 13.453 -12.853 1.00 97.50 321 VAL A CA 1
ATOM 2423 C C . VAL A 1 321 ? 6.781 14.351 -11.655 1.00 97.50 321 VAL A C 1
ATOM 2425 O O . VAL A 1 321 ? 6.638 15.566 -11.804 1.00 97.50 321 VAL A O 1
ATOM 2428 N N . VAL A 1 322 ? 6.690 13.743 -10.475 1.00 97.25 322 VAL A N 1
ATOM 2429 C CA . VAL A 1 322 ? 6.273 14.357 -9.208 1.00 97.25 322 VAL A CA 1
ATOM 2430 C C . VAL A 1 322 ? 7.463 14.447 -8.257 1.00 97.25 322 VAL A C 1
ATOM 2432 O O . VAL A 1 322 ? 8.172 13.463 -8.053 1.00 97.25 322 VAL A O 1
ATOM 2435 N N . SER A 1 323 ? 7.659 15.595 -7.614 1.00 97.81 323 SER A N 1
ATOM 2436 C CA . SER A 1 323 ? 8.604 15.721 -6.497 1.00 97.81 323 SER A CA 1
ATOM 2437 C C . SER A 1 323 ? 7.902 15.352 -5.190 1.00 97.81 323 SER A C 1
ATOM 2439 O O . SER A 1 323 ? 7.017 16.081 -4.775 1.00 97.81 323 SER A O 1
ATOM 2441 N N . ALA A 1 324 ? 8.257 14.255 -4.515 1.00 97.25 324 ALA A N 1
ATOM 2442 C CA . ALA A 1 324 ? 7.798 13.988 -3.141 1.00 97.25 324 ALA A CA 1
ATOM 2443 C C . ALA A 1 324 ? 8.712 12.974 -2.437 1.00 97.25 324 ALA A C 1
ATOM 2445 O O . ALA A 1 324 ? 9.493 12.276 -3.079 1.00 97.25 324 ALA A O 1
ATOM 2446 N N . GLY A 1 325 ? 8.630 12.885 -1.111 1.00 95.00 325 GLY A N 1
ATOM 2447 C CA . GLY A 1 325 ? 9.506 12.043 -0.293 1.00 95.00 325 GLY A CA 1
ATOM 2448 C C . GLY A 1 325 ? 10.827 12.723 0.086 1.00 95.00 325 GLY A C 1
ATOM 2449 O O . GLY A 1 325 ? 11.216 13.760 -0.466 1.00 95.00 325 GLY A O 1
ATOM 2450 N N . SER A 1 326 ? 11.517 12.148 1.072 1.00 91.75 326 SER A N 1
ATOM 2451 C CA . SER A 1 326 ? 12.740 12.710 1.670 1.00 91.75 326 SER A CA 1
ATOM 2452 C C . SER A 1 326 ? 14.030 12.093 1.112 1.00 91.75 326 SER A C 1
ATOM 2454 O O . SER A 1 326 ? 14.004 11.404 0.098 1.00 91.75 326 SER A O 1
ATOM 2456 N N . GLY A 1 327 ? 15.175 12.349 1.755 1.00 89.12 327 GLY A N 1
ATOM 2457 C CA . GLY A 1 327 ? 16.444 11.686 1.432 1.00 89.12 327 GLY A CA 1
ATOM 2458 C C . GLY A 1 327 ? 16.436 10.190 1.766 1.00 89.12 327 GLY A C 1
ATOM 2459 O O . GLY A 1 327 ? 15.614 9.721 2.559 1.00 89.12 327 GLY A O 1
ATOM 2460 N N . GLY A 1 328 ? 17.346 9.444 1.142 1.00 82.81 328 GLY A N 1
ATOM 2461 C CA . GLY A 1 328 ? 17.471 7.990 1.237 1.00 82.81 328 GLY A CA 1
ATOM 2462 C C . GLY A 1 328 ? 17.691 7.279 -0.105 1.00 82.81 328 GLY A C 1
ATOM 2463 O O . GLY A 1 328 ? 17.530 6.064 -0.153 1.00 82.81 328 GLY A O 1
ATOM 2464 N N . GLY A 1 329 ? 18.013 7.991 -1.189 1.00 86.06 329 GLY A N 1
ATOM 2465 C CA . GLY A 1 329 ? 18.325 7.444 -2.517 1.00 86.06 329 GLY A CA 1
ATOM 2466 C C . GLY A 1 329 ? 17.291 6.459 -3.061 1.00 86.06 329 GLY A C 1
ATOM 2467 O O . GLY A 1 329 ? 17.640 5.394 -3.579 1.00 86.06 329 GLY A O 1
ATOM 2468 N N . ARG A 1 330 ? 16.011 6.796 -2.892 1.00 88.00 330 ARG A N 1
ATOM 2469 C CA . ARG A 1 330 ? 14.862 5.991 -3.314 1.00 88.00 330 ARG A CA 1
ATOM 2470 C C . ARG A 1 330 ? 13.849 6.858 -4.049 1.00 88.00 330 ARG A C 1
ATOM 2472 O O . ARG A 1 330 ? 13.733 8.033 -3.744 1.00 88.00 330 ARG A O 1
ATOM 2479 N N . SER A 1 331 ? 13.105 6.272 -4.976 1.00 93.50 331 SER A N 1
ATOM 2480 C CA . SER A 1 331 ? 11.965 6.894 -5.670 1.00 93.50 331 SER A CA 1
ATOM 2481 C C . SER A 1 331 ? 10.827 5.880 -5.784 1.00 93.50 331 SER A C 1
ATOM 2483 O O . SER A 1 331 ? 11.061 4.686 -5.613 1.00 93.50 331 SER A O 1
ATOM 2485 N N . MET A 1 332 ? 9.592 6.314 -6.031 1.00 93.19 332 MET A N 1
ATOM 2486 C CA . MET A 1 332 ? 8.457 5.413 -6.243 1.00 93.19 332 MET A CA 1
ATOM 2487 C C . MET A 1 332 ? 7.963 5.508 -7.681 1.00 93.19 332 MET A C 1
ATOM 2489 O O . MET A 1 332 ? 7.657 6.590 -8.170 1.00 93.19 332 MET A O 1
ATOM 2493 N N . ILE A 1 333 ? 7.888 4.360 -8.343 1.00 92.56 333 ILE A N 1
ATOM 2494 C CA . ILE A 1 333 ? 7.472 4.204 -9.730 1.00 92.56 333 ILE A CA 1
ATOM 2495 C C . ILE A 1 333 ? 6.162 3.424 -9.744 1.00 92.56 333 ILE A C 1
ATOM 2497 O O . ILE A 1 333 ? 6.068 2.329 -9.194 1.00 92.56 333 ILE A O 1
ATOM 2501 N N . GLY A 1 334 ? 5.127 3.997 -10.338 1.00 87.44 334 GLY A N 1
ATOM 2502 C CA . GLY A 1 334 ? 3.806 3.397 -10.440 1.00 87.44 334 GLY A CA 1
ATOM 2503 C C . GLY A 1 334 ? 3.264 3.483 -11.856 1.00 87.44 334 GLY A C 1
ATOM 2504 O O . GLY A 1 334 ? 3.820 4.159 -12.719 1.00 87.44 334 GLY A O 1
ATOM 2505 N N . GLY A 1 335 ? 2.145 2.805 -12.071 1.00 88.56 335 GLY A N 1
ATOM 2506 C CA . GLY A 1 335 ? 1.347 2.950 -13.277 1.00 88.56 335 GLY A CA 1
ATOM 2507 C C . GLY A 1 335 ? -0.098 3.243 -12.908 1.00 88.56 335 GLY A C 1
ATOM 2508 O O . GLY A 1 335 ? -0.579 2.859 -11.836 1.00 88.56 335 GLY A O 1
ATOM 2509 N N . ALA A 1 336 ? -0.776 3.946 -13.799 1.00 90.31 336 ALA A N 1
ATOM 2510 C CA . ALA A 1 336 ? -2.200 4.184 -13.723 1.00 90.31 336 ALA A CA 1
ATOM 2511 C C . ALA A 1 336 ? -2.835 4.014 -15.094 1.00 90.31 336 ALA A C 1
ATOM 2513 O O . ALA A 1 336 ? -2.212 4.255 -16.122 1.00 90.31 336 ALA A O 1
ATOM 2514 N N . VAL A 1 337 ? -4.099 3.622 -15.098 1.00 87.56 337 VAL A N 1
ATOM 2515 C CA . VAL A 1 337 ? -4.871 3.463 -16.331 1.00 87.56 337 VAL A CA 1
ATOM 2516 C C . VAL A 1 337 ? -5.348 4.811 -16.861 1.00 87.56 337 VAL A C 1
ATOM 2518 O O . VAL A 1 337 ? -5.446 5.014 -18.064 1.00 87.56 337 VAL A O 1
ATOM 2521 N N . TYR A 1 338 ? -5.667 5.728 -15.955 1.00 89.62 338 TYR A N 1
ATOM 2522 C CA . TYR A 1 338 ? -6.251 7.020 -16.271 1.00 89.62 338 TYR A CA 1
ATOM 2523 C C . TYR A 1 338 ? -5.912 8.014 -15.163 1.00 89.62 338 TYR A C 1
ATOM 2525 O O . TYR A 1 338 ? -5.713 7.608 -14.014 1.00 89.62 338 TYR A O 1
ATOM 2533 N N . ALA A 1 339 ? -5.866 9.296 -15.511 1.00 93.44 339 ALA A N 1
ATOM 2534 C CA . ALA A 1 339 ? -5.674 10.402 -14.587 1.00 93.44 339 ALA A CA 1
ATOM 2535 C C . ALA A 1 339 ? -6.538 11.584 -15.033 1.00 93.44 339 ALA A C 1
ATOM 2537 O O . ALA A 1 339 ? -6.572 11.894 -16.222 1.00 93.44 339 ALA A O 1
ATOM 2538 N N . ASP A 1 340 ? -7.187 12.248 -14.083 1.00 96.06 340 ASP A N 1
ATOM 2539 C CA . ASP A 1 340 ? -7.835 13.545 -14.292 1.00 96.06 340 ASP A CA 1
ATOM 2540 C C . ASP A 1 340 ? -7.421 14.498 -13.169 1.00 96.06 340 ASP A C 1
ATOM 2542 O O . ASP A 1 340 ? -7.142 14.060 -12.049 1.00 96.06 340 ASP A O 1
ATOM 2546 N N . ILE A 1 341 ? -7.337 15.789 -13.482 1.00 98.06 341 ILE A N 1
ATOM 2547 C CA . ILE A 1 341 ? -6.890 16.848 -12.577 1.00 98.06 341 ILE A CA 1
ATOM 2548 C C . ILE A 1 341 ? -7.886 17.998 -12.595 1.00 98.06 341 ILE A C 1
ATOM 2550 O O . ILE A 1 341 ? -8.266 18.502 -13.650 1.00 98.06 341 ILE A O 1
ATOM 2554 N N . ARG A 1 342 ? -8.280 18.455 -11.406 1.00 98.44 342 ARG A N 1
ATOM 2555 C CA . ARG A 1 342 ? -9.203 19.580 -11.243 1.00 98.44 342 ARG A CA 1
ATOM 2556 C C . ARG A 1 342 ? -8.675 20.582 -10.238 1.00 98.44 342 ARG A C 1
ATOM 2558 O O . ARG A 1 342 ? -7.999 20.233 -9.267 1.00 98.44 342 ARG A O 1
ATOM 2565 N N . LYS A 1 343 ? -9.021 21.846 -10.471 1.00 98.38 343 LYS A N 1
ATOM 2566 C CA . LYS A 1 343 ? -8.812 22.922 -9.506 1.00 98.38 343 LYS A CA 1
ATOM 2567 C C . LYS A 1 343 ? -9.759 22.730 -8.329 1.00 98.38 343 LYS A C 1
ATOM 2569 O O . LYS A 1 343 ? -10.955 22.545 -8.524 1.00 98.38 343 LYS A O 1
ATOM 2574 N N . ILE A 1 344 ? -9.212 22.802 -7.123 1.00 96.94 344 ILE A N 1
ATOM 2575 C CA . ILE A 1 344 ? -9.987 22.764 -5.888 1.00 96.94 344 ILE A CA 1
ATOM 2576 C C . ILE A 1 344 ? -10.545 24.176 -5.659 1.00 96.94 344 ILE A C 1
ATOM 2578 O O . ILE A 1 344 ? -9.776 25.145 -5.705 1.00 96.94 344 ILE A O 1
ATOM 2582 N N . PRO A 1 345 ? -11.860 24.335 -5.432 1.00 91.44 345 PRO A N 1
ATOM 2583 C CA . PRO A 1 345 ? -12.442 25.631 -5.110 1.00 91.44 345 PRO A CA 1
ATOM 2584 C C . PRO A 1 345 ? -11.825 26.235 -3.845 1.00 91.44 345 PRO A C 1
ATOM 2586 O O . PRO A 1 345 ? -11.480 25.519 -2.905 1.00 91.44 345 PRO A O 1
ATOM 2589 N N . ALA A 1 346 ? -11.725 27.566 -3.797 1.00 76.81 346 ALA A N 1
ATOM 2590 C CA . ALA A 1 346 ? -11.306 28.257 -2.584 1.00 76.81 346 ALA A CA 1
ATOM 2591 C C . ALA A 1 346 ? -12.315 27.979 -1.457 1.00 76.81 346 ALA A C 1
ATOM 2593 O O . ALA A 1 346 ? -13.506 28.261 -1.591 1.00 76.81 346 ALA A O 1
ATOM 2594 N N . ALA A 1 347 ? -11.829 27.409 -0.358 1.00 63.00 347 ALA A N 1
ATOM 2595 C CA . ALA A 1 347 ? -12.642 27.031 0.787 1.00 63.00 347 ALA A CA 1
ATOM 2596 C C . ALA A 1 347 ? -12.870 28.214 1.744 1.00 63.00 347 ALA A C 1
ATOM 2598 O O . ALA A 1 347 ? -12.001 29.085 1.866 1.00 63.00 347 ALA A O 1
ATOM 2599 N N . PRO A 1 348 ? -13.967 28.222 2.522 1.00 62.12 348 PRO A N 1
ATOM 2600 C CA . PRO A 1 348 ? -14.011 28.991 3.759 1.00 62.12 348 PRO A CA 1
ATOM 2601 C C . PRO A 1 348 ? -12.852 28.550 4.667 1.00 62.12 348 PRO A C 1
ATOM 2603 O O . PRO A 1 348 ? -12.608 27.354 4.825 1.00 62.12 348 PRO A O 1
ATOM 2606 N N . ARG A 1 349 ? -12.135 29.494 5.290 1.00 64.56 349 ARG A N 1
ATOM 2607 C CA . ARG A 1 349 ? -11.082 29.153 6.260 1.00 64.56 349 ARG A CA 1
ATOM 2608 C C . ARG A 1 349 ? -11.713 28.543 7.512 1.00 64.56 349 ARG A C 1
ATOM 2610 O O . ARG A 1 349 ? -12.211 29.266 8.370 1.00 64.56 349 ARG A O 1
ATOM 2617 N N . VAL A 1 350 ? -11.681 27.217 7.605 1.00 70.06 350 VAL A N 1
ATOM 2618 C CA . VAL A 1 350 ? -12.085 26.445 8.788 1.00 70.06 350 VAL A CA 1
ATOM 2619 C C . VAL A 1 350 ? -10.832 25.925 9.492 1.00 70.06 350 VAL A C 1
ATOM 2621 O O . VAL A 1 350 ? -9.820 25.654 8.848 1.00 70.06 350 VAL A O 1
ATOM 2624 N N . ALA A 1 351 ? -10.876 25.805 10.820 1.00 62.50 351 ALA A N 1
ATOM 2625 C CA . ALA A 1 351 ? -9.758 25.280 11.594 1.00 62.50 351 ALA A CA 1
ATOM 2626 C C . ALA A 1 351 ? -9.385 23.851 11.151 1.00 62.50 351 ALA A C 1
ATOM 2628 O O . ALA A 1 351 ? -10.241 22.976 11.021 1.00 62.50 351 ALA A O 1
ATOM 2629 N N . VAL A 1 352 ? -8.087 23.629 10.939 1.00 61.72 352 VAL A N 1
ATOM 2630 C CA . VAL A 1 352 ? -7.507 22.356 10.462 1.00 61.72 352 VAL A CA 1
ATOM 2631 C C . VAL A 1 352 ? -7.213 21.412 11.630 1.00 61.72 352 VAL A C 1
ATOM 2633 O O . VAL A 1 352 ? -7.201 20.193 11.473 1.00 61.72 352 VAL A O 1
ATOM 2636 N N . ARG A 1 353 ? -7.030 21.973 12.829 1.00 59.31 353 ARG A N 1
ATOM 2637 C CA . ARG A 1 353 ? -6.811 21.227 14.068 1.00 59.31 353 ARG A CA 1
ATOM 2638 C C . ARG A 1 353 ? -8.001 21.404 14.999 1.00 59.31 353 ARG A C 1
ATOM 2640 O O . ARG A 1 353 ? -8.418 22.531 15.263 1.00 59.31 353 ARG A O 1
ATOM 2647 N N . ALA A 1 354 ? -8.509 20.289 15.517 1.00 55.28 354 ALA A N 1
ATOM 2648 C CA . ALA A 1 354 ? -9.360 20.315 16.698 1.00 55.28 354 ALA A CA 1
ATOM 2649 C C . ALA A 1 354 ? -8.548 20.887 17.880 1.00 55.28 354 ALA A C 1
ATOM 2651 O O . ALA A 1 354 ? -7.334 20.652 17.942 1.00 55.28 354 ALA A O 1
ATOM 2652 N N . PRO A 1 355 ? -9.165 21.652 18.797 1.00 51.59 355 PRO A N 1
ATOM 2653 C CA . PRO A 1 355 ? -8.481 22.095 20.004 1.00 51.59 355 PRO A CA 1
ATOM 2654 C C . PRO A 1 355 ? -7.935 20.871 20.744 1.00 51.59 355 PRO A C 1
ATOM 2656 O O . PRO A 1 355 ? -8.655 19.898 20.962 1.00 51.59 355 PRO A O 1
ATOM 2659 N N . ALA A 1 356 ? -6.648 20.903 21.092 1.00 49.62 356 ALA A N 1
ATOM 2660 C CA . ALA A 1 356 ? -6.044 19.846 21.884 1.00 49.62 356 ALA A CA 1
ATOM 2661 C C . ALA A 1 356 ? -6.714 19.844 23.262 1.00 49.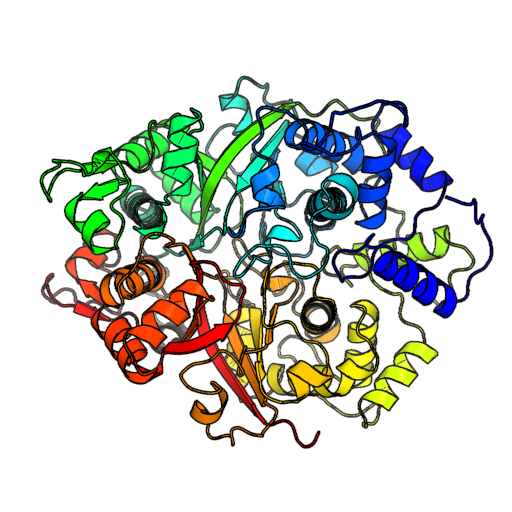62 356 ALA A C 1
ATOM 2663 O O . ALA A 1 356 ? -6.486 20.749 24.064 1.00 49.62 356 ALA A O 1
ATOM 2664 N N . LEU A 1 357 ? -7.550 18.842 23.531 1.00 54.19 357 LEU A N 1
ATOM 2665 C CA . LEU A 1 357 ? -7.948 18.543 24.898 1.00 54.19 357 LEU A CA 1
ATOM 2666 C C . LEU A 1 357 ? -6.679 18.167 25.665 1.00 54.19 357 LEU A C 1
ATOM 2668 O O . LEU A 1 357 ? -5.895 17.324 25.215 1.00 54.19 357 LEU A O 1
ATOM 2672 N N . ALA A 1 358 ? -6.450 18.824 26.802 1.00 50.44 358 ALA A N 1
ATOM 2673 C CA . ALA A 1 358 ? -5.471 18.349 27.762 1.00 50.44 358 ALA A CA 1
ATOM 2674 C C . ALA A 1 358 ? -5.966 16.979 28.230 1.00 50.44 358 ALA A C 1
ATOM 2676 O O . ALA A 1 358 ? -6.953 16.896 28.953 1.00 50.44 358 ALA A O 1
ATOM 2677 N N . ILE A 1 359 ? -5.331 15.907 27.752 1.00 51.81 359 ILE A N 1
ATOM 2678 C CA . ILE A 1 359 ? -5.611 14.550 28.225 1.00 51.81 359 ILE A CA 1
ATOM 2679 C C . ILE A 1 359 ? -4.985 14.461 29.619 1.00 51.81 359 ILE A C 1
ATOM 2681 O O . ILE A 1 359 ? -3.832 14.069 29.779 1.00 51.81 359 ILE A O 1
ATOM 2685 N N . GLY A 1 360 ? -5.714 14.968 30.606 1.00 44.84 360 GLY A N 1
ATOM 2686 C CA . GLY A 1 360 ? -5.364 14.977 32.014 1.00 44.84 360 GLY A CA 1
ATOM 2687 C C . GLY A 1 360 ? -6.610 14.603 32.801 1.00 44.84 360 GLY A C 1
ATOM 2688 O O . GLY A 1 360 ? -7.578 15.353 32.780 1.00 44.84 360 GLY A O 1
ATOM 2689 N N . GLU A 1 361 ? -6.535 13.442 33.454 1.00 44.78 361 GLU A N 1
ATOM 2690 C CA . GLU A 1 361 ? -7.587 12.755 34.220 1.00 44.78 361 GLU A CA 1
ATOM 2691 C C . GLU A 1 361 ? -8.758 12.197 33.387 1.00 44.78 361 GLU A C 1
ATOM 2693 O O . GLU A 1 361 ? -9.122 12.723 32.340 1.00 44.78 361 GLU A O 1
ATOM 2698 N N . GLU A 1 362 ? -9.263 11.041 33.827 1.00 52.22 362 GLU A N 1
ATOM 2699 C CA . GLU A 1 362 ? -10.289 10.192 33.205 1.00 52.22 362 GLU A CA 1
ATOM 2700 C C . GLU A 1 362 ? -11.571 10.973 32.868 1.00 52.22 362 GLU A C 1
ATOM 2702 O O . GLU A 1 362 ? -12.533 11.001 33.630 1.00 52.22 362 GLU A O 1
ATOM 2707 N N . ALA A 1 363 ? -11.601 11.639 31.717 1.00 57.44 363 ALA A N 1
ATOM 2708 C CA . ALA A 1 363 ? -12.820 12.233 31.196 1.00 57.44 363 ALA A CA 1
ATOM 2709 C C . ALA A 1 363 ? -13.543 11.187 30.343 1.00 57.44 363 ALA A C 1
ATOM 2711 O O . ALA A 1 363 ? -13.310 11.092 29.136 1.00 57.44 363 ALA A O 1
ATOM 2712 N N . ASP A 1 364 ? -14.412 10.393 30.969 1.00 71.25 364 ASP A N 1
ATOM 2713 C CA . ASP A 1 364 ? -15.350 9.553 30.226 1.00 71.25 364 ASP A CA 1
ATOM 2714 C C . ASP A 1 364 ? -16.192 10.447 29.298 1.00 71.25 364 ASP A C 1
ATOM 2716 O O . ASP A 1 364 ? -16.794 11.420 29.773 1.00 71.25 364 ASP A O 1
ATOM 2720 N N . PRO A 1 365 ? -16.246 10.167 27.982 1.00 79.81 365 PRO A N 1
ATOM 2721 C CA . PRO A 1 365 ? -16.971 11.008 27.041 1.00 79.81 365 PRO A CA 1
ATOM 2722 C C . PRO A 1 365 ? -18.460 11.036 27.380 1.00 79.81 365 PRO A C 1
ATOM 2724 O O . PRO A 1 365 ? -19.141 10.016 27.312 1.00 79.81 365 PRO A O 1
ATOM 2727 N N . GLN A 1 366 ? -18.972 12.223 27.704 1.00 78.44 366 GLN A N 1
ATOM 2728 C CA . GLN A 1 366 ? -20.366 12.406 28.108 1.00 78.44 366 GLN A CA 1
ATOM 2729 C C . GLN A 1 366 ? -21.306 12.577 26.906 1.00 78.44 366 GLN A C 1
ATOM 2731 O O . GLN A 1 366 ? -22.512 12.393 27.016 1.00 78.44 366 GLN A O 1
ATOM 2736 N N . THR A 1 367 ? -20.778 12.919 25.735 1.00 82.75 367 THR A N 1
ATOM 2737 C CA . THR A 1 367 ? -21.547 13.076 24.499 1.00 82.75 367 THR A CA 1
ATOM 2738 C C . THR A 1 367 ? -20.784 12.517 23.303 1.00 82.75 367 THR A C 1
ATOM 2740 O O . THR A 1 367 ? -19.564 12.336 23.347 1.00 82.75 367 THR A O 1
ATOM 2743 N N . LEU A 1 368 ? -21.492 12.287 22.191 1.00 84.44 368 LEU A N 1
ATOM 2744 C CA . LEU A 1 368 ? -20.866 11.846 20.941 1.00 84.44 368 LEU A CA 1
ATOM 2745 C C . LEU A 1 368 ? -19.761 12.801 20.479 1.00 84.44 368 LEU A C 1
ATOM 2747 O O . LEU A 1 368 ? -18.738 12.362 19.955 1.00 84.44 368 LEU A O 1
ATOM 2751 N N . ASP A 1 369 ? -19.975 14.102 20.662 1.00 84.06 369 ASP A N 1
ATOM 2752 C CA . ASP A 1 369 ? -19.003 15.114 20.273 1.00 84.06 369 ASP A CA 1
ATOM 2753 C C . ASP A 1 369 ? -17.797 15.121 21.237 1.00 84.06 369 ASP A C 1
ATOM 2755 O O . ASP A 1 369 ? -16.675 15.309 20.766 1.00 84.06 369 ASP A O 1
ATOM 2759 N N . ASP A 1 370 ? -17.976 14.790 22.526 1.00 84.31 370 ASP A N 1
ATOM 2760 C CA . ASP A 1 370 ? -16.858 14.560 23.461 1.00 84.31 370 ASP A CA 1
ATOM 2761 C C . ASP A 1 370 ? -16.030 13.338 23.050 1.00 84.31 370 ASP A C 1
ATOM 2763 O O . ASP A 1 370 ? -14.803 13.417 22.978 1.00 84.31 370 ASP A O 1
ATOM 2767 N N . TYR A 1 371 ? -16.685 12.219 22.710 1.00 87.31 371 TYR A N 1
ATOM 2768 C CA . TYR A 1 371 ? -16.006 11.013 22.219 1.00 87.31 371 TYR A CA 1
ATOM 2769 C C . TYR A 1 371 ? -15.152 11.334 20.989 1.00 87.31 371 TYR A C 1
ATOM 2771 O O . TYR A 1 371 ? -13.973 10.985 20.909 1.00 87.31 371 TYR A O 1
ATOM 2779 N N . VAL A 1 372 ? -15.743 12.043 20.027 1.00 88.69 372 VAL A N 1
ATOM 2780 C CA . VAL A 1 372 ? -15.067 12.482 18.804 1.00 88.69 372 VAL A CA 1
ATOM 2781 C C . VAL A 1 372 ? -13.881 13.387 19.125 1.00 88.69 372 VAL A C 1
ATOM 2783 O O . VAL A 1 372 ? -12.810 13.192 18.552 1.00 88.69 372 VAL A O 1
ATOM 2786 N N . ALA A 1 373 ? -14.055 14.357 20.024 1.00 86.81 373 ALA A N 1
ATOM 2787 C CA . ALA A 1 373 ? -13.002 15.287 20.410 1.00 86.81 373 ALA A CA 1
ATOM 2788 C C . ALA A 1 373 ? -11.826 14.572 21.095 1.00 86.81 373 ALA A C 1
ATOM 2790 O O . ALA A 1 373 ? -10.669 14.889 20.812 1.00 86.81 373 ALA A O 1
ATOM 2791 N N . LEU A 1 374 ? -12.098 13.566 21.933 1.00 88.44 374 LEU A N 1
ATOM 2792 C CA . LEU A 1 374 ? -11.065 12.725 22.539 1.00 88.44 374 LEU A CA 1
ATOM 2793 C C . LEU A 1 374 ? -10.307 11.920 21.481 1.00 88.44 374 LEU A C 1
ATOM 2795 O O . LEU A 1 374 ? -9.077 11.969 21.453 1.00 88.44 374 LEU A O 1
ATOM 2799 N N . VAL A 1 375 ? -11.005 11.231 20.570 1.00 91.25 375 VAL A N 1
ATOM 2800 C CA . VAL A 1 375 ? -10.350 10.484 19.479 1.00 91.25 375 VAL A CA 1
ATOM 2801 C C . VAL A 1 375 ? -9.487 11.414 18.618 1.00 91.25 375 VAL A C 1
ATOM 2803 O O . VAL A 1 375 ? -8.345 11.075 18.301 1.00 91.25 375 VAL A O 1
ATOM 2806 N N . ASP A 1 376 ? -9.981 12.609 18.297 1.00 90.38 376 ASP A N 1
ATOM 2807 C CA . ASP A 1 376 ? -9.215 13.644 17.600 1.00 90.38 376 ASP A CA 1
ATOM 2808 C C . ASP A 1 376 ? -7.961 14.067 18.379 1.00 90.38 376 ASP A C 1
ATOM 2810 O O . ASP A 1 376 ? -6.894 14.225 17.780 1.00 90.38 376 ASP A O 1
ATOM 2814 N N . GLY A 1 377 ? -8.060 14.188 19.706 1.00 87.69 377 GLY A N 1
ATOM 2815 C CA . GLY A 1 377 ? -6.934 14.457 20.599 1.00 87.69 377 GLY A CA 1
ATOM 2816 C C . GLY A 1 377 ? -5.862 13.363 20.554 1.00 87.69 377 GLY A C 1
ATOM 2817 O O . GLY A 1 377 ? -4.682 13.670 20.374 1.00 87.69 377 GLY A O 1
ATOM 2818 N N . PHE A 1 378 ? -6.255 12.087 20.624 1.00 89.31 378 PHE A N 1
ATOM 2819 C CA . PHE A 1 378 ? -5.332 10.951 20.483 1.00 89.31 378 PHE A CA 1
ATOM 2820 C C . PHE A 1 378 ? -4.629 10.950 19.117 1.00 89.31 378 PHE A C 1
ATOM 2822 O O . PHE A 1 378 ? -3.412 10.753 19.041 1.00 89.31 378 PHE A O 1
ATOM 2829 N N . MET A 1 379 ? -5.368 11.215 18.033 1.00 90.19 379 MET A N 1
ATOM 2830 C CA . MET A 1 379 ? -4.781 11.338 16.694 1.00 90.19 379 MET A CA 1
ATOM 2831 C C . MET A 1 379 ? -3.781 12.501 16.620 1.00 90.19 379 MET A C 1
ATOM 2833 O O . MET A 1 379 ? -2.690 12.333 16.078 1.00 90.19 379 MET A O 1
ATOM 2837 N N . ALA A 1 380 ? -4.112 13.661 17.197 1.00 86.69 380 ALA A N 1
ATOM 2838 C CA . ALA A 1 380 ? -3.245 14.840 17.203 1.00 86.69 380 ALA A CA 1
ATOM 2839 C C . ALA A 1 380 ? -1.946 14.636 18.006 1.00 86.69 380 ALA A C 1
ATOM 2841 O O . ALA A 1 380 ? -0.914 15.211 17.663 1.00 86.69 380 ALA A O 1
ATOM 2842 N N . GLN A 1 381 ? -1.967 13.790 19.039 1.00 86.44 381 GLN A N 1
ATOM 2843 C CA . GLN A 1 381 ? -0.781 13.418 19.822 1.00 86.44 381 GLN A CA 1
ATOM 2844 C C . GLN A 1 381 ? 0.067 12.311 19.170 1.00 86.44 381 GLN A C 1
ATOM 2846 O O . GLN A 1 381 ? 1.108 11.921 19.707 1.00 86.44 381 GLN A O 1
ATOM 2851 N N . GLY A 1 382 ? -0.362 11.790 18.016 1.00 87.81 382 GLY A N 1
ATOM 2852 C CA . GLY A 1 382 ? 0.316 10.694 17.326 1.00 87.81 382 GLY A CA 1
ATOM 2853 C C . GLY A 1 382 ? 0.185 9.350 18.046 1.00 87.81 382 GLY A C 1
ATOM 2854 O O . GLY A 1 382 ? 1.061 8.500 17.892 1.00 87.81 382 GLY A O 1
ATOM 2855 N N . ALA A 1 383 ? -0.881 9.162 18.834 1.00 90.19 383 ALA A N 1
ATOM 2856 C CA . ALA A 1 383 ? -1.220 7.884 19.469 1.00 90.19 383 ALA A CA 1
ATOM 2857 C C . ALA A 1 383 ? -1.946 6.913 18.513 1.00 90.19 383 ALA A C 1
ATOM 2859 O O . ALA A 1 383 ? -2.230 5.765 18.862 1.00 90.19 383 ALA A O 1
ATOM 2860 N N . SER A 1 384 ? -2.245 7.372 17.295 1.00 92.56 384 SER A N 1
ATOM 2861 C CA . SER A 1 384 ? -2.646 6.532 16.174 1.00 92.56 384 SER A CA 1
ATOM 2862 C C . SER A 1 384 ? -1.870 6.901 14.916 1.00 92.56 384 SER A C 1
ATOM 2864 O O . SER A 1 384 ? -1.187 7.920 14.818 1.00 92.56 384 SER A O 1
ATOM 2866 N N . GLU A 1 385 ? -1.997 6.054 13.912 1.00 91.94 385 GLU A N 1
ATOM 2867 C CA . GLU A 1 385 ? -1.376 6.188 12.604 1.00 91.94 385 GLU A CA 1
ATOM 2868 C C . GLU A 1 385 ? -2.098 7.184 11.659 1.00 91.94 385 GLU A C 1
ATOM 2870 O O . GLU A 1 385 ? -1.839 7.207 10.452 1.00 91.94 385 GLU A O 1
ATOM 2875 N N . GLY A 1 386 ? -2.966 8.041 12.214 1.00 92.19 386 GLY A N 1
ATOM 2876 C CA . GLY A 1 386 ? -3.761 9.048 11.500 1.00 92.19 386 GLY A CA 1
ATOM 2877 C C . GLY A 1 386 ? -5.216 8.639 11.243 1.00 92.19 386 GLY A C 1
ATOM 2878 O O . GLY A 1 386 ? -5.916 9.338 10.513 1.00 92.19 386 GLY A O 1
ATOM 2879 N N . TRP A 1 387 ? -5.669 7.522 11.822 1.00 94.00 387 TRP A N 1
ATOM 2880 C CA . TRP A 1 387 ? -7.041 7.021 11.711 1.00 94.00 387 TRP A CA 1
ATOM 2881 C C . TRP A 1 387 ? -7.771 6.955 13.061 1.00 94.00 387 TRP A C 1
ATOM 2883 O O . TRP A 1 387 ? -7.117 6.820 14.102 1.00 94.00 387 TRP A O 1
ATOM 2893 N N . PRO A 1 388 ? -9.120 6.965 13.036 1.00 95.31 388 PRO A N 1
ATOM 2894 C CA . PRO A 1 388 ? -9.977 6.753 14.203 1.00 95.31 388 PRO A CA 1
ATOM 2895 C C . PRO A 1 388 ? -9.638 5.491 14.993 1.00 95.31 388 PRO A C 1
ATOM 2897 O O . PRO A 1 388 ? -9.374 4.440 14.408 1.00 95.31 388 PRO A O 1
ATOM 2900 N N . ILE A 1 389 ? -9.694 5.571 16.317 1.00 94.81 389 ILE A N 1
ATOM 2901 C CA . ILE A 1 389 ? -9.483 4.448 17.242 1.00 94.81 389 ILE A CA 1
ATOM 2902 C C . ILE A 1 389 ? -10.748 4.196 18.066 1.00 94.81 389 ILE A C 1
ATOM 2904 O O . ILE A 1 389 ? -11.615 5.067 18.161 1.00 94.81 389 ILE A O 1
ATOM 2908 N N . LEU A 1 390 ? -10.835 3.019 18.685 1.00 93.75 390 LEU A N 1
ATOM 2909 C CA . LEU A 1 390 ? -11.697 2.852 19.856 1.00 93.75 390 LEU A CA 1
ATOM 2910 C C . LEU A 1 390 ? -10.985 3.456 21.070 1.00 93.75 390 LEU A C 1
ATOM 2912 O O . LEU A 1 390 ? -9.805 3.166 21.289 1.00 93.75 390 LEU A O 1
ATOM 2916 N N . LEU A 1 391 ? -11.670 4.299 21.844 1.00 90.44 391 LEU A N 1
ATOM 2917 C CA . LEU A 1 391 ? -11.102 4.783 23.103 1.00 90.44 391 LEU A CA 1
ATOM 2918 C C . LEU A 1 391 ? -10.937 3.596 24.070 1.00 90.44 391 LEU A C 1
ATOM 2920 O O . LEU A 1 391 ? -11.865 2.793 24.196 1.00 90.44 391 LEU A O 1
ATOM 2924 N N . PRO A 1 392 ? -9.760 3.427 24.697 1.00 89.50 392 PRO A N 1
ATOM 2925 C CA . PRO A 1 392 ? -9.550 2.367 25.673 1.00 89.50 392 PRO A CA 1
ATOM 2926 C C . PRO A 1 392 ? -10.264 2.679 26.989 1.00 89.50 392 PRO A C 1
ATOM 2928 O O . PRO A 1 392 ? -10.098 3.763 27.538 1.00 89.50 392 PRO A O 1
ATOM 2931 N N . ASP A 1 393 ? -11.001 1.697 27.502 1.00 87.00 393 ASP A N 1
ATOM 2932 C CA . ASP A 1 393 ? -11.640 1.705 28.820 1.00 87.00 393 ASP A CA 1
ATOM 2933 C C . ASP A 1 393 ? -11.209 0.475 29.640 1.00 87.00 393 ASP A C 1
ATOM 2935 O O . ASP A 1 393 ? -10.749 -0.534 29.086 1.00 87.00 393 ASP A O 1
ATOM 2939 N N . ALA A 1 394 ? -11.325 0.565 30.968 1.00 89.38 394 ALA A N 1
ATOM 2940 C CA . ALA A 1 394 ? -10.827 -0.460 31.885 1.00 89.38 394 ALA A CA 1
ATOM 2941 C C . ALA A 1 394 ? -11.486 -1.834 31.667 1.00 89.38 394 ALA A C 1
ATOM 2943 O O . ALA A 1 394 ? -10.790 -2.853 31.703 1.00 89.38 394 ALA A O 1
ATOM 2944 N N . ASP A 1 395 ? -12.788 -1.869 31.381 1.00 90.38 395 ASP A N 1
ATOM 2945 C CA . ASP A 1 395 ? -13.547 -3.110 31.217 1.00 90.38 395 ASP A CA 1
ATOM 2946 C C . ASP A 1 395 ? -13.175 -3.815 29.908 1.00 90.38 395 ASP A C 1
ATOM 2948 O O . ASP A 1 395 ? -12.837 -5.005 29.904 1.00 90.38 395 ASP A O 1
ATOM 2952 N N . SER A 1 396 ? -13.155 -3.084 28.791 1.00 90.69 396 SER A N 1
ATOM 2953 C CA . SER A 1 396 ? -12.778 -3.629 27.485 1.00 90.69 396 SER A CA 1
ATOM 2954 C C . SER A 1 396 ? -11.331 -4.118 27.462 1.00 90.69 396 SER A C 1
ATOM 2956 O O . SER A 1 396 ? -11.039 -5.179 26.897 1.00 90.69 396 SER A O 1
ATOM 2958 N N . VAL A 1 397 ? -10.411 -3.371 28.084 1.00 94.88 397 VAL A N 1
ATOM 2959 C CA . VAL A 1 397 ? -9.000 -3.767 28.199 1.00 94.88 397 VAL A CA 1
ATOM 2960 C C . VAL A 1 397 ? -8.856 -4.970 29.130 1.00 94.88 397 VAL A C 1
ATOM 2962 O O . VAL A 1 397 ? -8.186 -5.938 28.765 1.00 94.88 397 VAL A O 1
ATOM 2965 N N . GLY A 1 398 ? -9.526 -4.966 30.285 1.00 96.56 398 GLY A N 1
ATOM 2966 C CA . GLY A 1 398 ? -9.533 -6.081 31.232 1.00 96.56 398 GLY A CA 1
ATOM 2967 C C . GLY A 1 398 ? -10.035 -7.379 30.599 1.00 96.56 398 GLY A C 1
ATOM 2968 O O . GLY A 1 398 ? -9.392 -8.423 30.725 1.00 96.56 398 GLY A O 1
ATOM 2969 N N . ALA A 1 399 ? -11.114 -7.310 29.818 1.00 95.75 399 ALA A N 1
ATOM 2970 C CA . ALA A 1 399 ? -11.642 -8.459 29.092 1.00 95.75 399 ALA A CA 1
ATOM 2971 C C . ALA A 1 399 ? -10.658 -8.998 28.037 1.00 95.75 399 ALA A C 1
ATOM 2973 O O . ALA A 1 399 ? -10.552 -10.209 27.842 1.00 95.75 399 ALA A O 1
ATOM 2974 N N . LYS A 1 400 ? -9.889 -8.125 27.374 1.00 97.31 400 LYS A N 1
ATOM 2975 C CA . LYS A 1 400 ? -8.835 -8.540 26.433 1.00 97.31 400 LYS A CA 1
ATOM 2976 C C . LYS A 1 400 ? -7.632 -9.170 27.125 1.00 97.31 400 LYS A C 1
ATOM 2978 O O . LYS A 1 400 ? -7.086 -10.143 26.607 1.00 97.31 400 LYS A O 1
ATOM 2983 N N . ILE A 1 401 ? -7.235 -8.653 28.286 1.00 98.44 401 ILE A N 1
ATOM 2984 C CA . ILE A 1 401 ? -6.197 -9.274 29.115 1.00 98.44 401 ILE A CA 1
ATOM 2985 C C . ILE A 1 401 ? -6.654 -10.680 29.514 1.00 98.44 401 ILE A C 1
ATOM 2987 O O . ILE A 1 401 ? -5.931 -11.640 29.261 1.00 98.44 401 ILE A O 1
ATOM 2991 N N . ALA A 1 402 ? -7.878 -10.830 30.026 1.00 97.75 402 ALA A N 1
ATOM 2992 C CA . ALA A 1 402 ? -8.432 -12.136 30.384 1.00 97.75 402 ALA A CA 1
ATOM 2993 C C . ALA A 1 402 ? -8.461 -13.106 29.186 1.00 97.75 402 ALA A C 1
ATOM 2995 O O . ALA A 1 402 ? -8.010 -14.245 29.300 1.00 97.75 402 ALA A O 1
ATOM 2996 N N . ALA A 1 403 ? -8.905 -12.639 28.014 1.00 97.12 403 ALA A N 1
ATOM 2997 C CA . ALA A 1 403 ? -8.968 -13.445 26.792 1.00 97.12 403 ALA A CA 1
ATOM 2998 C C . ALA A 1 403 ? -7.592 -13.868 26.246 1.00 97.12 403 ALA A C 1
ATOM 3000 O O . ALA A 1 403 ? -7.508 -14.822 25.477 1.00 97.12 403 ALA A O 1
ATOM 3001 N N . SER A 1 404 ? -6.509 -13.189 26.639 1.00 95.88 404 SER A N 1
ATOM 3002 C CA . SER A 1 404 ? -5.145 -13.613 26.299 1.00 95.88 404 SER A CA 1
ATOM 3003 C C . SER A 1 404 ? -4.686 -14.860 27.066 1.00 95.88 404 SER A C 1
ATOM 3005 O O . SER A 1 404 ? -3.688 -15.470 26.684 1.00 95.88 404 SER A O 1
ATOM 3007 N N . GLY A 1 405 ? -5.377 -15.223 28.156 1.00 94.62 405 GLY A N 1
ATOM 3008 C CA . GLY A 1 405 ? -4.975 -16.313 29.049 1.00 94.62 405 GLY A CA 1
ATOM 3009 C C . GLY A 1 405 ? -3.754 -15.996 29.922 1.00 94.62 405 GLY A C 1
ATOM 3010 O O . GLY A 1 405 ? -3.164 -16.910 30.494 1.00 94.62 405 GLY A O 1
ATOM 3011 N N . ARG A 1 406 ? -3.352 -14.721 30.014 1.00 95.50 406 ARG A N 1
ATOM 3012 C CA . ARG A 1 406 ? -2.148 -14.251 30.717 1.00 95.50 406 ARG A CA 1
ATOM 3013 C C . ARG A 1 406 ? -2.453 -13.121 31.696 1.00 95.50 406 ARG A C 1
ATOM 3015 O O . ARG A 1 406 ? -3.493 -12.471 31.606 1.00 95.50 406 ARG A O 1
ATOM 3022 N N . SER A 1 407 ? -1.528 -12.871 32.624 1.00 97.50 407 SER A N 1
ATOM 3023 C CA . SER A 1 407 ? -1.621 -11.710 33.515 1.00 97.50 407 SER A CA 1
ATOM 3024 C C . SER A 1 407 ? -1.280 -10.431 32.754 1.00 97.50 407 SER A C 1
ATOM 3026 O O . SER A 1 407 ? -0.374 -10.423 31.925 1.00 97.50 407 SER A O 1
ATOM 3028 N N . GLY A 1 408 ? -1.952 -9.320 33.066 1.00 97.19 408 GLY A N 1
ATOM 3029 C CA . GLY A 1 408 ? -1.678 -8.028 32.426 1.00 97.19 408 GLY A CA 1
ATOM 3030 C C . GLY A 1 408 ? -0.231 -7.551 32.603 1.00 97.19 408 GLY A C 1
ATOM 3031 O O . GLY A 1 408 ? 0.300 -6.896 31.712 1.00 97.19 408 GLY A O 1
ATOM 3032 N N . GLY A 1 409 ? 0.418 -7.920 33.712 1.00 97.69 409 GLY A N 1
ATOM 3033 C CA . GLY A 1 409 ? 1.820 -7.589 33.993 1.00 97.69 409 GLY A CA 1
ATOM 3034 C C . GLY A 1 409 ? 2.846 -8.508 33.322 1.00 97.69 409 GLY A C 1
ATOM 3035 O O . GLY A 1 409 ? 4.044 -8.254 33.439 1.00 97.69 409 GLY A O 1
ATOM 3036 N N . ASP A 1 410 ? 2.408 -9.564 32.632 1.00 97.88 410 ASP A N 1
ATOM 3037 C CA . ASP A 1 410 ? 3.320 -10.469 31.945 1.00 97.88 410 ASP A CA 1
ATOM 3038 C C . ASP A 1 410 ? 4.072 -9.738 30.829 1.00 97.88 410 ASP A C 1
ATOM 3040 O O . ASP A 1 410 ? 3.482 -9.015 30.021 1.00 97.88 410 ASP A O 1
ATOM 3044 N N . VAL A 1 411 ? 5.384 -9.963 30.756 1.00 97.19 411 VAL A N 1
ATOM 3045 C CA . VAL A 1 411 ? 6.245 -9.349 29.743 1.00 97.19 411 VAL A CA 1
ATOM 3046 C C . VAL A 1 411 ? 6.150 -10.122 28.427 1.00 97.19 411 VAL A C 1
ATOM 3048 O O . VAL A 1 411 ? 6.273 -11.348 28.388 1.00 97.19 411 VAL A O 1
ATOM 3051 N N . VAL A 1 412 ? 5.941 -9.374 27.347 1.00 94.88 412 VAL A N 1
ATOM 3052 C CA . VAL A 1 412 ? 5.883 -9.841 25.956 1.00 94.88 412 VAL A CA 1
ATOM 3053 C C . VAL A 1 412 ? 7.225 -9.630 25.252 1.00 94.88 412 VAL A C 1
ATOM 3055 O O . VAL A 1 412 ? 7.612 -10.430 24.405 1.00 94.88 412 VAL A O 1
ATOM 3058 N N . GLY A 1 413 ? 7.958 -8.572 25.604 1.00 93.31 413 GLY A N 1
ATOM 3059 C CA . GLY A 1 413 ? 9.285 -8.306 25.056 1.00 93.31 413 GLY A CA 1
ATOM 3060 C C . GLY A 1 413 ? 9.822 -6.928 25.426 1.00 93.31 413 GLY A C 1
ATOM 3061 O O . GLY A 1 413 ? 9.269 -6.236 26.281 1.00 93.31 413 GLY A O 1
ATOM 3062 N N . HIS A 1 414 ? 10.902 -6.526 24.761 1.00 92.25 414 HIS A N 1
ATOM 3063 C CA . HIS A 1 414 ? 11.536 -5.222 24.942 1.00 92.25 414 HIS A CA 1
ATOM 3064 C C . HIS A 1 414 ? 11.776 -4.555 23.589 1.00 92.25 414 HIS A C 1
ATOM 3066 O O . HIS A 1 414 ? 12.150 -5.214 22.619 1.00 92.25 414 HIS A O 1
ATOM 3072 N N . SER A 1 415 ? 11.584 -3.237 23.530 1.00 89.31 415 SER A N 1
ATOM 3073 C CA . SER A 1 415 ? 11.926 -2.451 22.346 1.00 89.31 415 SER A CA 1
ATOM 3074 C C . SER A 1 415 ? 13.322 -1.837 22.480 1.00 89.31 415 SER A C 1
ATOM 3076 O O . SER A 1 415 ? 13.646 -1.322 23.550 1.00 89.31 415 SER A O 1
ATOM 3078 N N . PRO A 1 416 ? 14.126 -1.786 21.402 1.00 85.56 416 PRO A N 1
ATOM 3079 C CA . PRO A 1 416 ? 15.405 -1.079 21.415 1.00 85.56 416 PRO A CA 1
ATOM 3080 C C . PRO A 1 416 ? 15.268 0.453 21.504 1.00 85.56 416 PRO A C 1
ATOM 3082 O O . PRO A 1 416 ? 16.257 1.132 21.763 1.00 85.56 416 PRO A O 1
ATOM 3085 N N . TRP A 1 417 ? 14.076 1.020 21.280 1.00 86.06 417 TRP A N 1
ATOM 3086 C CA . TRP A 1 417 ? 13.868 2.477 21.202 1.00 86.06 417 TRP A CA 1
ATOM 3087 C C . TRP A 1 417 ? 13.213 3.093 22.441 1.00 86.06 417 TRP A C 1
ATOM 3089 O O . TRP A 1 417 ? 12.935 4.293 22.456 1.00 86.06 417 TRP A O 1
ATOM 3099 N N . ARG A 1 418 ? 12.929 2.292 23.472 1.00 84.19 418 ARG A N 1
ATOM 3100 C CA . ARG A 1 418 ? 12.261 2.741 24.697 1.00 84.19 418 ARG A CA 1
ATOM 3101 C C . ARG A 1 418 ? 12.760 1.954 25.913 1.00 84.19 418 ARG A C 1
ATOM 3103 O O . ARG A 1 418 ? 13.044 0.768 25.816 1.00 84.19 418 ARG A O 1
ATOM 3110 N N . SER A 1 419 ? 12.773 2.605 27.076 1.00 79.69 419 SER A N 1
ATOM 3111 C CA . SER A 1 419 ? 13.006 1.959 28.373 1.00 79.69 419 SER A CA 1
ATOM 3112 C C . SER A 1 419 ? 11.759 1.248 28.920 1.00 79.69 419 SER A C 1
ATOM 3114 O O . SER A 1 419 ? 10.648 1.782 28.867 1.00 79.69 419 SER A O 1
ATOM 3116 N N . GLY A 1 420 ? 11.973 0.085 29.538 1.00 87.56 420 GLY A N 1
ATOM 3117 C CA . GLY A 1 420 ? 10.938 -0.713 30.202 1.00 87.56 420 GLY A CA 1
ATOM 3118 C C . GLY A 1 420 ? 10.432 -1.897 29.365 1.00 87.56 420 GLY A C 1
ATOM 3119 O O . GLY A 1 420 ? 10.709 -1.976 28.166 1.00 87.56 420 GLY A O 1
ATOM 3120 N N . PRO A 1 421 ? 9.747 -2.861 30.000 1.00 94.00 421 PRO A N 1
ATOM 3121 C CA . PRO A 1 421 ? 9.136 -3.985 29.301 1.00 94.00 421 PRO A CA 1
ATOM 3122 C C . PRO A 1 421 ? 7.872 -3.565 28.544 1.00 94.00 421 PRO A C 1
ATOM 3124 O O . PRO A 1 421 ? 7.190 -2.618 28.929 1.00 94.00 421 PRO A O 1
ATOM 3127 N N . ILE A 1 422 ? 7.551 -4.316 27.493 1.00 95.25 422 ILE A N 1
ATOM 3128 C CA . ILE A 1 422 ? 6.234 -4.332 26.855 1.00 95.25 422 ILE A CA 1
ATOM 3129 C C . ILE A 1 422 ? 5.411 -5.429 27.528 1.00 95.25 422 ILE A C 1
ATOM 3131 O O . ILE A 1 422 ? 5.850 -6.580 27.565 1.00 95.25 422 ILE A O 1
ATOM 3135 N N . THR A 1 423 ? 4.239 -5.085 28.056 1.00 97.50 423 THR A N 1
ATOM 3136 C CA . THR A 1 423 ? 3.384 -6.000 28.829 1.00 97.50 423 THR A CA 1
ATOM 3137 C C . THR A 1 423 ? 2.152 -6.461 28.046 1.00 97.50 423 THR A C 1
ATOM 3139 O O . THR A 1 423 ? 1.783 -5.876 27.025 1.00 97.50 423 THR A O 1
ATOM 3142 N N . VAL A 1 424 ? 1.469 -7.501 28.531 1.00 98.31 424 VAL A N 1
ATOM 3143 C CA . VAL A 1 424 ? 0.174 -7.939 27.978 1.00 98.31 424 VAL A CA 1
ATOM 3144 C C . VAL A 1 424 ? -0.885 -6.835 28.081 1.00 98.31 424 VAL A C 1
ATOM 3146 O O . VAL A 1 424 ? -1.665 -6.666 27.145 1.00 98.31 424 VAL A O 1
ATOM 3149 N N . ALA A 1 425 ? -0.895 -6.045 29.161 1.00 98.06 425 ALA A N 1
ATOM 3150 C CA . ALA A 1 425 ? -1.799 -4.902 29.299 1.00 98.06 425 ALA A CA 1
ATOM 3151 C C . ALA A 1 425 ? -1.551 -3.843 28.213 1.00 98.06 425 ALA A C 1
ATOM 3153 O O . ALA A 1 425 ? -2.500 -3.378 27.578 1.00 98.06 425 ALA A O 1
ATOM 3154 N N . ASP A 1 426 ? -0.284 -3.532 27.921 1.00 97.19 426 ASP A N 1
ATOM 3155 C CA . ASP A 1 426 ? 0.066 -2.613 26.835 1.00 97.19 426 ASP A CA 1
ATOM 3156 C C . ASP A 1 426 ? -0.442 -3.119 25.473 1.00 97.19 426 ASP A C 1
ATOM 3158 O O . ASP A 1 426 ? -0.993 -2.357 24.671 1.00 97.19 426 ASP A O 1
ATOM 3162 N N . VAL A 1 427 ? -0.274 -4.418 25.202 1.00 98.19 427 VAL A N 1
ATOM 3163 C CA . VAL A 1 427 ? -0.763 -5.054 23.970 1.00 98.19 427 VAL A CA 1
ATOM 3164 C C . VAL A 1 427 ? -2.293 -5.008 23.900 1.00 98.19 427 VAL A C 1
ATOM 3166 O O . VAL A 1 427 ? -2.839 -4.686 22.845 1.00 98.19 427 VAL A O 1
ATOM 3169 N N . ALA A 1 428 ? -2.992 -5.268 25.007 1.00 98.38 428 ALA A N 1
ATOM 3170 C CA . ALA A 1 428 ? -4.453 -5.244 25.080 1.00 98.38 428 ALA A CA 1
ATOM 3171 C C . ALA A 1 428 ? -5.043 -3.853 24.797 1.00 98.38 428 ALA A C 1
ATOM 3173 O O . ALA A 1 428 ? -6.008 -3.755 24.036 1.00 98.38 428 ALA A O 1
ATOM 3174 N N . ILE A 1 429 ? -4.432 -2.784 25.323 1.00 97.75 429 ILE A N 1
ATOM 3175 C CA . ILE A 1 429 ? -4.831 -1.394 25.041 1.00 97.75 429 ILE A CA 1
ATOM 3176 C C . ILE A 1 429 ? -4.748 -1.110 23.536 1.00 97.75 429 ILE A C 1
ATOM 3178 O O . ILE A 1 429 ? -5.723 -0.683 22.918 1.00 97.75 429 ILE A O 1
ATOM 3182 N N . ASN A 1 430 ? -3.607 -1.413 22.914 1.00 97.88 430 ASN A N 1
ATOM 3183 C CA . ASN A 1 430 ? -3.394 -1.159 21.487 1.00 97.88 430 ASN A CA 1
ATOM 3184 C C . ASN A 1 430 ? -4.263 -2.057 20.590 1.00 97.88 430 ASN A C 1
ATOM 3186 O O . ASN A 1 430 ? -4.727 -1.624 19.535 1.00 97.88 430 ASN A O 1
ATOM 3190 N N . ALA A 1 431 ? -4.529 -3.296 21.011 1.00 98.06 431 ALA A N 1
ATOM 3191 C CA . ALA A 1 431 ? -5.462 -4.186 20.330 1.00 98.06 431 ALA A CA 1
ATOM 3192 C C . ALA A 1 431 ? -6.903 -3.659 20.386 1.00 98.06 431 ALA A C 1
ATOM 3194 O O . ALA A 1 431 ? -7.612 -3.715 19.380 1.00 98.06 431 ALA A O 1
ATOM 3195 N N . HIS A 1 432 ? -7.331 -3.103 21.522 1.00 96.88 432 HIS A N 1
ATOM 3196 C CA . HIS A 1 432 ? -8.627 -2.431 21.637 1.00 96.88 432 HIS A CA 1
ATOM 3197 C C . HIS A 1 432 ? -8.722 -1.218 20.726 1.00 96.88 432 HIS A C 1
ATOM 3199 O O . HIS A 1 432 ? -9.616 -1.170 19.886 1.00 96.88 432 HIS A O 1
ATOM 3205 N N . MET A 1 433 ? -7.748 -0.310 20.799 1.00 96.81 433 MET A N 1
ATOM 3206 C CA . MET A 1 433 ? -7.697 0.879 19.943 1.00 96.81 433 MET A CA 1
ATOM 3207 C C . MET A 1 433 ? -7.785 0.532 18.449 1.00 96.81 433 MET A C 1
ATOM 3209 O O . MET A 1 433 ? -8.443 1.239 17.683 1.00 96.81 433 MET A O 1
ATOM 3213 N N . ALA A 1 434 ? -7.163 -0.578 18.037 1.00 97.00 434 ALA A N 1
ATOM 3214 C CA . ALA A 1 434 ? -7.196 -1.069 16.663 1.00 97.00 434 ALA A CA 1
ATOM 3215 C C . ALA A 1 434 ? -8.553 -1.652 16.228 1.00 97.00 434 ALA A C 1
ATOM 3217 O O . ALA A 1 434 ? -8.794 -1.740 15.022 1.00 97.00 434 ALA A O 1
ATOM 3218 N N . GLY A 1 435 ? -9.426 -2.040 17.164 1.00 95.56 435 GLY A N 1
ATOM 3219 C CA . GLY A 1 435 ? -10.711 -2.698 16.901 1.00 95.56 435 GLY A CA 1
ATOM 3220 C C . GLY A 1 435 ? -10.683 -4.231 16.965 1.00 95.56 435 GLY A C 1
ATOM 3221 O O . GLY A 1 435 ? -11.600 -4.877 16.443 1.00 95.56 435 GLY A O 1
ATOM 3222 N N . CYS A 1 436 ? -9.647 -4.838 17.562 1.00 96.12 436 CYS A N 1
ATOM 3223 C CA . CYS A 1 436 ? -9.577 -6.293 17.723 1.00 96.12 436 CYS A CA 1
ATOM 3224 C C . CYS A 1 436 ? -10.721 -6.816 18.597 1.00 96.12 436 CYS A C 1
ATOM 3226 O O . CYS A 1 436 ? -11.091 -6.199 19.597 1.00 96.12 436 CYS A O 1
ATOM 3228 N N . SER A 1 437 ? -11.222 -8.011 18.282 1.00 93.69 437 SER A N 1
ATOM 3229 C CA . SER A 1 437 ? -12.095 -8.761 19.188 1.00 93.69 437 SER A CA 1
ATOM 3230 C C . SER A 1 437 ? -11.279 -9.366 20.342 1.00 93.69 437 SER A C 1
ATOM 3232 O O . SER A 1 437 ? -10.047 -9.354 20.325 1.00 93.69 437 SER A O 1
ATOM 3234 N N . GLN A 1 438 ? -11.952 -9.887 21.370 1.00 94.69 438 GLN A N 1
ATOM 3235 C CA . GLN A 1 438 ? -11.288 -10.632 22.449 1.00 94.69 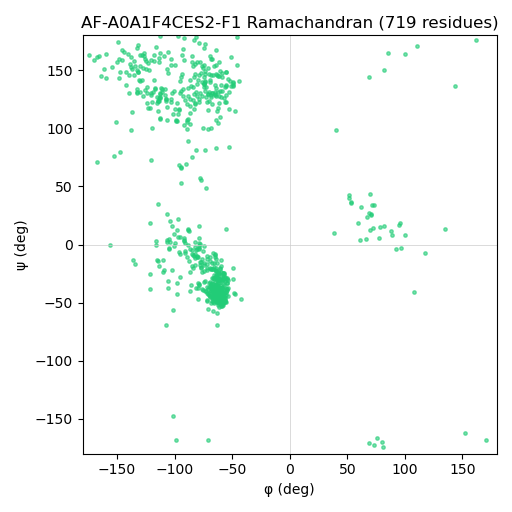438 GLN A CA 1
ATOM 3236 C C . GLN A 1 438 ? -10.628 -11.921 21.927 1.00 94.69 438 GLN A C 1
ATOM 3238 O O . GLN A 1 438 ? -9.527 -12.257 22.351 1.00 94.69 438 GLN A O 1
ATOM 3243 N N . LEU A 1 439 ? -11.241 -12.581 20.935 1.00 94.88 439 LEU A N 1
ATOM 3244 C CA . LEU A 1 439 ? -10.734 -13.820 20.331 1.00 94.88 439 LEU A CA 1
ATOM 3245 C C . LEU A 1 439 ? -9.364 -13.644 19.659 1.00 94.88 439 LEU A C 1
ATOM 3247 O O . LEU A 1 439 ? -8.603 -14.597 19.548 1.00 94.88 439 LEU A O 1
ATOM 3251 N N . HIS A 1 440 ? -9.016 -12.429 19.228 1.00 97.31 440 HIS A N 1
ATOM 3252 C CA . HIS A 1 440 ? -7.723 -12.168 18.592 1.00 97.31 440 HIS A CA 1
ATOM 3253 C C . HIS A 1 440 ? -6.550 -12.149 19.584 1.00 97.31 440 HIS A C 1
ATOM 3255 O O . HIS A 1 440 ? -5.397 -12.232 19.159 1.00 97.31 440 HIS A O 1
ATOM 3261 N N . MET A 1 441 ? -6.809 -12.000 20.887 1.00 97.19 441 MET A N 1
ATOM 3262 C CA . MET A 1 441 ? -5.774 -11.661 21.866 1.00 97.19 441 MET A CA 1
ATOM 3263 C C . MET A 1 441 ? -4.639 -12.685 21.984 1.00 97.19 441 MET A C 1
ATOM 3265 O O . MET A 1 441 ? -3.487 -12.246 21.957 1.00 97.19 441 MET A O 1
ATOM 3269 N N . PRO A 1 442 ? -4.889 -14.008 22.030 1.00 95.81 442 PRO A N 1
ATOM 3270 C CA . PRO A 1 442 ? -3.806 -14.992 22.054 1.00 95.81 442 PRO A CA 1
ATOM 3271 C C . PRO A 1 442 ? -2.857 -14.861 20.854 1.00 95.81 442 PRO A C 1
ATOM 3273 O O . PRO A 1 442 ? -1.635 -14.879 21.011 1.00 95.81 442 PRO A O 1
ATOM 3276 N N . LEU A 1 443 ? -3.410 -14.648 19.655 1.00 97.44 443 LEU A N 1
ATOM 3277 C CA . LEU A 1 443 ? -2.622 -14.477 18.436 1.00 97.44 443 LEU A CA 1
ATOM 3278 C C . LEU A 1 443 ? -1.846 -13.153 18.438 1.00 97.44 443 LEU A C 1
ATOM 3280 O O . LEU A 1 443 ? -0.665 -13.148 18.099 1.00 97.44 443 LEU A O 1
ATOM 3284 N N . VAL A 1 444 ? -2.471 -12.037 18.830 1.00 97.94 444 VAL A N 1
ATOM 3285 C CA . VAL A 1 444 ? -1.800 -10.724 18.890 1.00 97.94 444 VAL A CA 1
ATOM 3286 C C . VAL A 1 444 ? -0.631 -10.758 19.876 1.00 97.94 444 VAL A C 1
ATOM 3288 O O . VAL A 1 444 ? 0.455 -10.289 19.539 1.00 97.94 444 VAL A O 1
ATOM 3291 N N . VAL A 1 445 ? -0.815 -11.358 21.058 1.00 97.56 445 VAL A N 1
ATOM 3292 C CA . VAL A 1 445 ? 0.267 -11.534 22.038 1.00 97.56 445 VAL A CA 1
ATOM 3293 C C . VAL A 1 445 ? 1.396 -12.367 21.435 1.00 97.56 445 VAL A C 1
ATOM 3295 O O . VAL A 1 445 ? 2.534 -11.910 21.440 1.00 97.56 445 VAL A O 1
ATOM 3298 N N . ALA A 1 446 ? 1.097 -13.521 20.831 1.00 96.81 446 ALA A N 1
ATOM 3299 C CA . ALA A 1 446 ? 2.116 -14.371 20.215 1.00 96.81 446 ALA A CA 1
ATOM 3300 C C . ALA A 1 446 ? 2.876 -13.674 19.067 1.00 96.81 446 ALA A C 1
ATOM 3302 O O . ALA A 1 446 ? 4.087 -13.857 18.923 1.00 96.81 446 ALA A O 1
ATOM 3303 N N . ILE A 1 447 ? 2.190 -12.847 18.267 1.00 97.44 447 ILE A N 1
ATOM 3304 C CA . ILE A 1 447 ? 2.825 -12.011 17.240 1.00 97.44 447 ILE A CA 1
ATOM 3305 C C . ILE A 1 447 ? 3.771 -11.003 17.892 1.00 97.44 447 ILE A C 1
ATOM 3307 O O . ILE A 1 447 ? 4.906 -10.873 17.443 1.00 97.44 447 ILE A O 1
ATOM 3311 N N . CYS A 1 448 ? 3.338 -10.289 18.934 1.00 96.31 448 CYS A N 1
ATOM 3312 C CA . CYS A 1 448 ? 4.175 -9.301 19.612 1.00 96.31 448 CYS A CA 1
ATOM 3313 C C . CYS A 1 448 ? 5.383 -9.947 20.306 1.00 96.31 448 CYS A C 1
ATOM 3315 O O . CYS A 1 448 ? 6.485 -9.410 20.226 1.00 96.31 448 CYS A O 1
ATOM 3317 N N . GLU A 1 449 ? 5.217 -11.121 20.913 1.00 95.44 449 GLU A N 1
ATOM 3318 C CA . GLU A 1 449 ? 6.335 -11.861 21.498 1.00 95.44 449 GLU A CA 1
ATOM 3319 C C . GLU A 1 449 ? 7.344 -12.325 20.443 1.00 95.44 449 GLU A C 1
ATOM 3321 O O . GLU A 1 449 ? 8.522 -12.463 20.753 1.00 95.44 449 GLU A O 1
ATOM 3326 N N . LEU A 1 450 ? 6.902 -12.634 19.218 1.00 95.44 450 LEU A N 1
ATOM 3327 C CA . LEU A 1 450 ? 7.801 -12.935 18.101 1.00 95.44 450 LEU A CA 1
ATOM 3328 C C . LEU A 1 450 ? 8.436 -11.663 17.543 1.00 95.44 450 LEU A C 1
ATOM 3330 O O . LEU A 1 450 ? 9.601 -11.668 17.185 1.00 95.44 450 LEU A O 1
ATOM 3334 N N . LEU A 1 451 ? 7.683 -10.569 17.472 1.00 94.00 451 LEU A N 1
ATOM 3335 C CA . LEU A 1 451 ? 8.140 -9.289 16.944 1.00 94.00 451 LEU A CA 1
ATOM 3336 C C . LEU A 1 451 ? 9.278 -8.687 17.774 1.00 94.00 451 LEU A C 1
ATOM 3338 O O . LEU A 1 451 ? 10.189 -8.101 17.191 1.00 94.00 451 LEU A O 1
ATOM 3342 N N . PHE A 1 452 ? 9.221 -8.833 19.099 1.00 92.56 452 PHE A N 1
ATOM 3343 C CA . PHE A 1 452 ? 10.210 -8.312 20.048 1.00 92.56 452 PHE A CA 1
ATOM 3344 C C . PHE A 1 452 ? 11.151 -9.392 20.601 1.00 92.56 452 PHE A C 1
ATOM 3346 O O . PHE A 1 452 ? 11.760 -9.192 21.655 1.00 92.56 452 PHE A O 1
ATOM 3353 N N . SER A 1 453 ? 11.276 -10.534 19.919 1.00 91.25 453 SER A N 1
ATOM 3354 C CA . SER A 1 453 ? 12.231 -11.568 20.308 1.00 91.25 453 SER A CA 1
ATOM 3355 C C . SER A 1 453 ? 13.629 -11.309 19.728 1.00 91.25 453 SER A C 1
ATOM 3357 O O . SER A 1 453 ? 13.787 -10.534 18.778 1.00 91.25 453 SER A O 1
ATOM 3359 N N . PRO A 1 454 ? 14.681 -11.950 20.268 1.00 87.19 454 PRO A N 1
ATOM 3360 C CA . PRO A 1 454 ? 16.033 -11.813 19.728 1.00 87.19 454 PRO A CA 1
ATOM 3361 C C . PRO A 1 454 ? 16.145 -12.191 18.241 1.00 87.19 454 PRO A C 1
ATOM 3363 O O . PRO A 1 454 ? 16.934 -11.589 17.514 1.00 87.19 454 PRO A O 1
ATOM 3366 N N . GLU A 1 455 ? 15.333 -13.139 17.762 1.00 85.19 455 GLU A N 1
ATOM 3367 C CA . GLU A 1 455 ? 15.331 -13.612 16.371 1.00 85.19 455 GLU A CA 1
ATOM 3368 C C . GLU A 1 455 ? 14.931 -12.522 15.363 1.00 85.19 455 GLU A C 1
ATOM 3370 O O . GLU A 1 455 ? 15.365 -12.548 14.211 1.00 85.19 455 GLU A O 1
ATOM 3375 N N . THR A 1 456 ? 14.128 -11.540 15.779 1.00 85.81 456 THR A N 1
ATOM 3376 C CA . THR A 1 456 ? 13.659 -10.434 14.931 1.00 85.81 456 THR A CA 1
ATOM 3377 C C . THR A 1 456 ? 14.360 -9.109 15.220 1.00 85.81 456 THR A C 1
ATOM 3379 O O . THR A 1 456 ? 14.023 -8.105 14.587 1.00 85.81 456 THR A O 1
ATOM 3382 N N . ALA A 1 457 ? 15.361 -9.077 16.110 1.00 79.69 457 ALA A N 1
ATOM 3383 C CA . ALA A 1 457 ? 16.060 -7.851 16.506 1.00 79.69 457 ALA A CA 1
ATOM 3384 C C . ALA A 1 457 ? 16.623 -7.069 15.301 1.00 79.69 457 ALA A C 1
ATOM 3386 O O . ALA A 1 457 ? 16.484 -5.848 15.221 1.00 79.69 457 ALA A O 1
ATOM 3387 N N . ASN A 1 458 ? 17.161 -7.776 14.300 1.00 74.81 458 ASN A N 1
ATOM 3388 C CA . ASN A 1 458 ? 17.633 -7.169 13.048 1.00 74.81 458 ASN A CA 1
ATOM 3389 C C . ASN A 1 458 ? 16.507 -6.491 12.252 1.00 74.81 458 ASN A C 1
ATOM 3391 O O . ASN A 1 458 ? 16.727 -5.478 11.593 1.00 74.81 458 ASN A O 1
ATOM 3395 N N . GLY A 1 459 ? 15.294 -7.038 12.322 1.00 75.38 459 GLY A N 1
ATOM 3396 C CA . GLY A 1 459 ? 14.112 -6.475 11.680 1.00 75.38 459 GLY A CA 1
ATOM 3397 C C . GLY A 1 459 ? 13.668 -5.166 12.318 1.00 75.38 459 GLY A C 1
ATOM 3398 O O . GLY A 1 459 ? 13.363 -4.213 11.604 1.00 75.38 459 GLY A O 1
ATOM 3399 N N . LEU A 1 460 ? 13.727 -5.077 13.650 1.00 77.25 460 LEU A N 1
ATOM 3400 C CA . LEU A 1 460 ? 13.492 -3.820 14.361 1.00 77.25 460 LEU A CA 1
ATOM 3401 C C . LEU A 1 460 ? 14.509 -2.765 13.906 1.00 77.25 460 LEU A C 1
ATOM 3403 O O . LEU A 1 460 ? 14.101 -1.703 13.445 1.00 77.25 460 LEU A O 1
ATOM 3407 N N . THR A 1 461 ? 15.807 -3.082 13.878 1.00 76.44 461 THR A N 1
ATOM 3408 C CA . THR A 1 461 ? 16.838 -2.182 13.321 1.00 76.44 461 THR A CA 1
ATOM 3409 C C . THR A 1 461 ? 16.532 -1.767 11.876 1.00 76.44 461 THR A C 1
ATOM 3411 O O . THR A 1 461 ? 16.619 -0.585 11.539 1.00 76.44 461 THR A O 1
ATOM 3414 N N . ALA A 1 462 ? 16.108 -2.705 11.024 1.00 74.38 462 ALA A N 1
ATOM 3415 C CA . ALA A 1 462 ? 15.707 -2.416 9.649 1.00 74.38 462 ALA A CA 1
ATOM 3416 C C . ALA A 1 462 ? 14.480 -1.494 9.558 1.00 74.38 462 ALA A C 1
ATOM 3418 O O . ALA A 1 462 ? 14.388 -0.699 8.622 1.00 74.38 462 ALA A O 1
ATOM 3419 N N . GLY A 1 463 ? 13.568 -1.535 10.530 1.00 75.75 463 GLY A N 1
ATOM 3420 C CA . GLY A 1 463 ? 12.451 -0.598 10.630 1.00 75.75 463 GLY A CA 1
ATOM 3421 C C . GLY A 1 463 ? 12.913 0.863 10.640 1.00 75.75 463 GLY A C 1
ATOM 3422 O O . GLY A 1 463 ? 12.277 1.708 10.013 1.00 75.75 463 GLY A O 1
ATOM 3423 N N . ALA A 1 464 ? 14.042 1.184 11.278 1.00 79.31 464 ALA A N 1
ATOM 3424 C CA . ALA A 1 464 ? 14.588 2.547 11.299 1.00 79.31 464 ALA A CA 1
ATOM 3425 C C . ALA A 1 464 ? 15.251 2.973 9.967 1.00 79.31 464 ALA A C 1
ATOM 3427 O O . ALA A 1 464 ? 15.727 4.100 9.829 1.00 79.31 464 ALA A O 1
ATOM 3428 N N . SER A 1 465 ? 15.285 2.087 8.965 1.00 81.75 465 SER A N 1
ATOM 3429 C CA . SER A 1 465 ? 15.854 2.361 7.646 1.00 81.75 465 SER A CA 1
ATOM 3430 C C . SER A 1 465 ? 14.999 3.325 6.822 1.00 81.75 465 SER A C 1
ATOM 3432 O O . SER A 1 465 ? 13.767 3.314 6.845 1.00 81.75 465 SER A O 1
ATOM 3434 N N . THR A 1 466 ? 15.669 4.062 5.940 1.00 84.06 466 THR A N 1
ATOM 3435 C CA . THR A 1 466 ? 15.043 4.882 4.897 1.00 84.06 466 THR A CA 1
ATOM 3436 C C . THR A 1 466 ? 14.285 4.061 3.840 1.00 84.06 466 THR A C 1
ATOM 3438 O O . THR A 1 466 ? 13.541 4.641 3.053 1.00 84.06 466 THR A O 1
ATOM 3441 N N . ALA A 1 467 ? 14.405 2.726 3.827 1.00 79.81 467 ALA A N 1
ATOM 3442 C CA . ALA A 1 467 ? 13.582 1.840 2.994 1.00 79.81 467 ALA A CA 1
ATOM 3443 C C . ALA A 1 467 ? 12.165 1.603 3.543 1.00 79.81 467 ALA A C 1
ATOM 3445 O O . ALA A 1 467 ? 11.304 1.189 2.785 1.00 79.81 467 ALA A O 1
ATOM 3446 N N . GLY A 1 468 ? 11.884 1.871 4.822 1.00 81.88 468 GLY A N 1
ATOM 3447 C CA . GLY A 1 468 ? 10.530 1.708 5.362 1.00 81.88 468 GLY A CA 1
ATOM 3448 C C . GLY A 1 468 ? 10.053 0.259 5.494 1.00 81.88 468 GLY A C 1
ATOM 3449 O O . GLY A 1 468 ? 8.898 -0.028 5.182 1.00 81.88 468 GLY A O 1
ATOM 3450 N N . TYR A 1 469 ? 10.925 -0.626 5.982 1.00 86.25 469 TYR A N 1
ATOM 3451 C CA . TYR A 1 469 ? 10.570 -1.997 6.355 1.00 86.25 469 TYR A CA 1
ATOM 3452 C C . TYR A 1 469 ? 9.479 -2.034 7.430 1.00 86.25 469 TYR A C 1
ATOM 3454 O O . TYR A 1 469 ? 9.471 -1.218 8.351 1.00 86.25 469 TYR A O 1
ATOM 3462 N N . HIS A 1 470 ? 8.586 -3.015 7.339 1.00 90.25 470 HIS A N 1
ATOM 3463 C CA . HIS A 1 470 ? 7.615 -3.328 8.382 1.00 90.25 470 HIS A CA 1
ATOM 3464 C C . HIS A 1 470 ? 7.342 -4.841 8.451 1.00 90.25 470 HIS A C 1
ATOM 3466 O O . HIS A 1 470 ? 7.725 -5.574 7.535 1.00 90.25 470 HIS A O 1
ATOM 3472 N N . PRO A 1 471 ? 6.677 -5.328 9.514 1.00 93.44 471 PRO A N 1
ATOM 3473 C CA . PRO A 1 471 ? 6.324 -6.738 9.634 1.00 93.44 471 PRO A CA 1
ATOM 3474 C C . PRO A 1 471 ? 5.214 -7.144 8.657 1.00 93.44 471 PRO A C 1
ATOM 3476 O O . PRO A 1 471 ? 4.151 -6.521 8.617 1.00 93.44 471 PRO A O 1
ATOM 3479 N N . TRP A 1 472 ? 5.457 -8.220 7.917 1.00 95.88 472 TRP A N 1
ATOM 3480 C CA . TRP A 1 472 ? 4.495 -8.986 7.130 1.00 95.88 472 TRP A CA 1
ATOM 3481 C C . TRP A 1 472 ? 4.247 -10.301 7.850 1.00 95.88 472 TRP A C 1
ATOM 3483 O O . TRP A 1 472 ? 5.178 -11.079 8.057 1.00 95.88 472 TRP A O 1
ATOM 3493 N N . ILE A 1 473 ? 3.008 -10.538 8.258 1.00 97.56 473 ILE A N 1
ATOM 3494 C CA . ILE A 1 473 ? 2.655 -11.663 9.118 1.00 97.56 473 ILE A CA 1
ATOM 3495 C C . ILE A 1 473 ? 1.777 -12.631 8.330 1.00 97.56 473 ILE A C 1
ATOM 3497 O O . ILE A 1 473 ? 0.719 -12.255 7.824 1.00 97.56 473 ILE A O 1
ATOM 3501 N N . VAL A 1 474 ? 2.214 -13.883 8.249 1.00 97.88 474 VAL A N 1
ATOM 3502 C CA . VAL A 1 474 ? 1.449 -14.995 7.688 1.00 97.88 474 VAL A CA 1
ATOM 3503 C C . VAL A 1 474 ? 1.010 -15.897 8.831 1.00 97.88 474 VAL A C 1
ATOM 3505 O O . VAL A 1 474 ? 1.836 -16.348 9.627 1.00 97.88 474 VAL A O 1
ATOM 3508 N N . VAL A 1 475 ? -0.293 -16.142 8.922 1.00 97.81 475 VAL A N 1
ATOM 3509 C CA . VAL A 1 475 ? -0.896 -17.042 9.904 1.00 97.81 475 VAL A CA 1
ATOM 3510 C C . VAL A 1 475 ? -1.249 -18.351 9.211 1.00 97.81 475 VAL A C 1
ATOM 3512 O O . VAL A 1 475 ? -1.955 -18.365 8.202 1.00 97.81 475 VAL A O 1
ATOM 3515 N N . HIS A 1 476 ? -0.742 -19.445 9.764 1.00 96.25 476 HIS A N 1
ATOM 3516 C CA . HIS A 1 476 ? -0.912 -20.793 9.240 1.00 96.25 476 HIS A CA 1
ATOM 3517 C C . HIS A 1 476 ? -1.757 -21.642 10.190 1.00 96.25 476 HIS A C 1
ATOM 3519 O O . HIS A 1 476 ? -1.791 -21.402 11.402 1.00 96.25 476 HIS A O 1
ATOM 3525 N N . GLY A 1 477 ? -2.375 -22.682 9.644 1.00 93.88 477 GLY A N 1
ATOM 3526 C CA . GLY A 1 477 ? -3.076 -23.713 10.387 1.00 93.88 477 GLY A CA 1
ATOM 3527 C C . GLY A 1 477 ? -4.491 -23.339 10.843 1.00 93.88 477 GLY A C 1
ATOM 3528 O O . GLY A 1 477 ? -5.068 -22.329 10.422 1.00 93.88 477 GLY A O 1
ATOM 3529 N N . PRO A 1 478 ? -5.086 -24.176 11.713 1.00 93.50 478 PRO A N 1
ATOM 3530 C CA . PRO A 1 478 ? -6.474 -24.047 12.158 1.00 93.50 478 PRO A CA 1
ATOM 3531 C C . PRO A 1 478 ? -6.842 -22.684 12.754 1.00 93.50 478 PRO A C 1
ATOM 3533 O O . PRO A 1 478 ? -7.962 -22.221 12.529 1.00 93.50 478 PRO A O 1
ATOM 3536 N N . ILE A 1 479 ? -5.907 -22.010 13.437 1.00 94.81 479 ILE A N 1
ATOM 3537 C CA . ILE A 1 479 ? -6.177 -20.713 14.076 1.00 94.81 479 ILE A CA 1
ATOM 3538 C C . ILE A 1 479 ? -6.590 -19.634 13.068 1.00 94.81 479 ILE A C 1
ATOM 3540 O O . ILE A 1 479 ? -7.427 -18.789 13.378 1.00 94.81 479 ILE A O 1
ATOM 3544 N N . ALA A 1 480 ? -6.059 -19.680 11.840 1.00 94.81 480 ALA A N 1
ATOM 3545 C CA . ALA A 1 480 ? -6.428 -18.730 10.797 1.00 94.81 480 ALA A CA 1
ATOM 3546 C C . ALA A 1 480 ? -7.924 -18.827 10.471 1.00 94.81 480 ALA A C 1
ATOM 3548 O O . ALA A 1 480 ? -8.608 -17.809 10.379 1.00 94.81 480 ALA A O 1
ATOM 3549 N N . ARG A 1 481 ? -8.447 -20.057 10.367 1.00 92.69 481 ARG A N 1
ATOM 3550 C CA . ARG A 1 481 ? -9.874 -20.317 10.128 1.00 92.69 481 ARG A CA 1
ATOM 3551 C C . ARG A 1 481 ? -10.719 -19.979 11.352 1.00 92.69 481 ARG A C 1
ATOM 3553 O O . ARG A 1 481 ? -11.760 -19.352 11.195 1.00 92.69 481 ARG A O 1
ATOM 3560 N N . ALA A 1 482 ? -10.259 -20.348 12.549 1.00 94.00 482 ALA A N 1
ATOM 3561 C CA . ALA A 1 482 ? -10.965 -20.077 13.802 1.00 94.00 482 ALA A CA 1
ATOM 3562 C C . ALA A 1 482 ? -11.174 -18.572 14.044 1.00 94.00 482 ALA A C 1
ATOM 3564 O O . ALA A 1 482 ? -12.234 -18.160 14.506 1.00 94.00 482 ALA A O 1
ATOM 3565 N N . LEU A 1 483 ? -10.189 -17.747 13.676 1.00 95.25 483 LEU A N 1
ATOM 3566 C CA . LEU A 1 483 ? -10.251 -16.290 13.814 1.00 95.25 483 LEU A CA 1
ATOM 3567 C C . LEU A 1 483 ? -10.792 -15.572 12.568 1.00 95.25 483 LEU A C 1
ATOM 3569 O O . LEU A 1 483 ? -10.822 -14.343 12.541 1.00 95.25 483 LEU A O 1
ATOM 3573 N N . GLY A 1 484 ? -11.197 -16.305 11.525 1.00 94.00 484 GLY A N 1
ATOM 3574 C CA . GLY A 1 484 ? -11.708 -15.712 10.288 1.00 94.00 484 GLY A CA 1
ATOM 3575 C C . GLY A 1 484 ? -10.687 -14.835 9.552 1.00 94.00 484 GLY A C 1
ATOM 3576 O O . GLY A 1 484 ? -11.064 -13.846 8.921 1.00 94.00 484 GLY A O 1
ATOM 3577 N N . ILE A 1 485 ? -9.394 -15.162 9.639 1.00 96.44 485 ILE A N 1
ATOM 3578 C CA . ILE A 1 485 ? -8.340 -14.456 8.905 1.00 96.44 485 ILE A CA 1
ATOM 3579 C C . ILE A 1 485 ? -8.450 -14.828 7.427 1.00 96.44 485 ILE A C 1
ATOM 3581 O O . ILE A 1 485 ? -8.389 -15.995 7.045 1.00 96.44 485 ILE A O 1
ATOM 3585 N N . ASN A 1 486 ? -8.617 -13.813 6.586 1.00 95.06 486 ASN A N 1
ATOM 3586 C CA . ASN A 1 486 ? -8.803 -13.953 5.155 1.00 95.06 486 ASN A CA 1
ATOM 3587 C C . ASN A 1 486 ? -7.552 -14.535 4.486 1.00 95.06 486 ASN A C 1
ATOM 3589 O O . ASN A 1 486 ? -6.446 -14.008 4.646 1.00 95.06 486 ASN A O 1
ATOM 3593 N N . CYS A 1 487 ? -7.775 -15.576 3.685 1.00 95.06 487 CYS A N 1
ATOM 3594 C CA . CYS A 1 487 ? -6.825 -16.155 2.736 1.00 95.06 487 CYS A CA 1
ATOM 3595 C C . CYS A 1 487 ? -7.302 -16.033 1.275 1.00 95.06 487 CYS A C 1
ATOM 3597 O O . CYS A 1 487 ? -6.610 -16.485 0.367 1.00 95.06 487 CYS A O 1
ATOM 3599 N N . GLY A 1 488 ? -8.484 -15.451 1.035 1.00 93.50 488 GLY A N 1
ATOM 3600 C CA . GLY A 1 488 ? -9.149 -15.394 -0.266 1.00 93.50 488 GLY A CA 1
ATOM 3601 C C . GLY A 1 488 ? -8.996 -14.051 -0.983 1.00 93.50 488 GLY A C 1
ATOM 3602 O O . GLY A 1 488 ? -7.970 -13.380 -0.886 1.00 93.50 488 GLY A O 1
ATOM 3603 N N . ALA A 1 489 ? -10.024 -13.667 -1.746 1.00 91.94 489 ALA A N 1
ATOM 3604 C CA . ALA A 1 489 ? -10.020 -12.451 -2.560 1.00 91.94 489 ALA A CA 1
ATOM 3605 C C . ALA A 1 489 ? -9.707 -11.185 -1.741 1.00 91.94 489 ALA A C 1
ATOM 3607 O O . ALA A 1 489 ? -10.022 -11.083 -0.554 1.00 91.94 489 ALA A O 1
ATOM 3608 N N . SER A 1 490 ? -9.059 -10.226 -2.400 1.00 91.69 490 SER A N 1
ATOM 3609 C CA . SER A 1 490 ? -8.556 -8.981 -1.822 1.00 91.69 490 SER A CA 1
ATOM 3610 C C . SER A 1 490 ? -7.697 -9.202 -0.567 1.00 91.69 490 SER A C 1
ATOM 3612 O O . SER A 1 490 ? -7.788 -8.444 0.394 1.00 91.69 490 SER A O 1
ATOM 3614 N N . LEU A 1 491 ? -6.853 -10.238 -0.594 1.00 94.00 491 LEU A N 1
ATOM 3615 C CA . LEU A 1 491 ? -5.989 -10.694 0.501 1.00 94.00 491 LEU A CA 1
ATOM 3616 C C . LEU A 1 491 ? -5.280 -9.572 1.288 1.00 94.00 491 LEU A C 1
ATOM 3618 O O . LEU A 1 491 ? -5.289 -9.573 2.514 1.00 94.00 491 LEU A O 1
ATOM 3622 N N . PHE A 1 492 ? -4.679 -8.623 0.575 1.00 93.69 492 PHE A N 1
ATOM 3623 C CA . PHE A 1 492 ? -3.930 -7.475 1.088 1.00 93.69 492 PHE A CA 1
ATOM 3624 C C . PHE A 1 492 ? -4.734 -6.170 1.102 1.00 93.69 492 PHE A C 1
ATOM 3626 O O . PHE A 1 492 ? -4.186 -5.106 1.385 1.00 93.69 492 PHE A O 1
ATOM 3633 N N . GLY A 1 493 ? -5.998 -6.217 0.691 1.00 90.25 493 GLY A N 1
ATOM 3634 C CA . GLY A 1 493 ? -6.875 -5.057 0.673 1.00 90.25 493 GLY A CA 1
ATOM 3635 C C . GLY A 1 493 ? -7.687 -4.897 1.964 1.00 90.25 493 GLY A C 1
ATOM 3636 O O . GLY A 1 493 ? -7.617 -5.734 2.864 1.00 90.25 493 GLY A O 1
ATOM 3637 N N . PRO A 1 494 ? -8.482 -3.820 2.043 1.00 89.12 494 PRO A N 1
ATOM 3638 C CA . PRO A 1 494 ? -9.422 -3.574 3.132 1.00 89.12 494 PRO A CA 1
ATOM 3639 C C . PRO A 1 494 ? -10.541 -4.615 3.230 1.00 89.12 494 PRO A C 1
ATOM 3641 O O . PRO A 1 494 ? -10.778 -5.388 2.301 1.00 89.12 494 PRO A O 1
ATOM 3644 N N . GLY A 1 495 ? -11.265 -4.579 4.354 1.00 86.00 495 GLY A N 1
ATOM 3645 C CA . GLY A 1 495 ? -12.540 -5.270 4.546 1.00 86.00 495 GLY A CA 1
ATOM 3646 C C . GLY A 1 495 ? -12.502 -6.469 5.470 1.00 86.00 495 GLY A C 1
ATOM 3647 O O . GLY A 1 495 ? -13.404 -6.666 6.283 1.00 86.00 495 GLY A O 1
ATOM 3648 N N . ALA A 1 496 ? -11.450 -7.280 5.366 1.00 90.94 496 ALA A N 1
ATOM 3649 C CA . ALA A 1 496 ? -11.259 -8.415 6.255 1.00 90.94 496 ALA A CA 1
ATOM 3650 C C . ALA A 1 496 ? -10.886 -7.904 7.652 1.00 90.94 496 ALA A C 1
ATOM 3652 O O . ALA A 1 496 ? -9.735 -7.536 7.910 1.00 90.94 496 ALA A O 1
ATOM 3653 N N . ARG A 1 497 ? -11.876 -7.855 8.550 1.00 91.00 497 ARG A N 1
ATOM 3654 C CA . ARG A 1 497 ? -11.727 -7.276 9.889 1.00 91.00 497 ARG A CA 1
ATOM 3655 C C . ARG A 1 497 ? -10.596 -7.925 10.682 1.00 91.00 497 ARG A C 1
ATOM 3657 O O . ARG A 1 497 ? -9.801 -7.196 11.266 1.00 91.00 497 ARG A O 1
ATOM 3664 N N . ALA A 1 498 ? -10.492 -9.255 10.695 1.00 94.88 498 ALA A N 1
ATOM 3665 C CA . ALA A 1 498 ? -9.440 -9.953 11.434 1.00 94.88 498 ALA A CA 1
ATOM 3666 C C . ALA A 1 498 ? -8.044 -9.522 10.949 1.00 94.88 498 ALA A C 1
ATOM 3668 O O . ALA A 1 498 ? -7.248 -9.020 11.737 1.00 94.88 498 ALA A O 1
ATOM 3669 N N . ASN A 1 499 ? -7.786 -9.589 9.639 1.00 95.81 499 ASN A N 1
ATOM 3670 C CA . ASN A 1 499 ? -6.528 -9.145 9.026 1.00 95.81 499 ASN A CA 1
ATOM 3671 C C . ASN A 1 499 ? -6.214 -7.680 9.362 1.00 95.81 499 ASN A C 1
ATOM 3673 O O . ASN A 1 499 ? -5.108 -7.355 9.793 1.00 95.81 499 ASN A O 1
ATOM 3677 N N . SER A 1 500 ? -7.207 -6.806 9.181 1.00 94.44 500 SER A N 1
ATOM 3678 C CA . SER A 1 500 ? -7.060 -5.358 9.337 1.00 94.44 500 SER A CA 1
ATOM 3679 C C . SER A 1 500 ? -6.787 -4.975 10.789 1.00 94.44 500 SER A C 1
ATOM 3681 O O . SER A 1 500 ? -5.839 -4.248 11.065 1.00 94.44 500 SER A O 1
ATOM 3683 N N . THR A 1 501 ? -7.584 -5.488 11.729 1.00 96.19 501 THR A N 1
ATOM 3684 C CA . THR A 1 501 ? -7.495 -5.121 13.151 1.00 96.19 501 THR A CA 1
ATOM 3685 C C . THR A 1 501 ? -6.264 -5.729 13.821 1.00 96.19 501 THR A C 1
ATOM 3687 O O . THR A 1 501 ? -5.573 -5.011 14.537 1.00 96.19 501 THR A O 1
ATOM 3690 N N . ILE A 1 502 ? -5.905 -6.986 13.517 1.00 98.12 502 ILE A N 1
ATOM 3691 C CA . ILE A 1 502 ? -4.674 -7.622 14.027 1.00 98.12 502 ILE A CA 1
ATOM 3692 C C . ILE A 1 502 ? -3.430 -6.931 13.449 1.00 98.12 502 ILE A C 1
ATOM 3694 O O . ILE A 1 502 ? -2.488 -6.616 14.175 1.00 98.12 502 ILE A O 1
ATOM 3698 N N . GLY A 1 503 ? -3.408 -6.645 12.142 1.00 96.94 503 GLY A N 1
ATOM 3699 C CA . GLY A 1 503 ? -2.289 -5.925 11.528 1.00 96.94 503 GLY A CA 1
ATOM 3700 C C . GLY A 1 503 ? -2.127 -4.521 12.113 1.00 96.94 503 GLY A C 1
ATOM 3701 O O . GLY A 1 503 ? -1.016 -4.103 12.449 1.00 96.94 503 GLY A O 1
ATOM 3702 N N . ARG A 1 504 ? -3.246 -3.818 12.300 1.00 96.62 504 ARG A N 1
ATOM 3703 C CA . ARG A 1 504 ? -3.279 -2.488 12.905 1.00 96.62 504 ARG A CA 1
ATOM 3704 C C . ARG A 1 504 ? -2.885 -2.503 14.380 1.00 96.62 504 ARG A C 1
ATOM 3706 O O . ARG A 1 504 ? -2.177 -1.597 14.809 1.00 96.62 504 ARG A O 1
ATOM 3713 N N . SER A 1 505 ? -3.255 -3.524 15.156 1.00 97.88 505 SER A N 1
ATOM 3714 C CA . SER A 1 505 ? -2.838 -3.623 16.561 1.00 97.88 505 SER A CA 1
ATOM 3715 C C . SER A 1 505 ? -1.326 -3.748 16.685 1.00 97.88 505 SER A C 1
ATOM 3717 O O . SER A 1 505 ? -0.728 -3.092 17.532 1.00 97.88 505 SER A O 1
ATOM 3719 N N . VAL A 1 506 ? -0.688 -4.515 15.795 1.00 96.81 506 VAL A N 1
ATOM 3720 C CA . VAL A 1 506 ? 0.779 -4.599 15.725 1.00 96.81 506 VAL A CA 1
ATOM 3721 C C . VAL A 1 506 ? 1.390 -3.235 15.393 1.00 96.81 506 VAL A C 1
ATOM 3723 O O . VAL A 1 506 ? 2.388 -2.841 15.998 1.00 96.81 506 VAL A O 1
ATOM 3726 N N . ARG A 1 507 ? 0.780 -2.473 14.475 1.00 95.19 507 ARG A N 1
ATOM 3727 C CA . ARG A 1 507 ? 1.228 -1.111 14.155 1.00 95.19 507 ARG A CA 1
ATOM 3728 C C . ARG A 1 507 ? 1.101 -0.163 15.350 1.00 95.19 507 ARG A C 1
ATOM 3730 O O . ARG A 1 507 ? 2.056 0.556 15.638 1.00 95.19 507 ARG A O 1
ATOM 3737 N N . LEU A 1 508 ? -0.030 -0.172 16.050 1.00 96.88 508 LEU A N 1
ATOM 3738 C CA . LEU A 1 508 ? -0.239 0.656 17.239 1.00 96.88 508 LEU A CA 1
ATOM 3739 C C . LEU A 1 508 ? 0.729 0.283 18.363 1.00 96.88 508 LEU A C 1
ATOM 3741 O O . LEU A 1 508 ? 1.347 1.170 18.945 1.00 96.88 508 LEU A O 1
ATOM 3745 N N . VAL A 1 509 ? 0.969 -1.014 18.582 1.00 96.00 509 VAL A N 1
ATOM 3746 C CA . VAL A 1 509 ? 2.015 -1.497 19.492 1.00 96.00 509 VAL A CA 1
ATOM 3747 C C . VAL A 1 509 ? 3.378 -0.913 19.109 1.00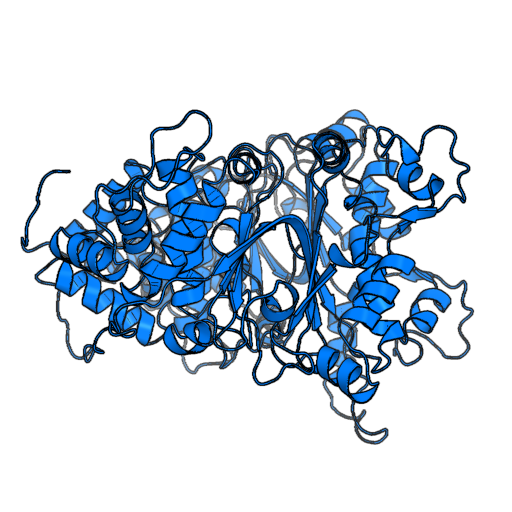 96.00 509 VAL A C 1
ATOM 3749 O O . VAL A 1 509 ? 4.058 -0.336 19.953 1.00 96.00 509 VAL A O 1
ATOM 3752 N N . LEU A 1 510 ? 3.773 -0.978 17.836 1.00 93.38 510 LEU A N 1
ATOM 3753 C CA . LEU A 1 510 ? 5.040 -0.399 17.381 1.00 93.38 510 LEU A CA 1
ATOM 3754 C C . LEU A 1 510 ? 5.131 1.113 17.660 1.00 93.38 510 LEU A C 1
ATOM 3756 O O . LEU A 1 510 ? 6.168 1.571 18.138 1.00 93.38 510 LEU A O 1
ATOM 3760 N N . ILE A 1 511 ? 4.066 1.884 17.414 1.00 92.69 511 ILE A N 1
ATOM 3761 C CA . ILE A 1 511 ? 4.051 3.344 17.619 1.00 92.69 511 ILE A CA 1
ATOM 3762 C C . ILE A 1 511 ? 4.054 3.710 19.110 1.00 92.69 511 ILE A C 1
ATOM 3764 O O . ILE A 1 511 ? 4.912 4.476 19.558 1.00 92.69 511 ILE A O 1
ATOM 3768 N N . ASN A 1 512 ? 3.092 3.186 19.869 1.00 93.12 512 ASN A N 1
ATOM 3769 C CA . ASN A 1 512 ? 2.762 3.668 21.210 1.00 93.12 512 ASN A CA 1
ATOM 3770 C C . ASN A 1 512 ? 3.706 3.116 22.276 1.00 93.12 512 ASN A C 1
ATOM 3772 O O . ASN A 1 512 ? 4.086 3.833 23.201 1.00 93.12 512 ASN A O 1
ATOM 3776 N N . ILE A 1 513 ? 4.119 1.855 22.135 1.00 91.62 513 ILE A N 1
ATOM 3777 C CA . ILE A 1 513 ? 4.939 1.171 23.143 1.00 91.62 513 ILE A CA 1
ATOM 3778 C C . ILE A 1 513 ? 6.277 0.683 22.598 1.00 91.62 513 ILE A C 1
ATOM 3780 O O . ILE A 1 513 ? 7.250 0.626 23.341 1.00 91.62 513 ILE A O 1
ATOM 3784 N N . GLY A 1 514 ? 6.369 0.441 21.292 1.00 88.62 514 GLY A N 1
ATOM 3785 C CA . GLY A 1 514 ? 7.622 0.147 20.616 1.00 88.62 514 GLY A CA 1
ATOM 3786 C C . GLY A 1 514 ? 8.505 1.381 20.436 1.00 88.62 514 GLY A C 1
ATOM 3787 O O . GLY A 1 514 ? 9.707 1.229 20.310 1.00 88.62 514 GLY A O 1
ATOM 3788 N N . GLY A 1 515 ? 7.972 2.605 20.442 1.00 87.44 515 GLY A N 1
ATOM 3789 C CA . GLY A 1 515 ? 8.759 3.814 20.152 1.00 87.44 515 GLY A CA 1
ATOM 3790 C C . GLY A 1 515 ? 9.043 4.032 18.658 1.00 87.44 515 GLY A C 1
ATOM 3791 O O . GLY A 1 515 ? 9.722 4.989 18.292 1.00 87.44 515 GLY A O 1
ATOM 3792 N N . TYR A 1 516 ? 8.475 3.202 17.777 1.00 87.25 516 TYR A N 1
ATOM 3793 C CA . TYR A 1 516 ? 8.586 3.281 16.319 1.00 87.25 516 TYR A CA 1
ATOM 3794 C C . TYR A 1 516 ? 7.682 4.385 15.736 1.00 87.25 516 TYR A C 1
ATOM 3796 O O . TYR A 1 516 ? 6.804 4.149 14.900 1.00 87.25 516 TYR A O 1
ATOM 3804 N N . LYS A 1 517 ? 7.855 5.618 16.224 1.00 86.75 517 LYS A N 1
ATOM 3805 C CA . LYS A 1 517 ? 7.020 6.760 15.838 1.00 86.75 517 LYS A CA 1
ATOM 3806 C C . LYS A 1 517 ? 7.375 7.265 14.426 1.00 86.75 517 LYS A C 1
ATOM 3808 O O . LYS A 1 517 ? 8.572 7.416 14.132 1.00 86.75 517 LYS A O 1
ATOM 3813 N N . PRO A 1 518 ? 6.370 7.561 13.568 1.00 84.44 518 PRO A N 1
ATOM 3814 C CA . PRO A 1 518 ? 6.565 8.219 12.274 1.00 84.44 518 PRO A CA 1
ATOM 3815 C C . PRO A 1 518 ? 7.432 9.471 12.392 1.00 84.44 518 PRO A C 1
ATOM 3817 O O . PRO A 1 518 ? 7.249 10.260 13.315 1.00 84.44 518 PRO A O 1
ATOM 3820 N N . ASN A 1 519 ? 8.375 9.654 11.466 1.00 77.56 519 ASN A N 1
ATOM 3821 C CA . ASN A 1 519 ? 9.294 10.797 11.400 1.00 77.56 519 ASN A CA 1
ATOM 3822 C C . ASN A 1 519 ? 10.231 10.979 12.611 1.00 77.56 519 ASN A C 1
ATOM 3824 O O . ASN A 1 519 ? 11.020 11.924 12.628 1.00 77.56 519 ASN A O 1
ATOM 3828 N N . VAL A 1 520 ? 10.206 10.067 13.589 1.00 83.75 520 VAL A N 1
ATOM 3829 C CA . VAL A 1 520 ? 11.135 10.046 14.728 1.00 83.75 520 VAL A CA 1
ATOM 3830 C C . VAL A 1 520 ? 12.118 8.896 14.550 1.00 83.75 520 VAL A C 1
ATOM 3832 O O . VAL A 1 520 ? 13.286 9.143 14.244 1.00 83.75 520 VAL A O 1
ATOM 3835 N N . VAL A 1 521 ? 11.625 7.659 14.670 1.00 86.38 521 VAL A N 1
ATOM 3836 C CA . VAL A 1 521 ? 12.390 6.424 14.432 1.00 86.38 521 VAL A CA 1
ATOM 3837 C C . VAL A 1 521 ? 12.122 5.898 13.026 1.00 86.38 521 VAL A C 1
ATOM 3839 O O . VAL A 1 521 ? 13.054 5.520 12.322 1.00 86.38 521 VAL A O 1
ATOM 3842 N N . ASP A 1 522 ? 10.864 5.920 12.581 1.00 85.81 522 ASP A N 1
ATOM 3843 C CA . ASP A 1 522 ? 10.526 5.585 11.200 1.00 85.81 522 ASP A CA 1
ATOM 3844 C C . ASP A 1 522 ? 10.911 6.755 10.283 1.00 85.81 522 ASP A C 1
ATOM 3846 O O . ASP A 1 522 ? 10.211 7.768 10.198 1.00 85.81 522 ASP A O 1
ATOM 3850 N N . ARG A 1 523 ? 12.063 6.612 9.622 1.00 81.94 523 ARG A N 1
ATOM 3851 C CA . ARG A 1 523 ? 12.661 7.601 8.711 1.00 81.94 523 ARG A CA 1
ATOM 3852 C C . ARG A 1 523 ? 12.536 7.188 7.249 1.00 81.94 523 ARG A C 1
ATOM 3854 O O . ARG A 1 523 ? 13.372 7.565 6.430 1.00 81.94 523 ARG A O 1
ATOM 3861 N N . ALA A 1 524 ? 11.525 6.390 6.909 1.00 88.88 524 ALA A N 1
ATOM 3862 C CA . ALA A 1 524 ? 11.330 5.947 5.537 1.00 88.88 524 ALA A CA 1
ATOM 3863 C C . ALA A 1 524 ? 11.307 7.127 4.557 1.00 88.88 524 ALA A C 1
ATOM 3865 O O . ALA A 1 524 ? 10.584 8.100 4.752 1.00 88.88 524 ALA A O 1
ATOM 3866 N N . CYS A 1 525 ? 12.072 7.009 3.476 1.00 89.75 525 CYS A N 1
ATOM 3867 C CA . CYS A 1 525 ? 12.162 8.013 2.423 1.00 89.75 525 CYS A CA 1
ATOM 3868 C C . CYS A 1 525 ? 10.782 8.273 1.798 1.00 89.75 525 CYS A C 1
ATOM 3870 O O . CYS A 1 525 ? 10.328 9.416 1.696 1.00 89.75 525 CYS A O 1
ATOM 3872 N N . LEU A 1 526 ? 10.099 7.179 1.455 1.00 91.56 526 LEU A N 1
ATOM 3873 C CA . LEU A 1 526 ? 8.781 7.164 0.825 1.00 91.56 526 LEU A CA 1
ATOM 3874 C C . LEU A 1 526 ? 7.762 6.404 1.672 1.00 91.56 526 LEU A C 1
ATOM 3876 O O . LEU A 1 526 ? 6.633 6.856 1.798 1.00 91.56 526 LEU A O 1
ATOM 3880 N N . GLY A 1 527 ? 8.155 5.297 2.306 1.00 90.69 527 GLY A N 1
ATOM 3881 C CA . GLY A 1 527 ? 7.234 4.469 3.086 1.00 90.69 527 GLY A CA 1
ATOM 3882 C C . GLY A 1 527 ? 6.315 3.615 2.214 1.00 90.69 527 GLY A C 1
ATOM 3883 O O . GLY A 1 527 ? 6.554 3.429 1.021 1.00 90.69 527 GLY A O 1
ATOM 3884 N N . SER A 1 528 ? 5.275 3.051 2.829 1.00 92.06 528 SER A N 1
ATOM 3885 C CA . SER A 1 528 ? 4.254 2.271 2.132 1.00 92.06 528 SER A CA 1
ATOM 3886 C C . SER A 1 528 ? 2.978 2.142 2.959 1.00 92.06 528 SER A C 1
ATOM 3888 O O . SER A 1 528 ? 3.052 2.081 4.188 1.00 92.06 528 SER A O 1
ATOM 3890 N N . ALA A 1 529 ? 1.826 2.008 2.294 1.00 93.44 529 ALA A N 1
ATOM 3891 C CA . ALA A 1 529 ? 0.542 1.787 2.956 1.00 93.44 529 ALA A CA 1
ATOM 3892 C C . ALA A 1 529 ? 0.481 0.447 3.714 1.00 93.44 529 ALA A C 1
ATOM 3894 O O . ALA A 1 529 ? -0.267 0.316 4.676 1.00 93.44 529 ALA A O 1
ATOM 3895 N N . TYR A 1 530 ? 1.315 -0.540 3.374 1.00 94.12 530 TYR A N 1
ATOM 3896 C CA . TYR A 1 530 ? 1.373 -1.795 4.137 1.00 94.12 530 TYR A CA 1
ATOM 3897 C C . TYR A 1 530 ? 1.839 -1.601 5.595 1.00 94.12 530 TYR A C 1
ATOM 3899 O O . TYR A 1 530 ? 1.568 -2.442 6.451 1.00 94.12 530 TYR A O 1
ATOM 3907 N N . LYS A 1 531 ? 2.436 -0.445 5.924 1.00 93.00 531 LYS A N 1
ATOM 3908 C CA . LYS A 1 531 ? 2.759 -0.054 7.303 1.00 93.00 531 LYS A CA 1
ATOM 3909 C C . LYS A 1 531 ? 1.535 0.190 8.192 1.00 93.00 531 LYS A C 1
ATOM 3911 O O . LYS A 1 531 ? 1.708 0.240 9.405 1.00 93.00 531 LYS A O 1
ATOM 3916 N N . TYR A 1 532 ? 0.329 0.348 7.637 1.00 92.19 532 TYR A N 1
ATOM 3917 C CA . TYR A 1 532 ? -0.905 0.373 8.435 1.00 92.19 532 TYR A CA 1
ATOM 3918 C C . TYR A 1 532 ? -1.203 -0.992 9.086 1.00 92.19 532 TYR A C 1
ATOM 3920 O O . TYR A 1 532 ? -1.903 -1.048 10.093 1.00 92.19 532 TYR A O 1
ATOM 3928 N N . GLY A 1 533 ? -0.628 -2.076 8.554 1.00 92.50 533 GLY A N 1
ATOM 3929 C CA . GLY A 1 533 ? -0.757 -3.438 9.064 1.00 92.50 533 GLY A CA 1
ATOM 3930 C C . GLY A 1 533 ? -0.818 -4.451 7.922 1.00 92.50 533 GLY A C 1
ATOM 3931 O O . GLY A 1 533 ? -1.530 -4.237 6.945 1.00 92.50 533 GLY A O 1
ATOM 3932 N N . CYS A 1 534 ? -0.096 -5.569 8.043 1.00 94.75 534 CYS A N 1
ATOM 3933 C CA . CYS A 1 534 ? -0.130 -6.646 7.053 1.00 94.75 534 CYS A CA 1
ATOM 3934 C C . CYS A 1 534 ? -0.170 -8.017 7.732 1.00 94.75 534 CYS A C 1
ATOM 3936 O O . CYS A 1 534 ? 0.862 -8.551 8.142 1.00 94.75 534 CYS A O 1
ATOM 3938 N N . VAL A 1 535 ? -1.374 -8.579 7.825 1.00 96.88 535 VAL A N 1
ATOM 3939 C CA . VAL A 1 535 ? -1.640 -9.930 8.332 1.00 96.88 535 VAL A CA 1
ATOM 3940 C C . VAL A 1 535 ? -2.470 -10.668 7.295 1.00 96.88 535 VAL A C 1
ATOM 3942 O O . VAL A 1 535 ? -3.505 -10.164 6.862 1.00 96.88 535 VAL A O 1
ATOM 3945 N N . ILE A 1 536 ? -2.023 -11.853 6.894 1.00 96.81 536 ILE A N 1
ATOM 3946 C CA . ILE A 1 536 ? -2.707 -12.707 5.919 1.00 96.81 536 ILE A CA 1
ATOM 3947 C C . ILE A 1 536 ? -2.732 -14.154 6.397 1.00 96.81 536 ILE A C 1
ATOM 3949 O O . ILE A 1 536 ? -1.896 -14.556 7.205 1.00 96.81 536 ILE A O 1
ATOM 3953 N N . ALA A 1 537 ? -3.670 -14.939 5.876 1.00 96.81 537 ALA A N 1
ATOM 3954 C CA . ALA A 1 537 ? -3.670 -16.383 6.045 1.00 96.81 537 ALA A CA 1
ATOM 3955 C C . ALA A 1 537 ? -3.274 -17.093 4.748 1.00 96.81 537 ALA A C 1
ATOM 3957 O O . ALA A 1 537 ? -3.529 -16.606 3.644 1.00 96.81 537 ALA A O 1
ATOM 3958 N N . GLU A 1 538 ? -2.671 -18.266 4.896 1.00 94.50 538 GLU A N 1
ATOM 3959 C CA . GLU A 1 538 ? -2.462 -19.192 3.787 1.00 94.50 538 GLU A CA 1
ATOM 3960 C C . GLU A 1 538 ? -3.770 -19.892 3.396 1.00 94.50 538 GLU A C 1
ATOM 3962 O O . GLU A 1 538 ? -4.547 -20.320 4.249 1.00 94.50 538 GLU A O 1
ATOM 3967 N N . ASP A 1 539 ? -4.013 -20.043 2.093 1.00 93.75 539 ASP A N 1
ATOM 3968 C CA . ASP A 1 539 ? -5.084 -20.895 1.576 1.00 93.75 539 ASP A CA 1
ATOM 3969 C C . ASP A 1 539 ? -4.579 -22.339 1.477 1.00 93.75 539 ASP A C 1
ATOM 3971 O O . ASP A 1 539 ? -4.253 -22.845 0.402 1.00 93.75 539 ASP A O 1
ATOM 3975 N N . GLU A 1 540 ? -4.487 -23.001 2.632 1.00 91.62 540 GLU A N 1
ATOM 3976 C CA . GLU A 1 540 ? -4.002 -24.384 2.741 1.00 91.62 540 GLU A CA 1
ATOM 3977 C C . GLU A 1 540 ? -4.881 -25.369 1.962 1.00 91.62 540 GLU A C 1
ATOM 3979 O O . GLU A 1 540 ? -4.401 -26.395 1.487 1.00 91.62 540 GLU A O 1
ATOM 3984 N N . SER A 1 541 ? -6.174 -25.051 1.832 1.00 88.81 541 SER A N 1
ATOM 3985 C CA . SER A 1 541 ? -7.171 -25.918 1.205 1.00 88.81 541 SER A CA 1
ATOM 3986 C C . SER A 1 541 ? -7.049 -25.966 -0.315 1.00 88.81 541 SER A C 1
ATOM 3988 O O . SER A 1 541 ? -7.323 -27.000 -0.922 1.00 88.81 541 SER A O 1
ATOM 3990 N N . ALA A 1 542 ? -6.615 -24.862 -0.928 1.00 87.19 542 ALA A N 1
ATOM 3991 C CA . ALA A 1 542 ? -6.386 -24.775 -2.364 1.00 87.19 542 ALA A CA 1
ATOM 3992 C C . ALA A 1 542 ? -4.904 -24.912 -2.751 1.00 87.19 542 ALA A C 1
ATOM 3994 O O . ALA A 1 542 ? -4.584 -24.867 -3.943 1.00 87.19 542 ALA A O 1
ATOM 3995 N N . SER A 1 543 ? -4.000 -25.057 -1.775 1.00 91.75 543 SER A N 1
ATOM 3996 C CA . SER A 1 543 ? -2.575 -25.255 -2.034 1.00 91.75 543 SER A CA 1
ATOM 3997 C C . SER A 1 543 ? -2.322 -26.642 -2.631 1.00 91.75 543 SER A C 1
ATOM 3999 O O . SER A 1 543 ? -2.623 -27.652 -1.991 1.00 91.75 543 SER A O 1
ATOM 4001 N N . PRO A 1 544 ? -1.694 -26.743 -3.816 1.00 91.50 544 PRO A N 1
ATOM 4002 C CA . PRO A 1 544 ? -1.325 -28.035 -4.388 1.00 91.50 544 PRO A CA 1
ATOM 4003 C C . PRO A 1 544 ? -0.100 -28.671 -3.706 1.00 91.50 544 PRO A C 1
ATOM 4005 O O . PRO A 1 544 ? 0.252 -29.804 -4.025 1.00 91.50 544 PRO A O 1
ATOM 4008 N N . TRP A 1 545 ? 0.548 -27.963 -2.772 1.00 93.44 545 TRP A N 1
ATOM 4009 C CA . TRP A 1 545 ? 1.768 -28.405 -2.081 1.00 93.44 545 TRP A CA 1
ATOM 4010 C C . TRP A 1 545 ? 1.572 -28.606 -0.573 1.00 93.44 545 TRP A C 1
ATOM 4012 O O . TRP A 1 545 ? 2.534 -28.887 0.137 1.00 93.44 545 TRP A O 1
ATOM 4022 N N . GLY A 1 546 ? 0.344 -28.436 -0.072 1.00 92.00 546 GLY A N 1
ATOM 4023 C CA . GLY A 1 546 ? 0.081 -28.313 1.361 1.00 92.00 546 GLY A CA 1
ATOM 4024 C C . GLY A 1 546 ? 0.537 -26.960 1.929 1.00 92.00 546 GLY A C 1
ATOM 4025 O O . GLY A 1 546 ? 0.910 -26.064 1.162 1.00 92.00 546 GLY A O 1
ATOM 4026 N N . PRO A 1 547 ? 0.485 -26.782 3.258 1.00 94.31 547 PRO A N 1
ATOM 4027 C CA . PRO A 1 547 ? 0.846 -25.518 3.891 1.00 94.31 547 PRO A CA 1
ATOM 4028 C C . PRO A 1 547 ? 2.354 -25.224 3.800 1.00 94.31 547 PRO A C 1
ATOM 4030 O O . PRO A 1 547 ? 3.166 -26.116 3.528 1.00 94.31 547 PRO A O 1
ATOM 4033 N N . LEU A 1 548 ? 2.743 -23.966 4.005 1.00 95.31 548 LEU A N 1
ATOM 4034 C CA . LEU A 1 548 ? 4.131 -23.504 3.949 1.00 95.31 548 LEU A CA 1
ATOM 4035 C C . LEU A 1 548 ? 4.898 -23.819 5.239 1.00 95.31 548 LEU A C 1
ATOM 4037 O O . LEU A 1 548 ? 6.067 -24.188 5.183 1.00 95.31 548 LEU A O 1
ATOM 4041 N N . HIS A 1 549 ? 4.255 -23.722 6.406 1.00 94.81 549 HIS A N 1
ATOM 4042 C CA . HIS A 1 549 ? 4.939 -23.812 7.703 1.00 94.81 549 HIS A CA 1
ATOM 4043 C C . HIS A 1 549 ? 5.685 -25.128 8.004 1.00 94.81 549 HIS A C 1
ATOM 4045 O O . HIS A 1 549 ? 6.616 -25.076 8.814 1.00 94.81 549 HIS A O 1
ATOM 4051 N N . PRO A 1 550 ? 5.397 -26.287 7.372 1.00 95.25 550 PRO A N 1
ATOM 4052 C CA . PRO A 1 550 ? 6.265 -27.457 7.475 1.00 95.25 550 PRO A CA 1
ATOM 4053 C C . PRO A 1 550 ? 7.687 -27.252 6.942 1.00 95.25 550 PRO A C 1
ATOM 4055 O O . PRO A 1 550 ? 8.601 -27.915 7.427 1.00 95.25 550 PRO A O 1
ATOM 4058 N N . GLU A 1 551 ? 7.916 -26.304 6.024 1.00 94.06 551 GLU A N 1
ATOM 4059 C CA . GLU A 1 551 ? 9.276 -25.937 5.586 1.00 94.06 551 GLU A CA 1
ATOM 4060 C C . GLU A 1 551 ? 10.115 -25.330 6.710 1.00 94.06 551 GLU A C 1
ATOM 4062 O O . GLU A 1 551 ? 11.342 -25.350 6.655 1.00 94.06 551 GLU A O 1
ATOM 4067 N N . PHE A 1 552 ? 9.459 -24.835 7.761 1.00 93.56 552 PHE A N 1
ATOM 4068 C CA . PHE A 1 552 ? 10.100 -24.264 8.942 1.00 93.56 552 PHE A CA 1
ATOM 4069 C C . PHE A 1 552 ? 10.201 -25.272 10.099 1.00 93.56 552 PHE A C 1
ATOM 4071 O O . PHE A 1 552 ? 10.505 -24.890 11.227 1.00 93.56 552 PHE A O 1
ATOM 4078 N N . GLY A 1 553 ? 9.951 -26.563 9.837 1.00 94.06 553 GLY A N 1
ATOM 4079 C CA . GLY A 1 553 ? 10.099 -27.647 10.814 1.00 94.06 553 GLY A CA 1
ATOM 4080 C C . GLY A 1 553 ? 8.866 -27.917 11.684 1.00 94.06 553 GLY A C 1
ATOM 4081 O O . GLY A 1 553 ? 8.955 -28.653 12.668 1.00 94.06 553 GLY A O 1
ATOM 4082 N N . PHE A 1 554 ? 7.708 -27.347 11.345 1.00 95.12 554 PHE A N 1
ATOM 4083 C CA . PHE A 1 554 ? 6.454 -27.576 12.068 1.00 95.12 554 PHE A CA 1
ATOM 4084 C C . PHE A 1 554 ? 5.615 -28.704 11.450 1.00 95.12 554 PHE A C 1
ATOM 4086 O O . PHE A 1 554 ? 5.809 -29.099 10.303 1.00 95.12 554 PHE A O 1
ATOM 4093 N N . LYS A 1 555 ? 4.645 -29.244 12.199 1.00 94.00 555 LYS A N 1
ATOM 4094 C CA . LYS A 1 555 ? 3.723 -30.256 11.655 1.00 94.00 555 LYS A CA 1
ATOM 4095 C C . LYS A 1 555 ? 2.591 -29.576 10.872 1.00 94.00 555 LYS A C 1
ATOM 4097 O O . LYS A 1 555 ? 2.130 -28.525 11.318 1.00 94.00 555 LYS A O 1
ATOM 4102 N N . PRO A 1 556 ? 2.057 -30.186 9.796 1.00 91.38 556 PRO A N 1
ATOM 4103 C CA . PRO A 1 556 ? 0.959 -29.605 9.012 1.00 91.38 556 PRO A CA 1
ATOM 4104 C C . PRO A 1 556 ? -0.281 -29.221 9.830 1.00 91.38 556 PRO A C 1
ATOM 4106 O O . PRO A 1 556 ? -0.980 -28.283 9.477 1.00 91.38 556 PRO A O 1
ATOM 4109 N N . GLN A 1 557 ? -0.544 -29.916 10.940 1.00 91.44 557 GLN A N 1
ATOM 4110 C CA . GLN A 1 557 ? -1.691 -29.657 11.817 1.00 91.44 557 GLN A CA 1
ATOM 4111 C C . GLN A 1 557 ? -1.450 -28.508 12.805 1.00 91.44 557 GLN A C 1
ATOM 4113 O O . GLN A 1 557 ? -2.377 -28.087 13.487 1.00 91.44 557 GLN A O 1
ATOM 4118 N N . ASN A 1 558 ? -0.211 -28.029 12.942 1.00 93.44 558 ASN A N 1
ATOM 4119 C CA . ASN A 1 558 ? 0.089 -26.945 13.865 1.00 93.44 558 ASN A CA 1
ATOM 4120 C C . ASN A 1 558 ? -0.418 -25.608 13.330 1.00 93.44 558 ASN A C 1
ATOM 4122 O O . ASN A 1 558 ? -0.219 -25.289 12.162 1.00 93.44 558 ASN A O 1
ATOM 4126 N N . SER A 1 559 ? -0.966 -24.797 14.229 1.00 95.88 559 SER A N 1
ATOM 4127 C CA . SER A 1 559 ? -1.057 -23.355 14.030 1.00 95.88 559 SER A CA 1
ATOM 4128 C C . SER A 1 559 ? 0.333 -22.729 14.183 1.00 95.88 559 SER A C 1
ATOM 4130 O O . SER A 1 559 ? 1.088 -23.077 15.099 1.00 95.88 559 SER A O 1
ATOM 4132 N N . ALA A 1 560 ? 0.690 -21.815 13.286 1.00 96.56 560 ALA A N 1
ATOM 4133 C CA . ALA A 1 560 ? 1.995 -21.159 13.292 1.00 96.56 560 ALA A CA 1
ATOM 4134 C C . ALA A 1 560 ? 1.912 -19.727 12.754 1.00 96.56 560 ALA A C 1
ATOM 4136 O O . ALA A 1 560 ? 0.987 -19.371 12.026 1.00 96.56 560 ALA A O 1
ATOM 4137 N N . ILE A 1 561 ? 2.911 -18.919 13.095 1.00 96.81 561 ILE A N 1
ATOM 4138 C CA . ILE A 1 561 ? 3.124 -17.577 12.560 1.00 96.81 561 ILE A CA 1
ATOM 4139 C C . ILE A 1 561 ? 4.455 -17.565 11.819 1.00 96.81 561 ILE A C 1
ATOM 4141 O O . ILE A 1 561 ? 5.465 -18.017 12.361 1.00 96.81 561 ILE A O 1
ATOM 4145 N N . SER A 1 562 ? 4.466 -16.980 10.627 1.00 96.50 562 SER A N 1
ATOM 4146 C CA . SER A 1 562 ? 5.686 -16.542 9.952 1.00 96.50 562 SER A CA 1
ATOM 4147 C C . SER A 1 562 ? 5.689 -15.023 9.863 1.00 96.50 562 SER A C 1
ATOM 4149 O O . SER A 1 562 ? 4.739 -14.425 9.363 1.00 96.50 562 SER A O 1
ATOM 4151 N N . LEU A 1 563 ? 6.750 -14.393 10.349 1.00 95.88 563 LEU A N 1
ATOM 4152 C CA . LEU A 1 563 ? 6.945 -12.950 10.315 1.00 95.88 563 LEU A CA 1
ATOM 4153 C C . LEU A 1 563 ? 8.110 -12.638 9.385 1.00 95.88 563 LEU A C 1
ATOM 4155 O O . LEU A 1 563 ? 9.196 -13.171 9.578 1.00 95.88 563 LEU A O 1
ATOM 4159 N N . PHE A 1 564 ? 7.896 -11.751 8.419 1.00 92.50 564 PHE A N 1
ATOM 4160 C CA . PHE A 1 564 ? 8.906 -11.266 7.482 1.00 92.50 564 PHE A CA 1
ATOM 4161 C C . PHE A 1 564 ? 9.052 -9.748 7.617 1.00 92.50 564 PHE A C 1
ATOM 4163 O O . PHE A 1 564 ? 8.062 -9.026 7.537 1.00 92.50 564 PHE A O 1
ATOM 4170 N N . TRP A 1 565 ? 10.266 -9.230 7.792 1.00 88.38 565 TRP A N 1
ATOM 4171 C CA . TRP A 1 565 ? 10.505 -7.783 7.754 1.00 88.38 565 TRP A CA 1
ATOM 4172 C C . TRP A 1 565 ? 10.805 -7.334 6.336 1.00 88.38 565 TRP A C 1
ATOM 4174 O O . TRP A 1 565 ? 11.881 -7.588 5.793 1.00 88.38 565 TRP A O 1
ATOM 4184 N N . ALA A 1 566 ? 9.834 -6.655 5.745 1.00 86.38 566 ALA A N 1
ATOM 4185 C CA . ALA A 1 566 ? 9.781 -6.404 4.320 1.00 86.38 566 ALA A CA 1
ATOM 4186 C C . ALA A 1 566 ? 9.296 -4.973 4.052 1.00 86.38 566 ALA A C 1
ATOM 4188 O O . ALA A 1 566 ? 8.508 -4.419 4.816 1.00 86.38 566 ALA A O 1
ATOM 4189 N N . ALA A 1 567 ? 9.806 -4.343 2.995 1.00 75.62 567 ALA A N 1
ATOM 4190 C CA . ALA A 1 567 ? 9.514 -2.937 2.709 1.00 75.62 567 ALA A CA 1
ATOM 4191 C C . ALA A 1 567 ? 8.462 -2.769 1.607 1.00 75.62 567 ALA A C 1
ATOM 4193 O O . ALA A 1 567 ? 7.427 -2.141 1.824 1.00 75.62 567 ALA A O 1
ATOM 4194 N N . HIS A 1 568 ? 8.708 -3.339 0.422 1.00 80.06 568 HIS A N 1
ATOM 4195 C CA . HIS A 1 568 ? 7.876 -3.085 -0.754 1.00 80.06 568 HIS A CA 1
ATOM 4196 C C . HIS A 1 568 ? 7.500 -4.362 -1.477 1.00 80.06 568 HIS A C 1
ATOM 4198 O O . HIS A 1 568 ? 8.347 -5.209 -1.763 1.00 80.06 568 HIS A O 1
ATOM 4204 N N . ALA A 1 569 ? 6.217 -4.444 -1.806 1.00 87.62 569 ALA A N 1
ATOM 4205 C CA . ALA A 1 569 ? 5.628 -5.565 -2.501 1.00 87.62 569 ALA A CA 1
ATOM 4206 C C . ALA A 1 569 ? 5.587 -5.320 -4.017 1.00 87.62 569 ALA A C 1
ATOM 4208 O O . ALA A 1 569 ? 5.357 -4.200 -4.484 1.00 87.62 569 ALA A O 1
ATOM 4209 N N . ARG A 1 570 ? 5.798 -6.392 -4.775 1.00 88.00 570 ARG A N 1
ATOM 4210 C CA . ARG A 1 570 ? 5.721 -6.468 -6.233 1.00 88.00 570 ARG A CA 1
ATOM 4211 C C . ARG A 1 570 ? 4.466 -7.228 -6.596 1.00 88.00 570 ARG A C 1
ATOM 4213 O O . ARG A 1 570 ? 4.319 -8.372 -6.183 1.00 88.00 570 ARG A O 1
ATOM 4220 N N . LEU A 1 571 ? 3.599 -6.615 -7.389 1.00 89.12 571 LEU A N 1
ATOM 4221 C CA . LEU A 1 571 ? 2.454 -7.307 -7.960 1.00 89.12 571 LEU A CA 1
ATOM 4222 C C . LEU A 1 571 ? 2.759 -7.659 -9.418 1.00 89.12 571 LEU A C 1
ATOM 4224 O O . LEU A 1 571 ? 2.846 -6.766 -10.265 1.00 89.12 571 LEU A O 1
ATOM 4228 N N . THR A 1 572 ? 2.897 -8.954 -9.685 1.00 89.19 572 THR A N 1
ATOM 4229 C CA . THR A 1 572 ? 2.953 -9.534 -11.026 1.00 89.19 572 THR A CA 1
ATOM 4230 C C . THR A 1 572 ? 1.523 -9.831 -11.459 1.00 89.19 572 THR A C 1
ATOM 4232 O O . THR A 1 572 ? 0.901 -10.761 -10.942 1.00 89.19 572 THR A O 1
ATOM 4235 N N . LEU A 1 573 ? 0.993 -9.052 -12.398 1.00 86.38 573 LEU A N 1
ATOM 4236 C CA . LEU A 1 573 ? -0.264 -9.358 -13.083 1.00 86.38 573 LEU A CA 1
ATOM 4237 C C . LEU A 1 573 ? 0.079 -10.017 -14.415 1.00 86.38 573 LEU A C 1
ATOM 4239 O O . LEU A 1 573 ? 0.812 -9.416 -15.192 1.00 86.38 573 LEU A O 1
ATOM 4243 N N . ASN A 1 574 ? -0.407 -11.234 -14.661 1.00 87.19 574 ASN A N 1
ATOM 4244 C CA . ASN A 1 574 ? -0.226 -11.913 -15.945 1.00 87.19 574 ASN A CA 1
ATOM 4245 C C . ASN A 1 574 ? -1.432 -12.808 -16.265 1.00 87.19 574 ASN A C 1
ATOM 4247 O O . ASN A 1 574 ? -1.416 -14.029 -16.114 1.00 87.19 574 ASN A O 1
ATOM 4251 N N . ASP A 1 575 ? -2.498 -12.174 -16.746 1.00 81.94 575 ASP A N 1
ATOM 4252 C CA . ASP A 1 575 ? -3.728 -12.856 -17.148 1.00 81.94 575 ASP A CA 1
ATOM 4253 C C . ASP A 1 575 ? -3.642 -13.516 -18.541 1.00 81.94 575 ASP A C 1
ATOM 4255 O O . ASP A 1 575 ? -4.645 -14.031 -19.037 1.00 81.94 575 ASP A O 1
ATOM 4259 N N . GLU A 1 576 ? -2.485 -13.527 -19.204 1.00 84.44 576 GLU A N 1
ATOM 4260 C CA . GLU A 1 576 ? -2.310 -14.207 -20.498 1.00 84.44 576 GLU A CA 1
ATOM 4261 C C . GLU A 1 576 ? -1.437 -15.451 -20.417 1.00 84.44 576 GLU A C 1
ATOM 4263 O O . GLU A 1 576 ? -1.615 -16.361 -21.229 1.00 84.44 576 GLU A O 1
ATOM 4268 N N . ALA A 1 577 ? -0.565 -15.551 -19.412 1.00 85.12 577 ALA A N 1
ATOM 4269 C CA . ALA A 1 577 ? 0.197 -16.765 -19.185 1.00 85.12 577 ALA A CA 1
ATOM 4270 C C . ALA A 1 577 ? -0.748 -17.970 -19.042 1.00 85.12 577 ALA A C 1
ATOM 4272 O O . ALA A 1 577 ? -1.657 -17.999 -18.206 1.00 85.12 577 ALA A O 1
ATOM 4273 N N . GLY A 1 578 ? -0.539 -18.960 -19.911 1.00 87.94 578 GLY A N 1
ATOM 4274 C CA . GLY A 1 578 ? -1.201 -20.265 -19.868 1.00 87.94 578 GLY A CA 1
ATOM 4275 C C . GLY A 1 578 ? -0.262 -21.405 -19.475 1.00 87.94 578 GLY A C 1
ATOM 4276 O O . GLY A 1 578 ? -0.732 -22.481 -19.131 1.00 87.94 578 GLY A O 1
ATOM 4277 N N . GLU A 1 579 ? 1.046 -21.146 -19.484 1.00 93.31 579 GLU A N 1
ATOM 4278 C CA . GLU A 1 579 ? 2.108 -22.127 -19.262 1.00 93.31 579 GLU A CA 1
ATOM 4279 C C . GLU A 1 579 ? 3.001 -21.701 -18.093 1.00 93.31 579 GLU A C 1
ATOM 4281 O O . GLU A 1 579 ? 3.106 -20.511 -17.773 1.00 93.31 579 GLU A O 1
ATOM 4286 N N . VAL A 1 580 ? 3.676 -22.671 -17.471 1.00 95.75 580 VAL A N 1
ATOM 4287 C CA . VAL A 1 580 ? 4.471 -22.435 -16.257 1.00 95.75 580 VAL A CA 1
ATOM 4288 C C . VAL A 1 580 ? 5.675 -21.532 -16.503 1.00 95.75 580 VAL A C 1
ATOM 4290 O O . VAL A 1 580 ? 5.860 -20.561 -15.771 1.00 95.75 580 VAL A O 1
ATOM 4293 N N . GLU A 1 581 ? 6.501 -21.821 -17.510 1.00 94.94 581 GLU A N 1
ATOM 4294 C CA . GLU A 1 581 ? 7.735 -21.052 -17.707 1.00 94.94 581 GLU A CA 1
ATOM 4295 C C . GLU A 1 581 ? 7.473 -19.574 -18.031 1.00 94.94 581 GLU A C 1
ATOM 4297 O O . GLU A 1 581 ? 8.099 -18.736 -17.386 1.00 94.94 581 GLU A O 1
ATOM 4302 N N . PRO A 1 582 ? 6.547 -19.199 -18.943 1.00 92.88 582 PRO A N 1
ATOM 4303 C CA . PRO A 1 582 ? 6.220 -17.791 -19.172 1.00 92.88 582 PRO A CA 1
ATOM 4304 C C . PRO A 1 582 ? 5.747 -17.064 -17.907 1.00 92.88 582 PRO A C 1
ATOM 4306 O O . PRO A 1 582 ? 6.185 -15.944 -17.638 1.00 92.88 582 PRO A O 1
ATOM 4309 N N . LEU A 1 583 ? 4.913 -17.721 -17.092 1.00 94.12 583 LEU A N 1
ATOM 4310 C CA . LEU A 1 583 ? 4.460 -17.182 -15.810 1.00 94.12 583 LEU A CA 1
ATOM 4311 C C . LEU A 1 583 ? 5.638 -16.939 -14.857 1.00 94.12 583 LEU A C 1
ATOM 4313 O O . LEU A 1 583 ? 5.807 -15.833 -14.339 1.00 94.12 583 LEU A O 1
ATOM 4317 N N . LEU A 1 584 ? 6.459 -17.965 -14.622 1.00 95.62 584 LEU A N 1
ATOM 4318 C CA . LEU A 1 584 ? 7.582 -17.869 -13.694 1.00 95.62 584 LEU A CA 1
ATOM 4319 C C . LEU A 1 584 ? 8.667 -16.908 -14.197 1.00 95.62 584 LEU A C 1
ATOM 4321 O O . LEU A 1 584 ? 9.321 -16.274 -13.374 1.00 95.62 584 LEU A O 1
ATOM 4325 N N . ARG A 1 585 ? 8.831 -16.737 -15.518 1.00 92.25 585 ARG A N 1
ATOM 4326 C CA . ARG A 1 585 ? 9.704 -15.703 -16.100 1.00 92.25 585 ARG A CA 1
ATOM 4327 C C . ARG A 1 585 ? 9.237 -14.303 -15.723 1.00 92.25 585 ARG A C 1
ATOM 4329 O O . ARG A 1 585 ? 10.066 -13.518 -15.281 1.00 92.25 585 ARG A O 1
ATOM 4336 N N . GLY A 1 586 ? 7.938 -14.009 -15.822 1.00 90.38 586 GLY A N 1
ATOM 4337 C CA . GLY A 1 586 ? 7.394 -12.712 -15.401 1.00 90.38 586 GLY A CA 1
ATOM 4338 C C . GLY A 1 586 ? 7.599 -12.438 -13.905 1.00 90.38 586 GLY A C 1
ATOM 4339 O O . GLY A 1 586 ? 7.982 -11.336 -13.522 1.00 90.38 586 GLY A O 1
ATOM 4340 N N . ILE A 1 587 ? 7.421 -13.460 -13.059 1.00 92.88 587 ILE A N 1
ATOM 4341 C CA . ILE A 1 587 ? 7.678 -13.357 -11.611 1.00 92.88 587 ILE A CA 1
ATOM 4342 C C . ILE A 1 587 ? 9.177 -13.141 -11.332 1.00 92.88 587 ILE A C 1
ATOM 4344 O O . ILE A 1 587 ? 9.544 -12.296 -10.514 1.00 92.88 587 ILE A O 1
ATOM 4348 N N . ALA A 1 588 ? 10.058 -13.884 -12.009 1.00 92.00 588 ALA A N 1
ATOM 4349 C CA . ALA A 1 588 ? 11.504 -13.727 -11.880 1.00 92.00 588 ALA A CA 1
ATOM 4350 C C . ALA A 1 588 ? 11.978 -12.350 -12.376 1.00 92.00 588 ALA A C 1
ATOM 4352 O O . ALA A 1 588 ? 12.866 -11.755 -11.771 1.00 92.00 588 ALA A O 1
ATOM 4353 N N . GLU A 1 589 ? 11.373 -11.810 -13.433 1.00 88.69 589 GLU A N 1
ATOM 4354 C CA . GLU A 1 589 ? 11.675 -10.474 -13.946 1.00 88.69 589 GLU A CA 1
ATOM 4355 C C . GLU A 1 589 ? 11.377 -9.386 -12.903 1.00 88.69 589 GLU A C 1
ATOM 4357 O O . GLU A 1 589 ? 12.271 -8.605 -12.581 1.00 88.69 589 GLU A O 1
ATOM 4362 N N . ASP A 1 590 ? 10.183 -9.390 -12.296 1.00 86.75 590 ASP A N 1
ATOM 4363 C CA . ASP A 1 590 ? 9.818 -8.449 -11.220 1.00 86.75 590 ASP A CA 1
ATOM 4364 C C . ASP A 1 590 ? 10.763 -8.554 -10.002 1.00 86.75 590 ASP A C 1
ATOM 4366 O O . ASP A 1 590 ? 11.005 -7.574 -9.294 1.00 86.75 590 ASP A O 1
ATOM 4370 N N . LEU A 1 591 ? 11.313 -9.746 -9.752 1.00 85.81 591 LEU A N 1
ATOM 4371 C CA . LEU A 1 591 ? 12.288 -10.017 -8.693 1.00 85.81 591 LEU A CA 1
ATOM 4372 C C . LEU A 1 591 ? 13.736 -9.668 -9.064 1.00 85.81 591 LEU A C 1
ATOM 4374 O O . LEU A 1 591 ? 14.568 -9.530 -8.171 1.00 85.81 591 LEU A O 1
ATOM 4378 N N . THR A 1 592 ? 14.056 -9.504 -10.345 1.00 84.50 592 THR A N 1
ATOM 4379 C CA . THR A 1 592 ? 15.423 -9.199 -10.804 1.00 84.50 592 THR A CA 1
ATOM 4380 C C . THR A 1 592 ? 15.624 -7.760 -11.220 1.00 84.50 592 THR A C 1
ATOM 4382 O O . THR A 1 592 ? 16.749 -7.380 -11.537 1.00 84.50 592 THR A O 1
ATOM 4385 N N . THR A 1 593 ? 14.570 -6.946 -11.217 1.00 78.62 593 THR A N 1
ATOM 4386 C CA . THR A 1 593 ? 14.698 -5.522 -11.510 1.00 78.62 593 THR A CA 1
ATOM 4387 C C . THR A 1 593 ? 15.820 -4.889 -10.684 1.00 78.62 593 THR A C 1
ATOM 4389 O O . THR A 1 593 ? 15.955 -5.162 -9.487 1.00 78.62 593 THR A O 1
ATOM 4392 N N . MET A 1 594 ? 16.618 -4.044 -11.330 1.00 72.31 594 MET A N 1
ATOM 4393 C CA . MET A 1 594 ? 17.928 -3.572 -10.861 1.00 72.31 594 MET A CA 1
ATOM 4394 C C . MET A 1 594 ? 18.008 -3.045 -9.431 1.00 72.31 594 MET A C 1
ATOM 4396 O O . MET A 1 594 ? 19.021 -3.202 -8.757 1.00 72.31 594 MET A O 1
ATOM 4400 N N . GLN A 1 595 ? 16.927 -2.484 -8.919 1.00 66.00 595 GLN A N 1
ATOM 4401 C CA . GLN A 1 595 ? 16.856 -2.038 -7.535 1.00 66.00 595 GLN A CA 1
ATOM 4402 C C . GLN A 1 595 ? 17.079 -3.125 -6.466 1.00 66.00 595 GLN A C 1
ATOM 4404 O O . GLN A 1 595 ? 17.342 -2.791 -5.311 1.00 66.00 595 GLN A O 1
ATOM 4409 N N . ASN A 1 596 ? 16.953 -4.413 -6.813 1.00 61.50 596 ASN A N 1
ATOM 4410 C CA . ASN A 1 596 ? 17.162 -5.523 -5.878 1.00 61.50 596 ASN A CA 1
ATOM 4411 C C . ASN A 1 596 ? 18.652 -5.840 -5.663 1.00 61.50 596 ASN A C 1
ATOM 4413 O O . ASN A 1 596 ? 18.987 -6.565 -4.727 1.00 61.50 596 ASN A O 1
ATOM 4417 N N . PHE A 1 597 ? 19.533 -5.249 -6.478 1.00 54.38 597 PHE A N 1
ATOM 4418 C CA . PHE A 1 597 ? 20.991 -5.354 -6.370 1.00 54.38 597 PHE A CA 1
ATOM 4419 C C . PHE A 1 597 ? 21.621 -4.253 -5.505 1.00 54.38 597 PHE A C 1
ATOM 4421 O O . PHE A 1 597 ? 22.842 -4.218 -5.358 1.00 54.38 597 PHE A O 1
ATOM 4428 N N . ASP A 1 598 ? 20.820 -3.350 -4.929 1.00 54.22 598 ASP A N 1
ATOM 4429 C CA . ASP A 1 598 ? 21.340 -2.228 -4.146 1.00 54.22 598 ASP A CA 1
ATOM 4430 C C . ASP A 1 598 ? 21.366 -2.523 -2.642 1.00 54.22 598 ASP A C 1
ATOM 4432 O O . ASP A 1 598 ? 20.345 -2.930 -2.071 1.00 54.22 598 ASP A O 1
ATOM 4436 N N . SER A 1 599 ? 22.520 -2.275 -2.001 1.00 50.97 599 SER A N 1
ATOM 4437 C CA . SER A 1 599 ? 22.627 -1.943 -0.573 1.00 50.97 599 SER A CA 1
ATOM 4438 C C . SER A 1 599 ? 24.010 -1.474 -0.098 1.00 50.97 599 SER A C 1
ATOM 4440 O O . SER A 1 599 ? 25.008 -1.699 -0.780 1.00 50.97 599 SER A O 1
ATOM 4442 N N . PRO A 1 600 ? 24.065 -0.759 1.048 1.00 40.12 600 PRO A N 1
ATOM 4443 C CA . PRO A 1 600 ? 24.845 0.460 1.193 1.00 40.12 600 PRO A CA 1
ATOM 4444 C C . PRO A 1 600 ? 26.250 0.220 1.741 1.00 40.12 600 PRO A C 1
ATOM 4446 O O . PRO A 1 600 ? 26.439 -0.328 2.822 1.00 40.12 600 PRO A O 1
ATOM 4449 N N . GLY A 1 601 ? 27.223 0.756 1.012 1.00 40.81 601 GLY A N 1
ATOM 4450 C CA . GLY A 1 601 ? 28.576 1.004 1.507 1.00 40.81 601 GLY A CA 1
ATOM 4451 C C . GLY A 1 601 ? 29.327 2.106 0.755 1.00 40.81 601 GLY A C 1
ATOM 4452 O O . GLY A 1 601 ? 30.462 2.406 1.102 1.00 40.81 601 GLY A O 1
ATOM 4453 N N . ALA A 1 602 ? 28.737 2.735 -0.267 1.00 37.53 602 ALA A N 1
ATOM 4454 C CA . ALA A 1 602 ? 29.459 3.684 -1.114 1.00 37.53 602 ALA A CA 1
ATOM 4455 C C . ALA A 1 602 ? 28.812 5.068 -1.082 1.00 37.53 602 ALA A C 1
ATOM 4457 O O . ALA A 1 602 ? 28.162 5.476 -2.040 1.00 37.53 602 ALA A O 1
ATOM 4458 N N . ARG A 1 603 ? 28.974 5.767 0.045 1.00 43.28 603 ARG A N 1
ATOM 4459 C CA . ARG A 1 603 ? 29.048 7.237 0.123 1.00 43.28 603 ARG A CA 1
ATOM 4460 C C . ARG A 1 603 ? 29.537 7.645 1.515 1.00 43.28 603 ARG A C 1
ATOM 4462 O O . ARG A 1 603 ? 28.791 8.165 2.334 1.00 43.28 603 ARG A O 1
ATOM 4469 N N . GLY A 1 604 ? 30.815 7.381 1.751 1.00 38.41 604 GLY A N 1
ATOM 4470 C CA . GLY A 1 604 ? 31.686 8.281 2.501 1.00 38.41 604 GLY A CA 1
ATOM 4471 C C . GLY A 1 604 ? 32.732 8.839 1.525 1.00 38.41 604 GLY A C 1
ATOM 4472 O O . GLY A 1 604 ? 32.872 8.281 0.427 1.00 38.41 604 GLY A O 1
ATOM 4473 N N . PRO A 1 605 ? 33.466 9.910 1.877 1.00 37.56 605 PRO A N 1
ATOM 4474 C CA . PRO A 1 605 ? 34.778 10.171 1.280 1.00 37.56 605 PRO A CA 1
ATOM 4475 C C . PRO A 1 605 ? 35.590 8.867 1.256 1.00 37.56 605 PRO A C 1
ATOM 4477 O O . PRO A 1 605 ? 35.330 7.980 2.072 1.00 37.56 605 PRO A O 1
ATOM 4480 N N . GLU A 1 606 ? 36.552 8.724 0.343 1.00 45.00 606 GLU A N 1
ATOM 4481 C CA . GLU A 1 606 ? 37.366 7.498 0.212 1.00 45.00 606 GLU A CA 1
ATOM 4482 C C . GLU A 1 606 ? 37.957 6.995 1.548 1.00 45.00 606 GLU A C 1
ATOM 4484 O O . GLU A 1 606 ? 38.208 5.797 1.688 1.00 45.00 606 GLU A O 1
ATOM 4489 N N . ASP A 1 607 ? 38.047 7.879 2.543 1.00 39.97 607 ASP A N 1
ATOM 4490 C CA . ASP A 1 607 ? 38.640 7.669 3.859 1.00 39.97 607 ASP A CA 1
ATOM 4491 C C . ASP A 1 607 ? 37.684 7.124 4.947 1.00 39.97 607 ASP A C 1
ATOM 4493 O O . ASP A 1 607 ? 38.159 6.716 6.004 1.00 39.97 607 ASP A O 1
ATOM 4497 N N . ASP A 1 608 ? 36.359 7.069 4.726 1.00 42.41 608 ASP A N 1
ATOM 4498 C CA . ASP A 1 608 ? 35.374 6.700 5.774 1.00 42.41 608 ASP A CA 1
ATOM 4499 C C . ASP A 1 608 ? 34.641 5.372 5.495 1.00 42.41 608 ASP A C 1
ATOM 4501 O O . ASP A 1 608 ? 33.460 5.179 5.787 1.00 42.41 608 ASP A O 1
ATOM 4505 N N . LYS A 1 609 ? 35.354 4.413 4.891 1.00 41.69 609 LYS A N 1
ATOM 4506 C CA . LYS A 1 609 ? 34.884 3.022 4.717 1.00 41.69 609 LYS A CA 1
ATOM 4507 C C . LYS A 1 609 ? 35.022 2.171 5.989 1.00 41.69 609 LYS A C 1
ATOM 4509 O O . LYS A 1 609 ? 34.691 0.990 5.968 1.00 41.69 609 LYS A O 1
ATOM 4514 N N . THR A 1 610 ? 35.512 2.746 7.086 1.00 36.91 610 THR A N 1
ATOM 4515 C CA . THR A 1 610 ? 35.762 2.058 8.365 1.00 36.91 610 T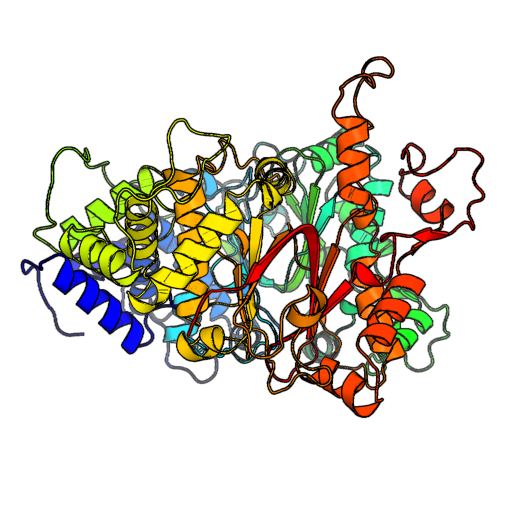HR A CA 1
ATOM 4516 C C . THR A 1 610 ? 34.554 2.054 9.302 1.00 36.91 610 THR A C 1
ATOM 4518 O O . THR A 1 610 ? 34.620 1.456 10.378 1.00 36.91 610 THR A O 1
ATOM 4521 N N . ALA A 1 611 ? 33.424 2.657 8.913 1.00 38.88 611 ALA A N 1
ATOM 4522 C CA . ALA A 1 611 ? 32.187 2.523 9.666 1.00 38.88 611 ALA A CA 1
ATOM 4523 C C . ALA A 1 611 ? 31.773 1.041 9.712 1.00 38.88 611 ALA A C 1
ATOM 4525 O O . ALA A 1 611 ? 31.323 0.474 8.714 1.00 38.88 611 ALA A O 1
ATOM 4526 N N . ALA A 1 612 ? 31.889 0.438 10.899 1.00 32.69 612 ALA A N 1
ATOM 4527 C CA . ALA A 1 612 ? 31.601 -0.958 11.254 1.00 32.69 612 ALA A CA 1
ATOM 4528 C C . ALA A 1 612 ? 30.171 -1.469 10.928 1.00 32.69 612 ALA A C 1
ATOM 4530 O O . ALA A 1 612 ? 29.759 -2.515 11.418 1.00 32.69 612 ALA A O 1
ATOM 4531 N N . GLY A 1 613 ? 29.392 -0.735 10.128 1.00 39.97 613 GLY A N 1
ATOM 4532 C CA . GLY A 1 613 ? 28.097 -1.138 9.590 1.00 39.97 613 GLY A CA 1
ATOM 4533 C C . GLY A 1 613 ? 28.123 -1.593 8.126 1.00 39.97 613 GLY A C 1
ATOM 4534 O O . GLY A 1 613 ? 27.216 -2.317 7.732 1.00 39.97 613 GLY A O 1
ATOM 4535 N N . ALA A 1 614 ? 29.110 -1.213 7.303 1.00 38.41 614 ALA A N 1
ATOM 4536 C CA . ALA A 1 614 ? 29.095 -1.536 5.866 1.00 38.41 614 ALA A CA 1
ATOM 4537 C C . ALA A 1 614 ? 29.231 -3.050 5.587 1.00 38.41 614 ALA A C 1
ATOM 4539 O O . ALA A 1 614 ? 28.514 -3.590 4.743 1.00 38.41 614 ALA A O 1
ATOM 4540 N N . GLU A 1 615 ? 30.078 -3.755 6.347 1.00 37.59 615 GLU A N 1
ATOM 4541 C CA . GLU A 1 615 ? 30.194 -5.222 6.283 1.00 37.59 615 GLU A CA 1
ATOM 4542 C C . GLU A 1 615 ? 28.919 -5.918 6.786 1.00 37.59 615 GLU A C 1
ATOM 4544 O O . GLU A 1 615 ? 28.439 -6.874 6.176 1.00 37.59 615 GLU A O 1
ATOM 4549 N N . THR A 1 616 ? 28.307 -5.387 7.846 1.00 42.59 616 THR A N 1
ATOM 4550 C CA . THR A 1 616 ? 27.077 -5.913 8.452 1.00 42.59 616 THR A CA 1
ATOM 4551 C C . THR A 1 616 ? 25.882 -5.755 7.504 1.00 42.59 616 THR A C 1
ATOM 4553 O O . THR A 1 616 ? 25.153 -6.715 7.262 1.00 42.59 616 THR A O 1
ATOM 4556 N N . TRP A 1 617 ? 25.709 -4.584 6.876 1.00 47.75 617 TRP A N 1
ATOM 4557 C CA . TRP A 1 617 ? 24.638 -4.324 5.899 1.00 47.75 617 TRP A CA 1
ATOM 4558 C C . TRP A 1 617 ? 24.817 -5.082 4.578 1.00 47.75 617 TRP A C 1
ATOM 4560 O O . TRP A 1 617 ? 23.817 -5.504 3.995 1.00 47.75 617 TRP A O 1
ATOM 4570 N N . GLY A 1 618 ? 26.052 -5.331 4.130 1.00 43.66 618 GLY A N 1
ATOM 4571 C CA . GLY A 1 618 ? 26.313 -6.196 2.974 1.00 43.66 618 GLY A CA 1
ATOM 4572 C C . GLY A 1 618 ? 25.895 -7.659 3.206 1.00 43.66 618 GLY A C 1
ATOM 4573 O O . GLY A 1 618 ? 25.297 -8.300 2.335 1.00 43.66 618 GLY A O 1
ATOM 4574 N N . GLN A 1 619 ? 26.115 -8.174 4.420 1.00 41.41 619 GLN A N 1
ATOM 4575 C CA . GLN A 1 619 ? 25.681 -9.517 4.824 1.00 41.41 619 GLN A CA 1
ATOM 4576 C C . GLN A 1 619 ? 24.157 -9.626 5.007 1.00 41.41 619 GLN A C 1
ATOM 4578 O O . GLN A 1 619 ? 23.567 -10.640 4.628 1.00 41.41 619 GLN A O 1
ATOM 4583 N N . PHE A 1 620 ? 23.492 -8.580 5.517 1.00 48.22 620 PHE A N 1
ATOM 4584 C CA . PHE A 1 620 ? 22.034 -8.580 5.717 1.00 48.22 620 PHE A CA 1
ATOM 4585 C C . PHE A 1 620 ? 21.230 -8.680 4.417 1.00 48.22 620 PHE A C 1
ATOM 4587 O O . PHE A 1 620 ? 20.097 -9.156 4.428 1.00 48.22 620 PHE A O 1
ATOM 4594 N N . ILE A 1 621 ? 21.788 -8.217 3.299 1.00 50.34 621 ILE A N 1
ATOM 4595 C CA . ILE A 1 621 ? 20.996 -7.953 2.094 1.00 50.34 621 ILE A CA 1
ATOM 4596 C C . ILE A 1 621 ? 21.231 -9.014 1.032 1.00 50.34 621 ILE A C 1
ATOM 4598 O O . ILE A 1 621 ? 20.293 -9.408 0.345 1.00 50.34 621 ILE A O 1
ATOM 4602 N N . THR A 1 622 ? 22.421 -9.599 0.971 1.00 45.62 622 THR A N 1
ATOM 4603 C CA . THR A 1 622 ? 22.633 -10.776 0.123 1.00 45.62 622 THR A CA 1
ATOM 4604 C C . THR A 1 622 ? 21.956 -12.037 0.684 1.00 45.62 622 THR A C 1
ATOM 4606 O O . THR A 1 622 ? 21.584 -12.919 -0.082 1.00 45.62 622 THR A O 1
ATOM 4609 N N . ASN A 1 623 ? 21.666 -12.101 1.991 1.00 58.78 623 ASN A N 1
ATOM 4610 C CA . ASN A 1 623 ? 20.959 -13.227 2.619 1.00 58.78 623 ASN A CA 1
ATOM 4611 C C . ASN A 1 623 ? 19.418 -13.102 2.624 1.00 58.78 623 ASN A C 1
ATOM 4613 O O . ASN A 1 623 ? 18.753 -13.860 3.334 1.00 58.78 623 ASN A O 1
ATOM 4617 N N . ALA A 1 624 ? 18.863 -12.152 1.861 1.00 75.50 624 ALA A N 1
ATOM 4618 C CA . ALA A 1 624 ? 17.435 -11.849 1.839 1.00 75.50 624 ALA A CA 1
ATOM 4619 C C . ALA A 1 624 ? 16.572 -13.041 1.394 1.00 75.50 624 ALA A C 1
ATOM 4621 O O . ALA A 1 624 ? 16.963 -13.854 0.557 1.00 75.50 624 ALA A O 1
ATOM 4622 N N . ASP A 1 625 ? 15.359 -13.092 1.929 1.00 87.69 625 ASP A N 1
ATOM 4623 C CA . ASP A 1 625 ? 14.320 -14.046 1.561 1.00 87.69 625 ASP A CA 1
ATOM 4624 C C . ASP A 1 625 ? 13.266 -13.369 0.671 1.00 87.69 625 ASP A C 1
ATOM 4626 O O . ASP A 1 625 ? 13.118 -12.145 0.667 1.00 87.69 625 ASP A O 1
ATOM 4630 N N . ALA A 1 626 ? 12.500 -14.154 -0.077 1.00 91.62 626 ALA A N 1
ATOM 4631 C CA . ALA A 1 626 ? 11.347 -13.697 -0.841 1.00 91.62 626 ALA A CA 1
ATOM 4632 C C . ALA A 1 626 ? 10.109 -14.492 -0.429 1.00 91.62 626 ALA A C 1
ATOM 4634 O O . ALA A 1 626 ? 10.082 -15.711 -0.566 1.00 91.62 626 ALA A O 1
ATOM 4635 N N . LEU A 1 627 ? 9.069 -13.808 0.039 1.00 95.31 627 LEU A N 1
ATOM 4636 C CA . LEU A 1 627 ? 7.744 -14.403 0.192 1.00 95.31 627 LEU A CA 1
ATOM 4637 C C . LEU A 1 627 ? 6.995 -14.263 -1.137 1.00 95.31 627 LEU A C 1
ATOM 4639 O O . LEU A 1 627 ? 6.784 -13.146 -1.608 1.00 95.31 627 LEU A O 1
ATOM 4643 N N . VAL A 1 628 ? 6.611 -15.393 -1.731 1.00 96.44 628 VAL A N 1
ATOM 4644 C CA . VAL A 1 628 ? 5.921 -15.498 -3.023 1.00 96.44 628 VAL A CA 1
ATOM 4645 C C . VAL A 1 628 ? 4.503 -16.013 -2.778 1.00 96.44 628 VAL A C 1
ATOM 4647 O O . VAL A 1 628 ? 4.302 -17.181 -2.449 1.00 96.44 628 VAL A O 1
ATOM 4650 N N . VAL A 1 629 ? 3.511 -15.139 -2.951 1.00 97.00 629 VAL A N 1
ATOM 4651 C CA . VAL A 1 629 ? 2.090 -15.439 -2.732 1.00 97.00 629 VAL A CA 1
ATOM 4652 C C . VAL A 1 629 ? 1.379 -15.558 -4.075 1.00 97.00 629 VAL A C 1
ATOM 4654 O O . VAL A 1 629 ? 1.154 -14.563 -4.768 1.00 97.00 629 VAL A O 1
ATOM 4657 N N . LEU A 1 630 ? 1.042 -16.791 -4.450 1.00 96.31 630 LEU A N 1
ATOM 4658 C CA . LEU A 1 630 ? 0.426 -17.129 -5.731 1.00 96.31 630 LEU A CA 1
ATOM 4659 C C . LEU A 1 630 ? -1.105 -17.071 -5.644 1.00 96.31 630 LEU A C 1
ATOM 4661 O O . LEU A 1 630 ? -1.715 -17.831 -4.887 1.00 96.31 630 LEU A O 1
ATOM 4665 N N . GLY A 1 631 ? -1.714 -16.214 -6.469 1.00 94.25 631 GLY A N 1
ATOM 4666 C CA . GLY A 1 631 ? -3.162 -16.137 -6.658 1.00 94.25 631 GLY A CA 1
ATOM 4667 C C . GLY A 1 631 ? -3.733 -17.302 -7.470 1.00 94.25 631 GLY A C 1
ATOM 4668 O O . GLY A 1 631 ? -3.006 -18.123 -8.036 1.00 94.25 631 GLY A O 1
ATOM 4669 N N . GLY A 1 632 ? -5.064 -17.368 -7.541 1.00 92.81 632 GLY A N 1
ATOM 4670 C CA . GLY A 1 632 ? -5.814 -18.542 -7.985 1.00 92.81 632 GLY A CA 1
ATOM 4671 C C . GLY A 1 632 ? -5.486 -19.062 -9.382 1.00 92.81 632 GLY A C 1
ATOM 4672 O O . GLY A 1 632 ? -5.275 -20.262 -9.555 1.00 92.81 632 GLY A O 1
ATOM 4673 N N . ARG A 1 633 ? -5.380 -18.184 -10.383 1.00 92.81 633 ARG A N 1
ATOM 4674 C CA . ARG A 1 633 ? -5.042 -18.622 -11.743 1.00 92.81 633 ARG A CA 1
ATOM 4675 C C . ARG A 1 633 ? -3.580 -19.046 -11.864 1.00 92.81 633 ARG A C 1
ATOM 4677 O O . ARG A 1 633 ? -3.292 -20.057 -12.497 1.00 92.81 633 ARG A O 1
ATOM 4684 N N . HIS A 1 634 ? -2.665 -18.304 -11.243 1.00 94.12 634 HIS A N 1
ATOM 4685 C CA . HIS A 1 634 ? -1.236 -18.621 -11.268 1.00 94.12 634 HIS A CA 1
ATOM 4686 C C . HIS A 1 634 ? -0.940 -19.960 -10.577 1.00 94.12 634 HIS A C 1
ATOM 4688 O O . HIS A 1 634 ? -0.219 -20.786 -11.139 1.00 94.12 634 HIS A O 1
ATOM 4694 N N . ARG A 1 635 ? -1.555 -20.234 -9.413 1.00 94.75 635 ARG A N 1
ATOM 4695 C CA . ARG A 1 635 ? -1.437 -21.553 -8.763 1.00 94.75 635 ARG A CA 1
ATOM 4696 C C . ARG A 1 635 ? -2.034 -22.672 -9.616 1.00 94.75 635 ARG A C 1
ATOM 4698 O O . ARG A 1 635 ? -1.485 -23.766 -9.635 1.00 94.75 635 ARG A O 1
ATOM 4705 N N . GLU A 1 636 ? -3.124 -22.415 -10.342 1.00 95.25 636 GLU A N 1
ATOM 4706 C CA . GLU A 1 636 ? -3.787 -23.432 -11.163 1.00 95.25 636 GLU A CA 1
ATOM 4707 C C . GLU A 1 636 ? -2.936 -23.848 -12.369 1.00 95.25 636 GLU A C 1
ATOM 4709 O O . GLU A 1 636 ? -2.883 -25.033 -12.692 1.00 95.25 636 GLU A O 1
ATOM 4714 N N . ILE A 1 637 ? -2.221 -22.905 -12.993 1.00 95.75 637 ILE A N 1
ATOM 4715 C CA . ILE A 1 637 ? -1.248 -23.199 -14.060 1.00 95.75 637 ILE A CA 1
ATOM 4716 C C . ILE A 1 637 ? -0.177 -24.169 -13.539 1.00 95.75 637 ILE A C 1
ATOM 4718 O O . ILE A 1 637 ? 0.079 -25.208 -14.148 1.00 95.75 637 ILE A O 1
ATOM 4722 N N . LEU A 1 638 ? 0.389 -23.875 -12.366 1.00 96.50 638 LEU A N 1
ATOM 4723 C CA . LEU A 1 638 ? 1.411 -24.707 -11.726 1.00 96.50 638 LEU A CA 1
ATOM 4724 C C . LEU A 1 638 ? 0.868 -26.080 -11.304 1.00 96.50 638 LEU A C 1
ATOM 4726 O O . LEU A 1 638 ? 1.515 -27.100 -11.542 1.00 96.50 638 LEU A O 1
ATOM 4730 N N . ARG A 1 639 ? -0.341 -26.119 -10.729 1.00 95.69 639 ARG A N 1
ATOM 4731 C CA . ARG A 1 639 ? -1.012 -27.358 -10.315 1.00 95.69 639 ARG A CA 1
ATOM 4732 C C . ARG A 1 639 ? -1.281 -28.275 -11.504 1.00 95.69 639 ARG A C 1
ATOM 4734 O O . ARG A 1 639 ? -0.991 -29.465 -11.419 1.00 95.69 639 ARG A O 1
ATOM 4741 N N . ARG A 1 640 ? -1.827 -27.746 -12.605 1.00 96.38 640 ARG A N 1
ATOM 4742 C CA . ARG A 1 640 ? -2.122 -28.528 -13.823 1.00 96.38 640 ARG A CA 1
ATOM 4743 C C . ARG A 1 640 ? -0.870 -29.135 -14.433 1.00 96.38 640 ARG A C 1
ATOM 4745 O O . ARG A 1 640 ? -0.917 -30.265 -14.902 1.00 96.38 640 ARG A O 1
ATOM 4752 N N . ALA A 1 641 ? 0.235 -28.400 -14.390 1.00 97.19 641 ALA A N 1
ATOM 4753 C CA . ALA A 1 641 ? 1.525 -28.868 -14.870 1.00 97.19 641 ALA A CA 1
ATOM 4754 C C . ALA A 1 641 ? 2.243 -29.818 -13.890 1.00 97.19 641 ALA A C 1
ATOM 4756 O O . ALA A 1 641 ? 3.329 -30.297 -14.205 1.00 97.19 641 ALA A O 1
ATOM 4757 N N . GLY A 1 642 ? 1.680 -30.078 -12.702 1.00 96.88 642 GLY A N 1
ATOM 4758 C CA . GLY A 1 642 ? 2.283 -30.958 -11.698 1.00 96.88 642 GLY A CA 1
ATOM 4759 C C . GLY A 1 642 ? 3.582 -30.419 -11.093 1.00 96.88 642 GLY A C 1
ATOM 4760 O O . GLY A 1 642 ? 4.397 -31.201 -10.609 1.00 96.88 642 GLY A O 1
ATOM 4761 N N . TRP A 1 643 ? 3.801 -29.101 -11.128 1.00 97.81 643 TRP A N 1
ATOM 4762 C CA . TRP A 1 643 ? 5.014 -28.497 -10.583 1.00 97.81 643 TRP A CA 1
ATOM 4763 C C . TRP A 1 643 ? 5.020 -28.557 -9.063 1.00 97.81 643 TRP A C 1
ATOM 4765 O O . TRP A 1 643 ? 4.071 -28.131 -8.404 1.00 97.81 643 TRP A O 1
ATOM 4775 N N . SER A 1 644 ? 6.120 -29.041 -8.499 1.00 96.88 644 SER A N 1
ATOM 4776 C CA . SER A 1 644 ? 6.380 -28.990 -7.066 1.00 96.88 644 SER A CA 1
ATOM 4777 C C . SER A 1 644 ? 6.838 -27.597 -6.635 1.00 96.88 644 SER A C 1
ATOM 4779 O O . SER A 1 644 ? 7.417 -26.834 -7.414 1.00 96.88 644 SER A O 1
ATOM 4781 N N . ARG A 1 645 ? 6.654 -27.291 -5.349 1.00 96.25 645 ARG A N 1
ATOM 4782 C CA . ARG A 1 645 ? 7.179 -26.067 -4.737 1.00 96.25 645 ARG A CA 1
ATOM 4783 C C . ARG A 1 645 ? 8.692 -25.922 -4.940 1.00 96.25 645 ARG A C 1
ATOM 4785 O O . ARG A 1 645 ? 9.169 -24.834 -5.251 1.00 96.25 645 ARG A O 1
ATOM 4792 N N . ARG A 1 646 ? 9.427 -27.037 -4.865 1.00 97.19 646 ARG A N 1
ATOM 4793 C CA . ARG A 1 646 ? 10.875 -27.078 -5.087 1.00 97.19 646 ARG A CA 1
ATOM 4794 C C . ARG A 1 646 ? 11.268 -26.693 -6.514 1.00 97.19 646 ARG A C 1
ATOM 4796 O O . ARG A 1 646 ? 12.191 -25.906 -6.690 1.00 97.19 646 ARG A O 1
ATOM 4803 N N . GLN A 1 647 ? 10.545 -27.179 -7.522 1.00 98.12 647 GLN A N 1
ATOM 4804 C CA . GLN A 1 647 ? 10.803 -26.798 -8.917 1.00 98.12 647 GLN A CA 1
ATOM 4805 C C . GLN A 1 647 ? 10.563 -25.303 -9.148 1.00 98.12 647 GLN A C 1
ATOM 4807 O O . GLN A 1 647 ? 11.325 -24.667 -9.871 1.00 98.12 647 GLN A O 1
ATOM 4812 N N . ILE A 1 648 ? 9.549 -24.716 -8.500 1.00 97.75 648 ILE A N 1
ATOM 4813 C CA . ILE A 1 648 ? 9.305 -23.266 -8.559 1.00 97.75 648 ILE A CA 1
ATOM 4814 C C . ILE A 1 648 ? 10.498 -22.507 -7.973 1.00 97.75 648 ILE A C 1
ATOM 4816 O O . ILE A 1 648 ? 11.026 -21.606 -8.618 1.00 97.75 648 ILE A O 1
ATOM 4820 N N . GLN A 1 649 ? 10.942 -22.892 -6.775 1.00 97.69 649 GLN A N 1
ATOM 4821 C CA . GLN A 1 649 ? 12.100 -22.305 -6.096 1.00 97.69 649 GLN A CA 1
ATOM 4822 C C . GLN A 1 649 ? 13.373 -22.373 -6.955 1.00 97.69 649 GLN A C 1
ATOM 4824 O O . GLN A 1 649 ? 14.071 -21.373 -7.115 1.00 97.69 649 GLN A O 1
ATOM 4829 N N . GLU A 1 650 ? 13.659 -23.536 -7.543 1.00 97.94 650 GLU A N 1
ATOM 4830 C CA . GLU A 1 650 ? 14.813 -23.754 -8.422 1.00 97.94 650 GLU A CA 1
ATOM 4831 C C . GLU A 1 650 ? 14.726 -22.937 -9.708 1.00 97.94 650 GLU A C 1
ATOM 4833 O O . GLU A 1 650 ? 15.713 -22.323 -10.112 1.00 97.94 650 GLU A O 1
ATOM 4838 N N . PHE A 1 651 ? 13.545 -22.870 -10.327 1.00 97.75 651 PHE A N 1
ATOM 4839 C CA . PHE A 1 651 ? 13.344 -22.064 -11.524 1.00 97.75 651 PHE A CA 1
ATOM 4840 C C . PHE A 1 651 ? 13.529 -20.577 -11.232 1.00 97.75 651 PHE A C 1
ATOM 4842 O O . PHE A 1 651 ? 14.224 -19.895 -11.989 1.00 97.75 651 PHE A O 1
ATOM 4849 N N . LEU A 1 652 ? 12.925 -20.075 -10.148 1.00 96.19 652 LEU A N 1
ATOM 4850 C CA . LEU A 1 652 ? 13.067 -18.682 -9.740 1.00 96.19 652 LEU A CA 1
ATOM 4851 C C . LEU A 1 652 ? 14.536 -18.359 -9.485 1.00 96.19 652 LEU A C 1
ATOM 4853 O O . LEU A 1 652 ? 15.026 -17.404 -10.075 1.00 96.19 652 LEU A O 1
ATOM 4857 N N . PHE A 1 653 ? 15.253 -19.183 -8.715 1.00 93.81 653 PHE A N 1
ATOM 4858 C CA . PHE A 1 653 ? 16.688 -19.021 -8.466 1.00 93.81 653 PHE A CA 1
ATOM 4859 C C . PHE A 1 653 ? 17.514 -18.994 -9.760 1.00 93.81 653 PHE A C 1
ATOM 4861 O O . PHE A 1 653 ? 18.289 -18.064 -9.974 1.00 93.81 653 PHE A O 1
ATOM 4868 N N . ALA A 1 654 ? 17.301 -19.956 -10.663 1.00 94.88 654 ALA A N 1
ATOM 4869 C CA . ALA A 1 654 ? 18.041 -20.059 -11.922 1.00 94.88 654 ALA A CA 1
ATOM 4870 C C . ALA A 1 654 ? 17.844 -18.849 -12.856 1.00 94.88 654 ALA A C 1
ATOM 4872 O O . ALA A 1 654 ? 18.695 -18.576 -13.705 1.00 94.88 654 ALA A O 1
ATOM 4873 N N . HIS A 1 655 ? 16.734 -18.124 -12.697 1.00 93.06 655 HIS A N 1
ATOM 4874 C CA . HIS A 1 655 ? 16.402 -16.933 -13.474 1.00 93.06 655 HIS A CA 1
ATOM 4875 C C . HIS A 1 655 ? 16.555 -15.630 -12.678 1.00 93.06 655 HIS A C 1
ATOM 4877 O O . HIS A 1 655 ? 16.285 -14.565 -13.229 1.00 93.06 655 HIS A O 1
ATOM 4883 N N . ASN A 1 656 ? 17.001 -15.685 -11.413 1.00 89.25 656 ASN A N 1
ATOM 4884 C CA . ASN A 1 656 ? 17.169 -14.502 -10.573 1.00 89.25 656 ASN A CA 1
ATOM 4885 C C . ASN A 1 656 ? 18.593 -13.936 -10.588 1.00 89.25 656 ASN A C 1
ATOM 4887 O O . ASN A 1 656 ? 19.301 -13.969 -9.581 1.00 89.25 656 ASN A O 1
ATOM 4891 N N . PHE A 1 657 ? 19.028 -13.424 -11.739 1.00 87.12 657 PHE A N 1
ATOM 4892 C CA . PHE A 1 657 ? 20.358 -12.837 -11.892 1.00 87.12 657 PHE A CA 1
ATOM 4893 C C . PHE A 1 657 ? 20.370 -11.623 -12.833 1.00 87.12 657 PHE A C 1
ATOM 4895 O O . PHE A 1 657 ? 19.434 -11.391 -13.604 1.00 87.12 657 PHE A O 1
ATOM 4902 N N . ARG A 1 658 ? 21.470 -10.869 -12.781 1.00 86.06 658 ARG A N 1
ATOM 4903 C CA . ARG A 1 658 ? 21.866 -9.856 -13.773 1.00 86.06 658 ARG A CA 1
ATOM 4904 C C . ARG A 1 658 ? 23.306 -10.089 -14.188 1.00 86.06 658 ARG A C 1
ATOM 4906 O O . ARG A 1 658 ? 24.069 -10.676 -13.424 1.00 86.06 658 ARG A O 1
ATOM 4913 N N . SER A 1 659 ? 23.683 -9.676 -15.389 1.00 88.81 659 SER A N 1
ATOM 4914 C CA . SER A 1 659 ? 25.090 -9.739 -15.780 1.00 88.81 659 SER A CA 1
ATOM 4915 C C . SER A 1 659 ? 25.895 -8.629 -15.092 1.00 88.81 659 SER A C 1
ATOM 4917 O O . SER A 1 659 ? 25.362 -7.564 -14.767 1.00 88.81 659 SER A O 1
ATOM 4919 N N . ALA A 1 660 ? 27.190 -8.850 -14.867 1.00 86.19 660 ALA A N 1
ATOM 4920 C CA . ALA A 1 660 ? 28.070 -7.820 -14.321 1.00 86.19 660 ALA A CA 1
ATOM 4921 C C . ALA A 1 660 ? 28.080 -6.559 -15.208 1.00 86.19 660 ALA A C 1
ATOM 4923 O O . ALA A 1 660 ? 28.026 -5.444 -14.685 1.00 86.19 660 ALA A O 1
ATOM 4924 N N . GLY A 1 661 ? 28.041 -6.724 -16.534 1.00 88.94 661 GLY A N 1
ATOM 4925 C CA . GLY A 1 661 ? 27.962 -5.615 -17.486 1.00 88.94 661 GLY A CA 1
ATOM 4926 C C . GLY A 1 661 ? 26.674 -4.796 -17.352 1.00 88.94 661 GLY A C 1
ATOM 4927 O O . GLY A 1 661 ? 26.724 -3.563 -17.345 1.00 88.94 661 GLY A O 1
ATOM 4928 N N . GLU A 1 662 ? 25.521 -5.450 -17.164 1.00 87.75 662 GLU A N 1
ATOM 4929 C CA . GLU A 1 662 ? 24.243 -4.767 -16.911 1.00 87.75 662 GLU A CA 1
ATOM 4930 C C . GLU A 1 662 ? 24.317 -3.916 -15.641 1.00 87.75 662 GLU A C 1
ATOM 4932 O O . GLU A 1 662 ? 23.960 -2.734 -15.666 1.00 87.75 662 GLU A O 1
ATOM 4937 N N . LEU A 1 663 ? 24.855 -4.478 -14.554 1.00 84.19 663 LEU A N 1
ATOM 4938 C CA . LEU A 1 663 ? 25.045 -3.750 -13.303 1.00 84.19 663 LEU A CA 1
ATOM 4939 C C . LEU A 1 663 ? 25.974 -2.533 -13.494 1.00 84.19 663 LEU A C 1
ATOM 4941 O O . LEU A 1 663 ? 25.624 -1.413 -13.102 1.00 84.19 663 LEU A O 1
ATOM 4945 N N . ARG A 1 664 ? 27.135 -2.710 -14.143 1.00 84.38 664 ARG A N 1
ATOM 4946 C CA . ARG A 1 664 ? 28.080 -1.610 -14.423 1.00 84.38 664 ARG A CA 1
ATOM 4947 C C . ARG A 1 664 ? 27.442 -0.499 -15.251 1.00 84.38 664 ARG A C 1
ATOM 4949 O O . ARG A 1 664 ? 27.623 0.672 -14.914 1.00 84.38 664 ARG A O 1
ATOM 4956 N N . SER A 1 665 ? 26.670 -0.852 -16.282 1.00 86.62 665 SER A N 1
ATOM 4957 C CA . SER A 1 665 ? 26.008 0.109 -17.180 1.00 86.62 665 SER A CA 1
ATOM 4958 C C . SER A 1 665 ? 25.034 1.046 -16.457 1.00 86.62 665 SER A C 1
ATOM 4960 O O . SER A 1 665 ? 24.778 2.160 -16.908 1.00 86.62 665 SER A O 1
ATOM 4962 N N . LYS A 1 666 ? 24.537 0.616 -15.293 1.00 83.44 666 LYS A N 1
ATOM 4963 C CA . LYS A 1 666 ? 23.635 1.375 -14.425 1.00 83.44 666 LYS A CA 1
ATOM 4964 C C . LYS A 1 666 ? 24.353 1.987 -13.227 1.00 83.44 666 LYS A C 1
ATOM 4966 O O . LYS A 1 666 ? 23.725 2.408 -12.272 1.00 83.44 666 LYS A O 1
ATOM 4971 N N . GLY A 1 667 ? 25.681 2.061 -13.254 1.00 82.31 667 GLY A N 1
ATOM 4972 C CA . GLY A 1 667 ? 26.455 2.734 -12.215 1.00 82.31 667 GLY A CA 1
ATOM 4973 C C . GLY A 1 667 ? 26.705 1.911 -10.955 1.00 82.31 667 GLY A C 1
ATOM 4974 O O . GLY A 1 667 ? 27.130 2.488 -9.959 1.00 82.31 667 GLY A O 1
ATOM 4975 N N . TYR A 1 668 ? 26.515 0.588 -10.995 1.00 77.50 668 TYR A N 1
ATOM 4976 C CA . TYR A 1 668 ? 26.895 -0.318 -9.903 1.00 77.50 668 TYR A CA 1
ATOM 4977 C C . TYR A 1 668 ? 28.353 -0.790 -10.014 1.00 77.50 668 TYR A C 1
ATOM 4979 O O . TYR A 1 668 ? 28.764 -1.686 -9.288 1.00 77.50 668 TYR A O 1
ATOM 4987 N N . ALA A 1 669 ? 29.170 -0.187 -10.886 1.00 74.69 669 ALA A N 1
ATOM 4988 C CA . ALA A 1 669 ? 30.577 -0.564 -11.060 1.00 74.69 669 ALA A CA 1
ATOM 4989 C C . ALA A 1 669 ? 31.431 -0.413 -9.784 1.00 74.69 669 ALA A C 1
ATOM 4991 O O . ALA A 1 669 ? 32.485 -1.030 -9.687 1.00 74.69 669 ALA A O 1
ATOM 4992 N N . THR A 1 670 ? 30.980 0.396 -8.821 1.00 68.56 670 THR A N 1
ATOM 4993 C CA . THR A 1 670 ? 31.606 0.593 -7.502 1.00 68.56 670 THR A CA 1
ATOM 4994 C C . THR A 1 670 ? 30.975 -0.266 -6.402 1.00 68.56 670 THR A C 1
ATOM 4996 O O . THR A 1 670 ? 31.286 -0.092 -5.224 1.00 68.56 670 THR A O 1
ATOM 4999 N N . SER A 1 671 ? 30.062 -1.168 -6.769 1.00 69.38 671 SER A N 1
ATOM 5000 C CA . SER A 1 671 ? 29.432 -2.099 -5.842 1.00 69.38 671 SER A CA 1
ATOM 5001 C C . SER A 1 671 ? 30.469 -3.070 -5.271 1.00 69.38 671 SER A C 1
ATOM 5003 O O . SER A 1 671 ? 31.264 -3.612 -6.040 1.00 69.38 671 SER A O 1
ATOM 5005 N N . PRO A 1 672 ? 30.435 -3.373 -3.960 1.00 63.66 672 PRO A N 1
ATOM 5006 C CA . PRO A 1 672 ? 31.328 -4.369 -3.367 1.00 63.66 672 PRO A CA 1
ATOM 5007 C C . PRO A 1 672 ? 31.088 -5.791 -3.909 1.00 63.66 672 PRO A C 1
ATOM 5009 O O . PRO A 1 672 ? 31.910 -6.673 -3.686 1.00 63.66 672 PRO A O 1
ATOM 5012 N N . TYR A 1 673 ? 29.983 -6.023 -4.629 1.00 64.81 673 TYR A N 1
ATOM 5013 C CA . TYR A 1 673 ? 29.639 -7.315 -5.234 1.00 64.81 673 TYR A CA 1
ATOM 5014 C C . TYR A 1 673 ? 30.243 -7.536 -6.627 1.00 64.81 673 TYR A C 1
ATOM 5016 O O . TYR A 1 673 ? 30.043 -8.600 -7.209 1.00 64.81 673 TYR A O 1
ATOM 5024 N N . LEU A 1 674 ? 30.940 -6.540 -7.180 1.00 72.06 674 LEU A N 1
ATOM 5025 C CA . LEU A 1 674 ? 31.567 -6.618 -8.495 1.00 72.06 674 LEU A CA 1
ATOM 5026 C C . LEU A 1 674 ? 33.057 -6.328 -8.376 1.00 72.06 674 LEU A C 1
ATOM 5028 O O . LEU A 1 674 ? 33.453 -5.213 -8.040 1.00 72.06 674 LEU A O 1
ATOM 5032 N N . SER A 1 675 ? 33.897 -7.305 -8.719 1.00 76.69 675 SER A N 1
ATOM 5033 C CA . SER A 1 675 ? 35.322 -7.018 -8.906 1.00 76.69 675 SER A CA 1
ATOM 5034 C C . SER A 1 675 ? 35.512 -6.162 -10.168 1.00 76.69 675 SER A C 1
ATOM 5036 O O . SER A 1 675 ? 34.865 -6.439 -11.179 1.00 76.69 675 SER A O 1
ATOM 5038 N N . PRO A 1 676 ? 36.396 -5.146 -10.181 1.00 75.56 676 PRO A N 1
ATOM 5039 C CA . PRO A 1 676 ? 36.719 -4.378 -11.387 1.00 75.56 676 PRO A CA 1
ATOM 5040 C C . PRO A 1 676 ? 37.169 -5.236 -12.578 1.00 75.56 676 PRO A C 1
ATOM 5042 O O . PRO A 1 676 ? 36.898 -4.872 -13.715 1.00 75.56 676 PRO A O 1
ATOM 5045 N N . GLU A 1 677 ? 37.792 -6.384 -12.315 1.00 81.81 677 GLU A N 1
ATOM 5046 C CA . GLU A 1 677 ? 38.339 -7.305 -13.324 1.00 81.81 677 GLU A CA 1
ATOM 5047 C C . GLU A 1 677 ? 37.333 -8.381 -13.765 1.00 81.81 677 GLU A C 1
ATOM 5049 O O . GLU A 1 677 ? 37.613 -9.182 -14.655 1.00 81.81 677 GLU A O 1
ATOM 5054 N N . GLN A 1 678 ? 36.162 -8.426 -13.128 1.00 83.75 678 GLN A N 1
ATOM 5055 C CA . GLN A 1 678 ? 35.133 -9.417 -13.411 1.00 83.75 678 GLN A CA 1
ATOM 5056 C C . GLN A 1 678 ? 34.520 -9.203 -14.798 1.00 83.75 678 GLN A C 1
ATOM 5058 O O . GLN A 1 678 ? 34.064 -8.097 -15.101 1.00 83.75 678 GLN A O 1
ATOM 5063 N N . ASP A 1 679 ? 34.482 -10.281 -15.589 1.00 92.00 679 ASP A N 1
ATOM 5064 C CA . ASP A 1 679 ? 33.926 -10.307 -16.944 1.00 92.00 679 ASP A CA 1
ATOM 5065 C C . ASP A 1 679 ? 32.435 -9.925 -16.953 1.00 92.00 679 ASP A C 1
ATOM 5067 O O . ASP A 1 679 ? 31.650 -10.367 -16.106 1.00 92.00 679 ASP A O 1
ATOM 5071 N N . ASP A 1 680 ? 32.045 -9.101 -17.926 1.00 92.44 680 ASP A N 1
ATOM 5072 C CA . ASP A 1 680 ? 30.703 -8.529 -18.025 1.00 92.44 680 ASP A CA 1
ATOM 5073 C C . ASP A 1 680 ? 29.602 -9.582 -18.235 1.00 92.44 680 ASP A C 1
ATOM 5075 O O . ASP A 1 680 ? 28.449 -9.328 -17.880 1.00 92.44 680 ASP A O 1
ATOM 5079 N N . ALA A 1 681 ? 29.929 -10.768 -18.761 1.00 93.94 681 ALA A N 1
ATOM 5080 C CA . ALA A 1 681 ? 28.988 -11.869 -18.952 1.00 93.94 681 ALA A CA 1
ATOM 5081 C C . ALA A 1 681 ? 28.721 -12.675 -17.668 1.00 93.94 681 ALA A C 1
ATOM 5083 O O . ALA A 1 681 ? 27.799 -13.500 -17.642 1.00 93.94 681 ALA A O 1
ATOM 5084 N N . VAL A 1 682 ? 29.494 -12.458 -16.596 1.00 90.06 682 VAL A N 1
ATOM 5085 C CA . VAL A 1 682 ? 29.302 -13.169 -15.326 1.00 90.06 682 VAL A CA 1
ATOM 5086 C C . VAL A 1 682 ? 27.928 -12.845 -14.747 1.00 90.06 682 VAL A C 1
ATOM 5088 O O . VAL A 1 682 ? 27.542 -11.684 -14.627 1.00 90.06 682 VAL A O 1
ATOM 5091 N N . ARG A 1 683 ? 27.193 -13.890 -14.355 1.00 87.88 683 ARG A N 1
ATOM 5092 C CA . ARG A 1 683 ? 25.876 -13.773 -13.724 1.00 87.88 683 ARG A CA 1
ATOM 5093 C C . ARG A 1 683 ? 26.023 -13.501 -12.232 1.00 87.88 683 ARG A C 1
ATOM 5095 O O . ARG A 1 683 ? 26.600 -14.308 -11.509 1.00 87.88 683 ARG A O 1
ATOM 5102 N N . ILE A 1 684 ? 25.450 -12.395 -11.784 1.00 84.06 684 ILE A N 1
ATOM 5103 C CA . ILE A 1 684 ? 25.330 -12.011 -10.382 1.00 84.06 684 ILE A CA 1
ATOM 5104 C C . ILE A 1 684 ? 23.938 -12.414 -9.898 1.00 84.06 684 ILE A C 1
ATOM 5106 O O . ILE A 1 684 ? 22.952 -11.844 -10.377 1.00 84.06 684 ILE A O 1
ATOM 5110 N N . PRO A 1 685 ? 23.818 -13.398 -8.995 1.00 81.50 685 PRO A N 1
ATOM 5111 C CA . PRO A 1 685 ? 22.525 -13.794 -8.462 1.00 81.50 685 PRO A CA 1
ATOM 5112 C C . PRO A 1 685 ? 21.992 -12.754 -7.463 1.00 81.50 685 PRO A C 1
ATOM 5114 O O . PRO A 1 685 ? 22.758 -12.130 -6.730 1.00 81.50 685 PRO A O 1
ATOM 5117 N N . VAL A 1 686 ? 20.668 -12.582 -7.413 1.00 80.12 686 VAL A N 1
ATOM 5118 C CA . VAL A 1 686 ? 19.989 -11.733 -6.406 1.00 80.12 686 VAL A CA 1
ATOM 5119 C C . VAL A 1 686 ? 19.851 -12.455 -5.062 1.00 80.12 686 VAL A C 1
ATOM 5121 O O . VAL A 1 686 ? 19.873 -11.828 -4.004 1.00 80.12 686 VAL A O 1
ATOM 5124 N N . PHE A 1 687 ? 19.684 -13.777 -5.113 1.00 82.88 687 PHE A N 1
ATOM 5125 C CA . PHE A 1 687 ? 19.468 -14.659 -3.967 1.00 82.88 687 PHE A CA 1
ATOM 5126 C C . PHE A 1 687 ? 20.566 -15.721 -3.929 1.00 82.88 687 PHE A C 1
ATOM 5128 O O . PHE A 1 687 ? 21.048 -16.125 -4.980 1.00 82.88 687 PHE A O 1
ATOM 5135 N N . HIS A 1 688 ? 20.930 -16.218 -2.746 1.00 83.81 688 HIS A N 1
ATOM 5136 C CA . HIS A 1 688 ? 21.995 -17.228 -2.600 1.00 83.81 688 HIS A CA 1
ATOM 5137 C C . HIS A 1 688 ? 21.553 -18.675 -2.825 1.00 83.81 688 HIS A C 1
ATOM 5139 O O . HIS A 1 688 ? 22.400 -19.560 -2.924 1.00 83.81 688 HIS A O 1
ATOM 5145 N N . GLY A 1 689 ? 20.250 -18.929 -2.920 1.00 88.62 689 GLY A N 1
ATOM 5146 C CA . GLY A 1 689 ? 19.749 -20.278 -3.125 1.00 88.62 689 GLY A CA 1
ATOM 5147 C C . GLY A 1 689 ? 18.237 -20.348 -3.343 1.00 88.62 689 GLY A C 1
ATOM 5148 O O . GLY A 1 689 ? 17.511 -19.393 -3.052 1.00 88.62 689 GLY A O 1
ATOM 5149 N N . PRO A 1 690 ? 17.739 -21.477 -3.870 1.00 94.31 690 PRO A N 1
ATOM 5150 C CA . PRO A 1 690 ? 16.310 -21.721 -4.069 1.00 94.31 690 PRO A CA 1
ATOM 5151 C C . PRO A 1 690 ? 15.493 -21.725 -2.765 1.00 94.31 690 PRO A C 1
ATOM 5153 O O . PRO A 1 690 ? 14.332 -21.328 -2.762 1.00 94.31 690 PRO A O 1
ATOM 5156 N N . GLU A 1 691 ? 16.084 -22.095 -1.630 1.00 92.56 691 GLU A N 1
ATOM 5157 C CA . GLU A 1 691 ? 15.438 -22.069 -0.307 1.00 92.56 691 GLU A CA 1
ATOM 5158 C C . GLU A 1 691 ? 15.108 -20.654 0.202 1.00 92.56 691 GLU A C 1
ATOM 5160 O O . GLU A 1 691 ? 14.439 -20.496 1.225 1.00 92.56 691 GLU A O 1
ATOM 5165 N N . LYS A 1 692 ? 15.558 -19.614 -0.511 1.00 91.56 692 LYS A N 1
ATOM 5166 C CA . LYS A 1 692 ? 15.209 -18.218 -0.229 1.00 91.56 692 LYS A CA 1
ATOM 5167 C C . LYS A 1 692 ? 13.808 -17.836 -0.695 1.00 91.56 692 LYS A C 1
ATOM 5169 O O . LYS A 1 692 ? 13.305 -16.807 -0.254 1.00 91.56 692 LYS A O 1
ATOM 5174 N N . PHE A 1 693 ? 13.162 -18.637 -1.545 1.00 94.62 693 PHE A N 1
ATOM 5175 C CA . PHE A 1 693 ? 11.814 -18.365 -2.048 1.00 94.62 693 PHE A CA 1
ATOM 5176 C C . PHE A 1 693 ? 10.760 -19.160 -1.258 1.00 94.62 693 PHE A C 1
ATOM 5178 O O . PHE A 1 693 ? 10.604 -20.367 -1.434 1.00 94.62 693 PHE A O 1
ATOM 5185 N N . HIS A 1 694 ? 9.994 -18.474 -0.413 1.00 96.31 694 HIS A N 1
ATOM 5186 C CA . HIS A 1 694 ? 8.905 -19.038 0.393 1.00 96.31 694 HIS A CA 1
ATOM 5187 C C . HIS A 1 694 ? 7.607 -18.972 -0.403 1.00 96.31 694 HIS A C 1
ATOM 5189 O O . HIS A 1 694 ? 6.996 -17.909 -0.507 1.00 96.31 694 HIS A O 1
ATOM 5195 N N . VAL A 1 695 ? 7.214 -20.088 -1.017 1.00 96.94 695 VAL A N 1
ATOM 5196 C CA . VAL A 1 695 ? 6.098 -20.134 -1.975 1.00 96.94 695 VAL A CA 1
ATOM 5197 C C . VAL A 1 695 ? 4.831 -20.657 -1.301 1.00 96.94 695 VAL A C 1
ATOM 5199 O O . VAL A 1 695 ? 4.761 -21.821 -0.905 1.00 96.94 695 VAL A O 1
ATOM 5202 N N . MET A 1 696 ? 3.804 -19.811 -1.240 1.00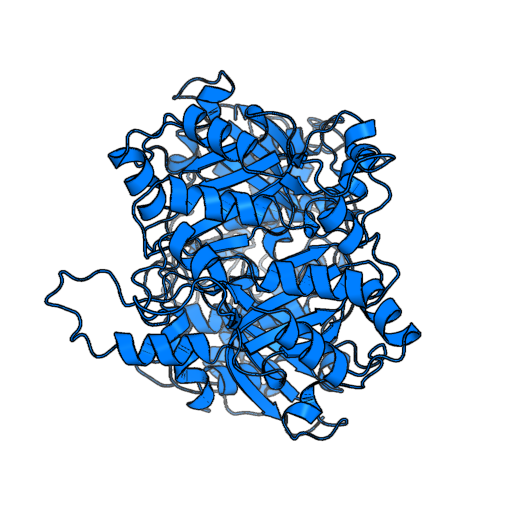 96.50 696 MET A N 1
ATOM 5203 C CA . MET A 1 696 ? 2.488 -20.140 -0.686 1.00 96.50 696 MET A CA 1
ATOM 5204 C C . MET A 1 696 ? 1.358 -19.758 -1.644 1.00 96.50 696 MET A C 1
ATOM 5206 O O . MET A 1 696 ? 1.534 -18.948 -2.559 1.00 96.50 696 MET A O 1
ATOM 5210 N N . THR A 1 697 ? 0.170 -20.311 -1.409 1.00 96.00 697 THR A N 1
ATOM 5211 C CA . THR A 1 697 ? -1.047 -19.920 -2.127 1.00 96.00 697 THR A CA 1
ATOM 5212 C C . THR A 1 697 ? -1.980 -19.137 -1.224 1.00 96.00 697 THR A C 1
ATOM 5214 O O . THR A 1 697 ? -2.251 -19.554 -0.102 1.00 96.00 697 THR A O 1
ATOM 5217 N N . ALA A 1 698 ? -2.501 -18.027 -1.731 1.00 95.81 698 ALA A N 1
ATOM 5218 C CA . ALA A 1 698 ? -3.592 -17.263 -1.138 1.00 95.81 698 ALA A CA 1
ATOM 5219 C C . ALA A 1 698 ? -4.126 -16.286 -2.196 1.00 95.81 698 ALA A C 1
ATOM 5221 O O . ALA A 1 698 ? -3.447 -15.998 -3.182 1.00 95.81 698 ALA A O 1
ATOM 5222 N N . GLY A 1 699 ? -5.330 -15.762 -2.004 1.00 94.25 699 GLY A N 1
ATOM 5223 C CA . GLY A 1 699 ? -5.974 -14.855 -2.948 1.00 94.25 699 GLY A CA 1
ATOM 5224 C C . GLY A 1 699 ? -7.184 -15.446 -3.666 1.00 94.25 699 GLY A C 1
ATOM 5225 O O . GLY A 1 699 ? -7.479 -16.639 -3.610 1.00 94.25 699 GLY A O 1
ATOM 5226 N N . GLY A 1 700 ? -7.889 -14.570 -4.379 1.00 91.38 700 GLY A N 1
ATOM 5227 C CA . GLY A 1 700 ? -8.996 -14.902 -5.273 1.00 91.38 700 GLY A CA 1
ATOM 5228 C C . GLY A 1 700 ? -8.547 -15.616 -6.554 1.00 91.38 700 GLY A C 1
ATOM 5229 O O . GLY A 1 700 ? -7.408 -16.051 -6.689 1.00 91.38 700 GLY A O 1
ATOM 5230 N N . GLN A 1 701 ? -9.450 -15.731 -7.530 1.00 89.25 701 GLN A N 1
ATOM 5231 C CA . GLN A 1 701 ? -9.267 -16.607 -8.699 1.00 89.25 701 GLN A CA 1
ATOM 5232 C C . GLN A 1 701 ? -8.471 -16.007 -9.878 1.00 89.25 701 GLN A C 1
ATOM 5234 O O . GLN A 1 701 ? -8.226 -16.719 -10.847 1.00 89.25 701 GLN A O 1
ATOM 5239 N N . GLY A 1 702 ? -8.072 -14.730 -9.852 1.00 86.38 702 GLY A N 1
ATOM 5240 C CA . GLY A 1 702 ? -7.392 -14.091 -10.993 1.00 86.38 702 GLY A CA 1
ATOM 5241 C C . GLY A 1 702 ? -5.884 -14.373 -11.104 1.00 86.38 702 GLY A C 1
ATOM 5242 O O . GLY A 1 702 ? -5.303 -15.108 -10.297 1.00 86.38 702 GLY A O 1
ATOM 5243 N N . GLY A 1 703 ? -5.254 -13.823 -12.152 1.00 88.88 703 GLY A N 1
ATOM 5244 C CA . GLY A 1 703 ? -3.839 -14.005 -12.502 1.00 88.88 703 GLY A CA 1
ATOM 5245 C C . GLY A 1 703 ? -2.921 -12.972 -11.862 1.00 88.88 703 GLY A C 1
ATOM 5246 O O . GLY A 1 703 ? -2.358 -12.116 -12.544 1.00 88.88 703 GLY A O 1
ATOM 5247 N N . ALA A 1 704 ? -2.773 -13.055 -10.538 1.00 92.31 704 ALA A N 1
ATOM 5248 C CA . ALA A 1 704 ? -1.863 -12.198 -9.788 1.00 92.31 704 ALA A CA 1
ATOM 5249 C C . ALA A 1 704 ? -0.928 -13.003 -8.876 1.00 92.31 704 ALA A C 1
ATOM 5251 O O . ALA A 1 704 ? -1.355 -13.959 -8.231 1.00 92.31 704 ALA A O 1
ATOM 5252 N N . THR A 1 705 ? 0.326 -12.569 -8.775 1.00 94.38 705 THR A N 1
ATOM 5253 C CA . THR A 1 705 ? 1.294 -13.021 -7.765 1.00 94.38 705 THR A CA 1
ATOM 5254 C C . THR A 1 705 ? 1.844 -11.805 -7.036 1.00 94.38 705 THR A C 1
ATOM 5256 O O . THR A 1 705 ? 2.236 -10.834 -7.679 1.00 94.38 705 THR A O 1
ATOM 5259 N N . MET A 1 706 ? 1.883 -11.855 -5.705 1.00 93.88 706 MET A N 1
ATOM 5260 C CA . MET A 1 706 ? 2.576 -10.855 -4.896 1.00 93.88 706 MET A CA 1
ATOM 5261 C C . MET A 1 706 ? 3.917 -11.425 -4.464 1.00 93.88 706 MET A C 1
ATOM 5263 O O . MET A 1 706 ? 3.974 -12.543 -3.954 1.00 93.88 706 MET A O 1
ATOM 5267 N N . VAL A 1 707 ? 4.981 -10.649 -4.627 1.00 91.94 707 VAL A N 1
ATOM 5268 C CA . VAL A 1 707 ? 6.293 -10.993 -4.091 1.00 91.94 707 VAL A CA 1
ATOM 5269 C C . VAL A 1 707 ? 6.799 -9.880 -3.201 1.00 91.94 707 VAL A C 1
ATOM 5271 O O . VAL A 1 707 ? 6.724 -8.705 -3.555 1.00 91.94 707 VAL A O 1
ATOM 5274 N N . VAL A 1 708 ? 7.341 -10.242 -2.046 1.00 89.38 708 VAL A N 1
ATOM 5275 C CA . VAL A 1 708 ? 7.968 -9.281 -1.149 1.00 89.38 708 VAL A CA 1
ATOM 5276 C C . VAL A 1 708 ? 9.323 -9.795 -0.683 1.00 89.38 708 VAL A C 1
ATOM 5278 O O . VAL A 1 708 ? 9.457 -10.942 -0.259 1.00 89.38 708 VAL A O 1
ATOM 5281 N N . ARG A 1 709 ? 10.341 -8.939 -0.795 1.00 86.50 709 ARG A N 1
ATOM 5282 C CA . ARG A 1 709 ? 11.699 -9.233 -0.336 1.00 86.50 709 ARG A CA 1
ATOM 5283 C C . ARG A 1 709 ? 11.827 -8.867 1.136 1.00 86.50 709 ARG A C 1
ATOM 5285 O O . ARG A 1 709 ? 11.545 -7.729 1.521 1.00 86.50 709 ARG A O 1
ATOM 5292 N N . ALA A 1 710 ? 12.258 -9.828 1.935 1.00 84.06 710 ALA A N 1
ATOM 5293 C CA . ALA A 1 710 ? 12.398 -9.716 3.372 1.00 84.06 710 ALA A CA 1
ATOM 5294 C C . ALA A 1 710 ? 13.874 -9.751 3.775 1.00 84.06 710 ALA A C 1
ATOM 5296 O O . ALA A 1 710 ? 14.640 -10.584 3.292 1.00 84.06 710 ALA A O 1
ATOM 5297 N N . LEU A 1 711 ? 14.264 -8.847 4.673 1.00 77.62 711 LEU A N 1
ATOM 5298 C CA . LEU A 1 711 ? 15.619 -8.811 5.234 1.00 77.62 711 LEU A CA 1
ATOM 5299 C C . LEU A 1 711 ? 15.828 -9.853 6.323 1.00 77.62 711 LEU A C 1
ATOM 5301 O O . LEU A 1 711 ? 16.921 -10.381 6.493 1.00 77.62 711 LEU A O 1
ATOM 5305 N N . CYS A 1 712 ? 14.780 -10.122 7.088 1.00 81.31 712 CYS A N 1
ATOM 5306 C CA . CYS A 1 712 ? 14.785 -11.178 8.074 1.00 81.31 712 CYS A CA 1
ATOM 5307 C C . CYS A 1 712 ? 13.402 -11.805 8.160 1.00 81.31 712 CYS A C 1
ATOM 5309 O O . CYS A 1 712 ? 12.388 -11.203 7.781 1.00 81.31 712 CYS A O 1
ATOM 5311 N N . LYS A 1 713 ? 13.390 -13.027 8.676 1.00 90.25 713 LYS A N 1
ATOM 5312 C CA . LYS A 1 713 ? 12.184 -13.779 8.962 1.00 90.25 713 LYS A CA 1
ATOM 5313 C C . LYS A 1 713 ? 12.325 -14.487 10.298 1.00 90.25 713 LYS A C 1
ATOM 5315 O O . LYS A 1 713 ? 13.433 -14.832 10.703 1.00 90.25 713 LYS A O 1
ATOM 5320 N N . ALA A 1 714 ? 11.204 -14.728 10.949 1.00 93.31 714 ALA A N 1
ATOM 5321 C CA . ALA A 1 714 ? 11.132 -15.579 12.118 1.00 93.31 714 ALA A CA 1
ATOM 5322 C C . ALA A 1 714 ? 9.830 -16.370 12.073 1.00 93.31 714 ALA A C 1
ATOM 5324 O O . ALA A 1 714 ? 8.818 -15.895 11.554 1.00 93.31 714 ALA A O 1
ATOM 5325 N N . HIS A 1 715 ? 9.857 -17.579 12.622 1.00 95.00 715 HIS A N 1
ATOM 5326 C CA . HIS A 1 715 ? 8.706 -18.466 12.615 1.00 95.00 715 HIS A CA 1
ATOM 5327 C C . HIS A 1 715 ? 8.455 -18.982 14.021 1.00 95.00 715 HIS A C 1
ATOM 5329 O O . HIS A 1 715 ? 9.392 -19.287 14.759 1.00 95.00 715 HIS A O 1
ATOM 5335 N N . ARG A 1 716 ? 7.186 -19.090 14.402 1.00 95.06 716 ARG A N 1
ATOM 5336 C CA . ARG A 1 716 ? 6.798 -19.565 15.727 1.00 95.06 716 ARG A CA 1
ATOM 5337 C C . ARG A 1 716 ? 5.589 -20.470 15.633 1.00 95.06 716 ARG A C 1
ATOM 5339 O O . ARG A 1 716 ? 4.578 -20.111 15.035 1.00 95.06 716 ARG A O 1
ATOM 5346 N N . ARG A 1 717 ? 5.680 -21.631 16.274 1.00 94.50 717 ARG A N 1
ATOM 5347 C CA . ARG A 1 717 ? 4.525 -22.493 16.515 1.00 94.50 717 ARG A CA 1
ATOM 5348 C C . ARG A 1 717 ? 3.664 -21.890 17.620 1.00 94.50 717 ARG A C 1
ATOM 5350 O O . ARG A 1 717 ? 4.196 -21.467 18.643 1.00 94.50 717 ARG A O 1
ATOM 5357 N N . LEU A 1 718 ? 2.351 -21.923 17.446 1.00 90.25 718 LEU A N 1
ATOM 5358 C CA . LEU A 1 718 ? 1.401 -21.581 18.498 1.00 90.25 718 LEU A CA 1
ATOM 5359 C C . LEU A 1 718 ? 1.077 -22.829 19.324 1.00 90.25 718 LEU A C 1
ATOM 5361 O O . LEU A 1 718 ? 0.900 -23.921 18.780 1.00 90.25 718 LEU A O 1
ATOM 5365 N N . ASN A 1 719 ? 1.072 -22.689 20.647 1.00 73.50 719 ASN A N 1
ATOM 5366 C CA . ASN A 1 719 ? 0.770 -23.795 21.550 1.00 73.50 719 ASN A CA 1
ATOM 5367 C C . ASN A 1 719 ? -0.752 -23.894 21.761 1.00 73.50 719 ASN A C 1
ATOM 5369 O O . ASN A 1 719 ? -1.286 -23.124 22.546 1.00 73.50 719 ASN A O 1
ATOM 5373 N N . GLY A 1 720 ? -1.396 -24.877 21.117 1.00 60.25 720 GLY A N 1
ATOM 5374 C CA . GLY A 1 720 ? -2.774 -25.323 21.405 1.00 60.25 720 GLY A CA 1
ATOM 5375 C C . GLY A 1 720 ? -3.892 -24.479 20.779 1.00 60.25 720 GLY A C 1
ATOM 5376 O O . GLY A 1 720 ? -3.686 -23.300 20.523 1.00 60.25 720 GLY A O 1
ATOM 5377 N N . ASP A 1 721 ? -5.011 -25.149 20.485 1.00 44.44 721 ASP A N 1
ATOM 5378 C CA . ASP A 1 721 ? -6.139 -24.753 19.615 1.00 44.44 721 ASP A CA 1
ATOM 5379 C C . ASP A 1 721 ? -6.898 -23.467 19.976 1.00 44.44 721 ASP A C 1
ATOM 5381 O O . ASP A 1 721 ? -7.137 -23.223 21.183 1.00 44.44 721 ASP A O 1
#

pLDDT: mean 87.56, std 13.67, range [32.69, 98.75]

Foldseek 3Di:
DDQPDWFFDFLVRVLVVQVVCLVVQLDLLWGWADDHPVQLVLLLVQLVDDQADFLAAAVPFDTDGLSNLSSLLRRFLADSPCSLVLSQQVSLLRPPVAPVCCLAADLAQWAKAKEKAAPVCVLLVQAQAAQQAFFQRQSQQRSRQSVLSCCCPGVVRASPFRSHFAHALCNNGHYHYFPQVLFLAHILCVVVVDDNNFIKMKIFRWHAKDKFADDQDLALLLVLLLLLLLLQQLLLVDVVLVVLVVVVFFKAKEKAAFRSSSVSCNVVVHYLLNSLVSSQVRHWDFLLLNVLLQDDPPPVSVVHDRRDTDHSGDGSVSYRHGYGFYDARMIMIIMGRDMDMDTRDDTDSDDSAQPQDPPDDDDRQRTSVSQSSVQSNCSVVSLARNGGFSQDDPVQLVLLLVLLVHHQADFLADAPQDDDGDGLSNLSRLLRRRPHDSPCNVVLSVVSSQCRDPQCNVLSVCCLHLLNWDKAKEKAADSCVVQQFAQAANQNYTNRNSQQSSFQSVLSCCVPVNVSGPPPSRNHRHFHSCSNGHYHYFPQVLQLAGFLCVLVVDDSNFIKMKIFTFRGKDKRADQSDLAQSSNLLSVLSSLQSLSLLDDDQPDDPPPPSPPPCPVVRVVLRQAKAKEKEFGAQNSVNCVVVVHYLLNSLQSSQVSQWDFQLVCVVSSCCVPPQDDVPDDRRDTDGSYPGSSRYRYTYGTYHHRIMMMTIGSGMDMGTRDDD